Protein AF-0000000065801645 (afdb_homodimer)

pLDDT: mean 97.38, std 2.65, range [68.81, 98.94]

Organism: Cereibacter sphaeroides (strain ATCC 17029 / ATH 2.4.9) (NCBI:txid349101)

Solvent-accessible surface area (backbone atoms only — not comparable to full-atom values): 19992 Å² total; per-residue (Å²): 126,54,26,36,30,36,37,39,33,43,39,56,51,92,74,24,67,25,50,53,46,38,49,52,45,50,52,52,44,37,72,66,36,74,75,41,46,77,45,78,46,77,26,26,85,41,61,78,63,75,24,49,67,46,54,58,22,68,74,38,55,79,93,72,45,50,76,68,29,44,58,54,26,50,57,44,49,50,55,36,50,50,57,70,64,27,41,31,39,36,35,29,42,40,51,46,87,47,18,53,32,35,38,46,47,21,52,50,57,51,46,66,33,80,80,70,20,25,45,78,50,98,89,40,77,44,36,60,44,57,88,27,38,36,40,34,22,33,23,22,49,76,45,43,85,85,38,96,58,35,40,29,64,63,45,52,52,50,47,38,36,53,28,23,32,69,49,70,47,78,37,50,31,33,31,28,78,79,35,47,67,61,20,47,50,52,22,50,52,47,48,72,64,50,85,110,127,54,26,34,30,36,36,39,32,42,39,55,52,92,74,22,67,26,50,54,47,37,49,51,44,48,51,51,45,36,71,66,36,75,74,43,47,78,45,77,47,76,27,25,86,42,61,78,64,74,23,50,67,47,53,57,22,68,73,37,56,80,93,73,46,51,75,68,30,45,56,54,26,49,57,43,49,49,56,37,49,50,57,70,63,29,41,32,37,35,35,29,42,39,51,47,87,47,19,54,32,35,36,47,47,23,52,50,58,53,46,67,32,81,79,70,20,23,45,79,51,96,90,40,77,44,35,58,42,56,88,27,37,37,41,31,23,36,23,22,48,77,45,43,82,84,37,96,57,35,42,28,65,64,45,53,52,50,48,39,37,52,29,23,31,69,49,69,45,78,36,49,30,34,30,27,77,79,35,48,68,61,20,47,51,52,21,51,53,48,48,72,66,50,83,109

Secondary structure (DSSP, 8-state):
--EEEEEE--TTGGG-HHHHHHHHHHHHHHHH-TT-EEEEEE-TT--PPP-HHHHHHHTS-GGG--HHHHHHHHHHHHHHHHHHH-SEEEEEEE-BTTB--HHHHHHHHHH--BTTTEEEETTEEEES-TT-EEEEEEE-SS--TTSTT--SHHHHHHHHHHTT--EEEEEEE--GGG-HHHHHHHHHHHHHTS--/--EEEEEE--TTGGG-HHHHHHHHHHHHHHHH-TT-EEEEEE-TT--PPP-HHHHHHHTS-GGG--HHHHHHHHHHHHHHHHHHH-SEEEEEEE-BTTB--HHHHHHHHHH--BTTTEEEETTEEEES-TT-EEEEEEE-SS--TTSTT--SHHHHHHHHHHTT--EEEEEEE--GGG-HHHHHHHHHHHHHTS--

Radius of gyration: 21.22 Å; Cα contacts (8 Å, |Δi|>4): 787; chains: 2; bounding box: 52×64×50 Å

Foldseek 3Di:
DAEEEEEAAALVPPVDPLVVLLVLLVVLVCVVVVPYHYHYDYQNVADDADDDLLVVLCPDDCVRDDPVSNVSNVRLVVLQVSLLRHQEYEYEAEDDQLAGHPRVVRSLVSNPDDPRLWHADPVGIDADSANHAYEYEYEYQQDDPPDPSHPYPVVVCVSCVRNHHNHYHYQYLYNCNVPVPVSVVSSSVVSNVDDD/DAEEEEEAAALVPPPDPLVVLLVLLVVLVCVVVVPYHYHYDYQNVADDADDDLLVVLCPDDCVRDDPVSNVSNVRLVVLQVSLLRHQEYEYEAEDDQLAGHPRVVRSLVSNPDDPRLWHADPVGIDADSANHAYEYEYEYQQDDPPDPSHPYPVVVCVSCVRNHHNHYHYQYLYNCNVPVPVSVVSSSVVSNVDDD

InterPro domains:
  IPR003680 Flavodoxin-like fold [PF02525] (3-194)
  IPR023048 NADH:quinone oxidoreductase, FMN-dependent [MF_01216] (2-195)
  IPR029039 Flavoprotein-like superfamily [G3DSA:3.40.50.360] (3-196)
  IPR029039 Flavoprotein-like superfamily [SSF52218] (1-195)
  IPR050104 FMN-dependent NADH:quinone oxidoreductase, azoreductase type 1 [PTHR43741] (1-194)

Nearest PDB structures (foldseek):
  1t5b-assembly1_B  TM=9.248E-01  e=1.375E-21  Salmonella enterica subsp. enterica serovar Typhimurium
  7n2x-assembly1_A  TM=9.365E-01  e=7.596E-21  Escherichia coli O157:H7
  1tik-assembly1_A  TM=8.966E-01  e=5.333E-21  Escherichia coli
  7n2w-assembly1_B  TM=9.195E-01  e=4.416E-18  Klebsiella pneumoniae subsp. pneumoniae MGH 78578
  8h4j-assembly4_F  TM=9.198E-01  e=1.435E-17  Klebsiella pneumoniae 30684/NJST258_2

Structure (mmCIF, N/CA/C/O backbone):
data_AF-0000000065801645-model_v1
#
loop_
_entity.id
_entity.type
_entity.pdbx_description
1 polymer 'FMN-dependent NADH:quinone oxidoreductase'
#
loop_
_atom_site.group_PDB
_atom_site.id
_atom_site.type_symbol
_atom_site.label_atom_id
_atom_site.label_alt_id
_atom_site.label_comp_id
_atom_site.label_asym_id
_atom_site.label_entity_id
_atom_site.label_seq_id
_atom_site.pdbx_PDB_ins_code
_atom_site.Cartn_x
_atom_site.Cartn_y
_atom_site.Cartn_z
_atom_site.occupancy
_atom_site.B_iso_or_equiv
_atom_site.auth_seq_id
_atom_site.auth_comp_id
_atom_site.auth_asym_id
_atom_site.auth_atom_id
_atom_site.pdbx_PDB_model_num
ATOM 1 N N . MET A 1 1 ? 1.188 29.719 15.773 1 91.31 1 MET A N 1
ATOM 2 C CA . MET A 1 1 ? 2.451 29.078 15.422 1 91.31 1 MET A CA 1
ATOM 3 C C . MET A 1 1 ? 2.221 27.906 14.477 1 91.31 1 MET A C 1
ATOM 5 O O . MET A 1 1 ? 1.291 27.125 14.672 1 91.31 1 MET A O 1
ATOM 9 N N . THR A 1 2 ? 2.975 27.828 13.383 1 96.88 2 THR A N 1
ATOM 10 C CA . THR A 1 2 ? 2.809 26.812 12.352 1 96.88 2 THR A CA 1
ATOM 11 C C . THR A 1 2 ? 3.338 25.469 12.836 1 96.88 2 THR A C 1
ATOM 13 O O . THR A 1 2 ? 4.406 25.391 13.445 1 96.88 2 THR A O 1
ATOM 16 N N . THR A 1 3 ? 2.547 24.391 12.688 1 98.81 3 THR A N 1
ATOM 17 C CA . THR A 1 3 ? 2.984 23.031 12.984 1 98.81 3 THR A CA 1
ATOM 18 C C . THR A 1 3 ? 3.24 22.25 11.703 1 98.81 3 THR A C 1
ATOM 20 O O . THR A 1 3 ? 2.375 22.188 10.82 1 98.81 3 THR A O 1
ATOM 23 N N . ILE A 1 4 ? 4.438 21.688 11.578 1 98.81 4 ILE A N 1
ATOM 24 C CA . ILE A 1 4 ? 4.836 20.891 10.422 1 98.81 4 ILE A CA 1
ATOM 25 C C . ILE A 1 4 ? 4.996 19.422 10.828 1 98.81 4 ILE A C 1
ATOM 27 O O . ILE A 1 4 ? 5.695 19.125 11.797 1 98.81 4 ILE A O 1
ATOM 31 N N . LEU A 1 5 ? 4.277 18.562 10.188 1 98.94 5 LEU A N 1
ATOM 32 C CA . LEU A 1 5 ? 4.422 17.125 10.367 1 98.94 5 LEU A CA 1
ATOM 33 C C . LEU A 1 5 ? 5.25 16.516 9.242 1 98.94 5 LEU A C 1
ATOM 35 O O . LEU A 1 5 ? 4.867 16.594 8.07 1 98.94 5 LEU A O 1
ATOM 39 N N . ARG A 1 6 ? 6.398 16.016 9.586 1 98.88 6 ARG A N 1
ATOM 40 C CA . ARG A 1 6 ? 7.258 15.312 8.641 1 98.88 6 ARG A CA 1
ATOM 41 C C . ARG A 1 6 ? 7.059 13.805 8.727 1 98.88 6 ARG A C 1
ATOM 43 O O . ARG A 1 6 ? 7.121 13.227 9.812 1 98.88 6 ARG A O 1
ATOM 50 N N . ILE A 1 7 ? 6.75 13.156 7.605 1 98.88 7 ILE A N 1
ATOM 51 C CA . ILE A 1 7 ? 6.555 11.719 7.523 1 98.88 7 ILE A CA 1
ATOM 52 C C . ILE A 1 7 ? 7.594 11.102 6.586 1 98.88 7 ILE A C 1
ATOM 54 O O . ILE A 1 7 ? 7.602 11.391 5.387 1 98.88 7 ILE A O 1
ATOM 58 N N . ASP A 1 8 ? 8.445 10.273 7.09 1 98.69 8 ASP A N 1
ATOM 59 C CA . ASP A 1 8 ? 9.398 9.516 6.285 1 98.69 8 ASP A CA 1
ATOM 60 C C . ASP A 1 8 ? 8.992 8.047 6.188 1 98.69 8 ASP A C 1
ATOM 62 O O . ASP A 1 8 ? 8.539 7.457 7.172 1 98.69 8 ASP A O 1
ATOM 66 N N . SER A 1 9 ? 9.133 7.477 4.965 1 98.31 9 SER A N 1
ATOM 67 C CA . SER A 1 9 ? 8.562 6.145 4.793 1 98.31 9 SER A CA 1
ATOM 68 C C . SER A 1 9 ? 9.531 5.219 4.066 1 98.31 9 SER A C 1
ATOM 70 O O . SER A 1 9 ? 9.188 4.086 3.73 1 98.31 9 SER A O 1
ATOM 72 N N . SER A 1 10 ? 10.766 5.645 3.822 1 98.12 10 SER A N 1
ATOM 73 C CA . SER A 1 10 ? 11.734 4.793 3.137 1 98.12 10 SER A CA 1
ATOM 74 C C . SER A 1 10 ? 12.297 3.73 4.074 1 98.12 10 SER A C 1
ATOM 76 O O . SER A 1 10 ? 12.633 4.023 5.227 1 98.12 10 SER A O 1
ATOM 78 N N . ILE A 1 11 ? 12.5 2.562 3.543 1 97 11 ILE A N 1
ATOM 79 C CA . ILE A 1 11 ? 13.047 1.463 4.328 1 97 11 ILE A CA 1
ATOM 80 C C . ILE A 1 11 ? 14.562 1.625 4.445 1 97 11 ILE A C 1
ATOM 82 O O . ILE A 1 11 ? 15.211 0.91 5.211 1 97 11 ILE A O 1
ATOM 86 N N . LYS A 1 12 ? 15.133 2.611 3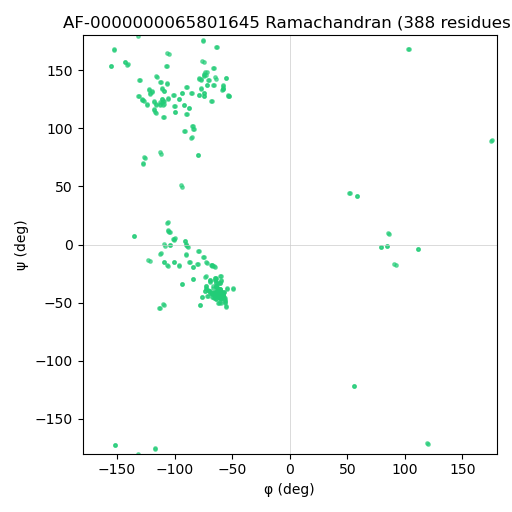.762 1 95.31 12 LYS A N 1
ATOM 87 C CA . LYS A 1 12 ? 16.578 2.799 3.732 1 95.31 12 LYS A CA 1
ATOM 88 C C . LYS A 1 12 ? 17.047 3.707 4.867 1 95.31 12 LYS A C 1
ATOM 90 O O . LYS A 1 12 ? 18.234 4.012 4.984 1 95.31 12 LYS A O 1
ATOM 95 N N . GLY A 1 13 ? 16.172 4.18 5.668 1 92.56 13 GLY A N 1
ATOM 96 C CA . GLY A 1 13 ? 16.531 5.02 6.801 1 92.56 13 GLY A CA 1
ATOM 97 C C . GLY A 1 13 ? 17.328 6.254 6.406 1 92.56 13 GLY A C 1
ATOM 98 O O . GLY A 1 13 ? 16.906 7.008 5.523 1 92.56 13 GLY A O 1
ATOM 99 N N . GLU A 1 14 ? 18.469 6.371 6.945 1 91.88 14 GLU A N 1
ATOM 100 C CA . GLU A 1 14 ? 19.297 7.57 6.773 1 91.88 14 GLU A CA 1
ATOM 101 C C . GLU A 1 14 ? 19.875 7.648 5.363 1 91.88 14 GLU A C 1
ATOM 103 O O . GLU A 1 14 ? 20.281 8.719 4.914 1 91.88 14 GLU A O 1
ATOM 108 N N . ALA A 1 15 ? 19.844 6.559 4.664 1 93.06 15 ALA A N 1
ATOM 109 C CA . ALA A 1 15 ? 20.406 6.523 3.32 1 93.06 15 ALA A CA 1
ATOM 110 C C . ALA A 1 15 ? 19.375 6.926 2.275 1 93.06 15 ALA A C 1
ATOM 112 O O . ALA A 1 15 ? 19.688 7.062 1.092 1 93.06 15 ALA A O 1
ATOM 113 N N . ALA A 1 16 ? 18.156 7.191 2.727 1 96.06 16 ALA A N 1
ATOM 114 C CA . ALA A 1 16 ? 17.062 7.43 1.798 1 96.06 16 ALA A CA 1
ATOM 115 C C . ALA A 1 16 ? 17.172 8.805 1.145 1 96.06 16 ALA A C 1
ATOM 117 O O . ALA A 1 16 ? 17.266 9.82 1.837 1 96.06 16 ALA A O 1
ATOM 118 N N . VAL A 1 17 ? 17.109 8.828 -0.201 1 97 17 VAL A N 1
ATOM 119 C CA . VAL A 1 17 ? 17.078 10.078 -0.959 1 97 17 VAL A CA 1
ATOM 120 C C . VAL A 1 17 ? 15.844 10.883 -0.581 1 97 17 VAL A C 1
ATOM 122 O O . VAL A 1 17 ? 15.906 12.102 -0.443 1 97 17 VAL A O 1
ATOM 125 N N . SER A 1 18 ? 14.727 10.18 -0.37 1 98.06 18 SER A N 1
ATOM 126 C CA . SER A 1 18 ? 13.477 10.852 -0.024 1 98.06 18 SER A CA 1
ATOM 127 C C . SER A 1 18 ? 13.586 11.555 1.325 1 98.06 18 SER A C 1
ATOM 129 O O . SER A 1 18 ? 13.016 12.633 1.518 1 98.06 18 SER A O 1
ATOM 131 N N . ARG A 1 19 ? 14.305 10.984 2.246 1 97.5 19 ARG A N 1
ATOM 132 C CA . ARG A 1 19 ? 14.523 11.602 3.551 1 97.5 19 ARG A CA 1
ATOM 133 C C . ARG A 1 19 ? 15.352 12.875 3.422 1 97.5 19 ARG A C 1
ATOM 135 O O . ARG A 1 19 ? 15.086 13.867 4.102 1 97.5 19 ARG A O 1
ATOM 142 N N . ARG A 1 20 ? 16.359 12.828 2.592 1 96.75 20 ARG A N 1
ATOM 143 C CA . ARG A 1 20 ? 17.141 14.031 2.326 1 96.75 20 ARG A CA 1
ATOM 144 C C . ARG A 1 20 ? 16.281 15.141 1.74 1 96.75 20 ARG A C 1
ATOM 146 O O . ARG A 1 20 ? 16.406 16.297 2.129 1 96.75 20 ARG A O 1
ATOM 153 N N . LEU A 1 21 ? 15.461 14.734 0.865 1 98.12 21 LEU A N 1
ATOM 154 C CA . LEU A 1 21 ? 14.609 15.711 0.197 1 98.12 21 LEU A CA 1
ATOM 155 C C . LEU A 1 21 ? 13.594 16.312 1.17 1 98.12 21 LEU A C 1
ATOM 157 O O . LEU A 1 21 ? 13.336 17.516 1.143 1 98.12 21 LEU A O 1
ATOM 161 N N . THR A 1 22 ? 12.953 15.492 2.064 1 98.5 22 THR A N 1
ATOM 162 C CA . THR A 1 22 ? 12.023 16.031 3.051 1 98.5 22 THR A CA 1
ATOM 163 C C . THR A 1 22 ? 12.75 16.984 4.008 1 98.5 22 THR A C 1
ATOM 165 O O . THR A 1 22 ? 12.172 17.984 4.453 1 98.5 22 THR A O 1
ATOM 168 N N . GLN A 1 23 ? 14.031 16.688 4.285 1 98.25 23 GLN A N 1
ATOM 169 C CA . GLN A 1 23 ? 14.812 17.594 5.121 1 98.25 23 GLN A CA 1
ATOM 170 C C . GLN A 1 23 ? 15.008 18.938 4.43 1 98.25 23 GLN A C 1
ATOM 172 O O . GLN A 1 23 ? 14.898 20 5.062 1 98.25 23 GLN A O 1
ATOM 177 N N . ARG A 1 24 ? 15.281 18.938 3.182 1 97.81 24 ARG A N 1
ATOM 178 C CA . ARG A 1 24 ? 15.461 20.172 2.436 1 97.81 24 ARG A CA 1
ATOM 179 C C . ARG A 1 24 ? 14.172 21 2.42 1 97.81 24 ARG A C 1
ATOM 181 O O . ARG A 1 24 ? 14.203 22.219 2.557 1 97.81 24 ARG A O 1
ATOM 188 N N . ILE A 1 25 ? 13.047 20.312 2.188 1 98.62 25 ILE A N 1
ATOM 189 C CA . ILE A 1 25 ? 11.742 20.969 2.207 1 98.62 25 ILE A CA 1
ATOM 190 C C . ILE A 1 25 ? 11.5 21.594 3.58 1 98.62 25 ILE A C 1
ATOM 192 O O . ILE A 1 25 ? 11.078 22.75 3.68 1 98.62 25 ILE A O 1
ATOM 196 N N . LEU A 1 26 ? 11.781 20.797 4.625 1 98.38 26 LEU A N 1
ATOM 197 C CA . LEU A 1 26 ? 11.602 21.266 5.992 1 98.38 26 LEU A CA 1
ATOM 198 C C . LEU A 1 26 ? 12.453 22.5 6.254 1 98.38 26 LEU A C 1
ATOM 200 O O . LEU A 1 26 ? 11.977 23.484 6.824 1 98.38 26 LEU A O 1
ATOM 204 N N . ASP A 1 27 ? 13.711 22.469 5.809 1 97.75 27 ASP A N 1
ATOM 205 C CA . ASP A 1 27 ? 14.609 23.594 5.992 1 97.75 27 ASP A CA 1
ATOM 206 C C . ASP A 1 27 ? 14.047 24.859 5.32 1 97.75 27 ASP A C 1
ATOM 208 O O . ASP A 1 27 ? 14.07 25.938 5.906 1 97.75 27 ASP A O 1
ATOM 212 N N . ARG A 1 28 ? 13.578 24.688 4.141 1 97.38 28 ARG A N 1
ATOM 213 C CA . ARG A 1 28 ? 12.977 25.797 3.41 1 97.38 28 ARG A CA 1
ATOM 214 C C . ARG A 1 28 ? 11.781 26.375 4.16 1 97.38 28 ARG A C 1
ATOM 216 O O . ARG A 1 28 ? 11.633 27.594 4.277 1 97.38 28 ARG A O 1
ATOM 223 N N . LEU A 1 29 ? 10.906 25.484 4.66 1 97.81 29 LEU A N 1
ATOM 224 C CA . LEU A 1 29 ? 9.719 25.906 5.395 1 97.81 29 LEU A CA 1
ATOM 225 C C . LEU A 1 29 ? 10.102 26.625 6.684 1 97.81 29 LEU A C 1
ATOM 227 O O . LEU A 1 29 ? 9.453 27.594 7.074 1 97.81 29 LEU A O 1
ATOM 231 N N . LEU A 1 30 ? 11.164 26.156 7.293 1 97.31 30 LEU A N 1
ATOM 232 C CA . LEU A 1 30 ? 11.586 26.719 8.57 1 97.31 30 LEU A CA 1
ATOM 233 C C . LEU A 1 30 ? 12.211 28.109 8.359 1 97.31 30 LEU A C 1
ATOM 235 O O . LEU A 1 30 ? 12.219 28.922 9.281 1 97.31 30 LEU A O 1
ATOM 239 N N . GLU A 1 31 ? 12.773 28.328 7.203 1 96.12 31 GLU A N 1
ATOM 240 C CA . GLU A 1 31 ? 13.203 29.672 6.867 1 96.12 31 GLU A CA 1
ATOM 241 C C . GLU A 1 31 ? 12.031 30.656 6.867 1 96.12 31 GLU A C 1
ATOM 243 O O . GLU A 1 31 ? 12.172 31.797 7.316 1 96.12 31 GLU A O 1
ATOM 248 N N . ALA A 1 32 ? 10.945 30.203 6.406 1 94.56 32 ALA A N 1
ATOM 249 C CA . ALA A 1 32 ? 9.75 31.031 6.301 1 94.56 32 ALA A CA 1
ATOM 250 C C . ALA A 1 32 ? 8.977 31.062 7.617 1 94.56 32 ALA A C 1
ATOM 252 O O . ALA A 1 32 ? 8.281 32.031 7.922 1 94.56 32 ALA A O 1
ATOM 253 N N . HIS A 1 33 ? 9.07 30 8.359 1 96.19 33 HIS A N 1
ATOM 254 C CA . HIS A 1 33 ? 8.398 29.844 9.641 1 96.19 33 HIS A CA 1
ATOM 255 C C . HIS A 1 33 ? 9.391 29.484 10.742 1 96.19 33 HIS A C 1
ATOM 257 O O . HIS A 1 33 ? 9.336 28.375 11.289 1 96.19 33 HIS A O 1
ATOM 263 N N . PRO A 1 34 ? 10.141 30.422 11.148 1 96 34 PRO A N 1
ATOM 264 C CA . PRO A 1 34 ? 11.242 30.109 12.07 1 96 34 PRO A CA 1
ATOM 265 C C . PRO A 1 34 ? 10.75 29.609 13.422 1 96 34 PRO A C 1
ATOM 267 O O . PRO A 1 34 ? 11.477 28.906 14.125 1 96 34 PRO A O 1
ATOM 270 N N . ASP A 1 35 ? 9.555 29.844 13.781 1 97.12 35 ASP A N 1
ATOM 271 C CA . ASP A 1 35 ? 9.031 29.453 15.086 1 97.12 35 ASP A CA 1
ATOM 272 C C . ASP A 1 35 ? 8.133 28.219 14.961 1 97.12 35 ASP A C 1
ATOM 274 O O . ASP A 1 35 ? 7.422 27.875 15.906 1 97.12 35 ASP A O 1
ATOM 278 N N . ALA A 1 36 ? 8.125 27.562 13.812 1 98.19 36 ALA A N 1
ATOM 279 C CA . ALA A 1 36 ? 7.258 26.422 13.594 1 98.19 36 ALA A CA 1
ATOM 280 C C . ALA A 1 36 ? 7.637 25.266 14.523 1 98.19 36 ALA A C 1
ATOM 282 O O . ALA A 1 36 ? 8.812 25.062 14.828 1 98.19 36 ALA A O 1
ATOM 283 N N . THR A 1 37 ? 6.656 24.547 14.984 1 98.5 37 THR A N 1
ATOM 284 C CA . THR A 1 37 ? 6.855 23.266 15.656 1 98.5 37 THR A CA 1
ATOM 285 C C . THR A 1 37 ? 6.941 22.141 14.641 1 98.5 37 THR A C 1
ATOM 287 O O . THR A 1 37 ? 6.113 22.047 13.727 1 98.5 37 THR A O 1
ATOM 290 N N . VAL A 1 38 ? 7.98 21.312 14.797 1 98.69 38 VAL A N 1
ATOM 291 C CA . VAL A 1 38 ? 8.148 20.188 13.883 1 98.69 38 VAL A CA 1
ATOM 292 C C . VAL A 1 38 ? 7.867 18.891 14.625 1 98.69 38 VAL A C 1
ATOM 294 O O . VAL A 1 38 ? 8.438 18.625 15.688 1 98.69 38 VAL A O 1
ATOM 297 N N . VAL A 1 39 ? 6.969 18.109 14.156 1 98.69 39 VAL A N 1
ATOM 298 C CA . VAL A 1 39 ? 6.691 16.734 14.586 1 98.69 39 VAL A CA 1
ATOM 299 C C . VAL A 1 39 ? 7.129 15.75 13.508 1 98.69 39 VAL A C 1
ATOM 301 O O . VAL A 1 39 ? 6.871 15.969 12.32 1 98.69 39 VAL A O 1
ATOM 304 N N . SER A 1 40 ? 7.84 14.727 13.906 1 98.5 40 SER A N 1
ATOM 305 C CA . SER A 1 40 ? 8.336 13.773 12.93 1 98.5 40 SER A CA 1
ATOM 306 C C . SER A 1 40 ? 7.793 12.375 13.203 1 98.5 40 SER A C 1
ATOM 308 O O . SER A 1 40 ? 7.719 11.938 14.352 1 98.5 40 SER A O 1
ATOM 310 N N . ARG A 1 41 ? 7.316 11.781 12.203 1 98.12 41 ARG A N 1
ATOM 311 C CA . ARG A 1 41 ? 6.922 10.375 12.203 1 98.12 41 ARG A CA 1
ATOM 312 C C . ARG A 1 41 ? 7.773 9.57 11.227 1 98.12 41 ARG A C 1
ATOM 314 O O . ARG A 1 41 ? 7.73 9.805 10.016 1 98.12 41 ARG A O 1
ATOM 321 N N . ASP A 1 42 ? 8.57 8.672 11.75 1 98.25 42 ASP A N 1
ATOM 322 C CA . ASP A 1 42 ? 9.43 7.809 10.945 1 98.25 42 ASP A CA 1
ATOM 323 C C . ASP A 1 42 ? 8.812 6.418 10.789 1 98.25 42 ASP A C 1
ATOM 325 O O . ASP A 1 42 ? 8.648 5.691 11.773 1 98.25 42 ASP A O 1
ATOM 329 N N . LEU A 1 43 ? 8.531 6 9.508 1 98.12 43 LEU A N 1
ATOM 330 C CA . LEU A 1 43 ? 7.832 4.746 9.234 1 98.12 43 LEU A CA 1
ATOM 331 C C . LEU A 1 43 ? 8.797 3.689 8.711 1 98.12 43 LEU A C 1
ATOM 333 O O . LEU A 1 43 ? 8.375 2.648 8.211 1 98.12 43 LEU A O 1
ATOM 337 N N . ALA A 1 44 ? 10.094 3.912 8.789 1 96.88 44 ALA A N 1
ATOM 338 C CA . ALA A 1 44 ? 11.109 3.064 8.164 1 96.88 44 ALA A CA 1
ATOM 339 C C . ALA A 1 44 ? 11.031 1.636 8.695 1 96.88 44 ALA A C 1
ATOM 341 O O . ALA A 1 44 ? 11.32 0.681 7.973 1 96.88 44 ALA A O 1
ATOM 342 N N . GLN A 1 45 ? 10.602 1.526 9.961 1 94.5 45 GLN A N 1
ATOM 343 C CA . GLN A 1 45 ? 10.555 0.199 10.562 1 94.5 45 GLN A CA 1
ATOM 344 C C . GLN A 1 45 ? 9.133 -0.348 10.578 1 94.5 45 GLN A C 1
ATOM 346 O O . GLN A 1 45 ? 8.859 -1.374 11.203 1 94.5 45 GLN A O 1
ATOM 351 N N . GLY A 1 46 ? 8.258 0.419 9.961 1 95.5 46 GLY A N 1
ATOM 352 C CA . GLY A 1 46 ? 6.879 -0.038 9.836 1 95.5 46 GLY A CA 1
ATOM 353 C C . GLY A 1 46 ? 5.938 0.636 10.82 1 95.5 46 GLY A C 1
ATOM 354 O O . GLY A 1 46 ? 6.375 1.41 11.672 1 95.5 46 GLY A O 1
ATOM 355 N N . ILE A 1 47 ? 4.691 0.456 10.602 1 97.12 47 ILE A N 1
ATOM 356 C CA . ILE A 1 47 ? 3.582 0.836 11.477 1 97.12 47 ILE A CA 1
ATOM 357 C C . ILE A 1 47 ? 2.516 -0.256 11.461 1 97.12 47 ILE A C 1
ATOM 359 O O . ILE A 1 47 ? 2.457 -1.062 10.523 1 97.12 47 ILE A O 1
ATOM 363 N N . ARG A 1 48 ? 1.774 -0.312 12.492 1 96.62 48 ARG A N 1
ATOM 364 C CA . ARG A 1 48 ? 0.723 -1.322 12.547 1 96.62 48 ARG A CA 1
ATOM 365 C C . ARG A 1 48 ? -0.169 -1.25 11.312 1 96.62 48 ARG A C 1
ATOM 367 O O . ARG A 1 48 ? -0.617 -0.168 10.922 1 96.62 48 ARG A O 1
ATOM 374 N N . GLN A 1 49 ? -0.387 -2.379 10.617 1 97.69 49 GLN A N 1
ATOM 375 C CA . GLN A 1 49 ? -1.407 -2.492 9.586 1 97.69 49 GLN A CA 1
ATOM 376 C C . GLN A 1 49 ? -2.803 -2.584 10.195 1 97.69 49 GLN A C 1
ATOM 378 O O . GLN A 1 49 ? -2.98 -3.164 11.266 1 97.69 49 GLN A O 1
ATOM 383 N N . ILE A 1 50 ? -3.773 -2.012 9.539 1 97.56 50 ILE A N 1
ATOM 384 C CA . ILE A 1 50 ? -5.125 -2.098 10.078 1 97.56 50 ILE A CA 1
ATOM 385 C C . ILE A 1 50 ? -5.668 -3.514 9.891 1 97.56 50 ILE A C 1
ATOM 387 O O . ILE A 1 50 ? -5.305 -4.203 8.938 1 97.56 50 ILE A O 1
ATOM 391 N N . ASP A 1 51 ? -6.457 -3.959 10.812 1 97.56 51 ASP A N 1
ATOM 392 C CA . ASP A 1 51 ? -7.117 -5.262 10.805 1 97.56 51 ASP A CA 1
ATOM 393 C C . ASP A 1 51 ? -8.43 -5.223 11.586 1 97.56 51 ASP A C 1
ATOM 395 O O . ASP A 1 51 ? -8.914 -4.148 11.938 1 97.56 51 ASP A O 1
ATOM 399 N N . GLY A 1 52 ? -9.031 -6.383 11.773 1 96.31 52 GLY A N 1
ATOM 400 C CA . GLY A 1 52 ? -10.281 -6.449 12.508 1 96.31 52 GLY A CA 1
ATOM 401 C C . GLY A 1 52 ? -10.188 -5.832 13.891 1 96.31 52 GLY A C 1
ATOM 402 O O . GLY A 1 52 ? -10.984 -4.953 14.242 1 96.31 52 GLY A O 1
ATOM 403 N N . PRO A 1 53 ? -9.25 -6.223 14.688 1 96.38 53 PRO A N 1
ATOM 404 C CA . PRO A 1 53 ? -9.07 -5.641 16.016 1 96.38 53 PRO A CA 1
ATOM 405 C C . PRO A 1 53 ? -8.859 -4.129 15.977 1 96.38 53 PRO A C 1
ATOM 407 O O . PRO A 1 53 ? -9.352 -3.406 16.859 1 96.38 53 PRO A O 1
ATOM 410 N N . TRP A 1 54 ? -8.086 -3.682 15.023 1 97.56 54 TRP A N 1
ATOM 411 C CA . TRP A 1 54 ? -7.918 -2.244 14.852 1 97.56 54 TRP A CA 1
ATOM 412 C C . TRP A 1 54 ? -9.266 -1.555 14.648 1 97.56 54 TRP A C 1
ATOM 414 O O . TRP A 1 54 ? -9.57 -0.567 15.32 1 97.56 54 TRP A O 1
ATOM 424 N N . LEU A 1 55 ? -10.062 -2.074 13.742 1 96.06 55 LEU A N 1
ATOM 425 C CA . LEU A 1 55 ? -11.383 -1.518 13.469 1 96.06 55 LEU A CA 1
ATOM 426 C C . LEU A 1 55 ? -12.227 -1.461 14.734 1 96.06 55 LEU A C 1
ATOM 428 O O . LEU A 1 55 ? -12.812 -0.422 15.055 1 96.06 55 LEU A O 1
ATOM 432 N N . GLY A 1 56 ? -12.227 -2.574 15.414 1 95.69 56 GLY A N 1
ATOM 433 C CA . GLY A 1 56 ? -12.984 -2.621 16.656 1 95.69 56 GLY A CA 1
ATOM 434 C C . GLY A 1 56 ? -12.508 -1.62 17.688 1 95.69 56 GLY A C 1
ATOM 435 O O . GLY A 1 56 ? -13.312 -1.087 18.453 1 95.69 56 GLY A O 1
ATOM 436 N N . SER A 1 57 ? -11.234 -1.353 17.688 1 97.25 57 SER A N 1
ATOM 437 C CA . SER A 1 57 ? -10.641 -0.47 18.688 1 97.25 57 SER A CA 1
ATOM 438 C C . SER A 1 57 ? -10.953 0.993 18.391 1 97.25 57 SER A C 1
ATOM 440 O O . SER A 1 57 ? -11.367 1.743 19.281 1 97.25 57 SER A O 1
ATOM 442 N N . VAL A 1 58 ? -10.812 1.396 17.125 1 96.19 58 VAL A N 1
ATOM 443 C CA . VAL A 1 58 ? -10.867 2.818 16.797 1 96.19 58 VAL A CA 1
ATOM 444 C C . VAL A 1 58 ? -12.32 3.275 16.734 1 96.19 58 VAL A C 1
ATOM 446 O O . VAL A 1 58 ? -12.609 4.473 16.828 1 96.19 58 VAL A O 1
ATOM 449 N N . PHE A 1 59 ? -13.273 2.332 16.625 1 94.38 59 PHE A N 1
ATOM 450 C CA . PHE A 1 59 ? -14.68 2.717 16.531 1 94.38 59 PHE A CA 1
ATOM 451 C C . PHE A 1 59 ? -15.398 2.469 17.859 1 94.38 59 PHE A C 1
ATOM 453 O O . PHE A 1 59 ? -16.594 2.754 17.984 1 94.38 59 PHE A O 1
ATOM 460 N N . THR A 1 60 ? -14.648 1.965 18.828 1 96.31 60 THR A N 1
ATOM 461 C CA . THR A 1 60 ? -15.188 1.842 20.188 1 96.31 60 THR A CA 1
ATOM 462 C C . THR A 1 60 ? -14.906 3.105 21 1 96.31 60 THR A C 1
ATOM 464 O O . THR A 1 60 ? -13.789 3.635 20.969 1 96.31 60 THR A O 1
ATOM 467 N N . ALA A 1 61 ? -15.922 3.547 21.719 1 95.56 61 ALA A N 1
ATOM 468 C CA . ALA A 1 61 ? -15.727 4.715 22.578 1 95.56 61 ALA A CA 1
ATOM 469 C C . ALA A 1 61 ? -14.602 4.477 23.578 1 95.56 61 ALA A C 1
ATOM 471 O O . ALA A 1 61 ? -14.484 3.387 24.141 1 95.56 61 ALA A O 1
ATOM 472 N N . PRO A 1 62 ? -13.773 5.492 23.75 1 94.38 62 PRO A N 1
ATOM 473 C CA . PRO A 1 62 ? -12.602 5.32 24.609 1 94.38 62 PRO A CA 1
ATOM 474 C C . PRO A 1 62 ? -12.945 4.715 25.969 1 94.38 62 PRO A C 1
ATOM 476 O O . PRO A 1 62 ? -12.227 3.848 26.469 1 94.38 62 PRO A O 1
ATOM 479 N N . GLU A 1 63 ? -14.078 5.09 26.562 1 96.44 63 GLU A N 1
ATOM 480 C CA . GLU A 1 63 ? -14.461 4.641 27.891 1 96.44 63 GLU A CA 1
ATOM 481 C C . GLU A 1 63 ? -14.93 3.188 27.875 1 96.44 63 GLU A C 1
ATOM 483 O O . GLU A 1 63 ? -15.07 2.564 28.938 1 96.44 63 GLU A O 1
ATOM 488 N N . GLN A 1 64 ? -15.141 2.607 26.719 1 97.88 64 GLN A N 1
ATOM 489 C CA . GLN A 1 64 ? -15.672 1.256 26.578 1 97.88 64 GLN A CA 1
ATOM 490 C C . GLN A 1 64 ? -14.602 0.288 26.094 1 97.88 64 GLN A C 1
ATOM 492 O O . GLN A 1 64 ? -14.859 -0.908 25.938 1 97.88 64 GLN A O 1
ATOM 497 N N . ARG A 1 65 ? -13.375 0.73 25.844 1 97.69 65 ARG A N 1
ATOM 498 C CA . ARG A 1 65 ? -12.312 -0.085 25.266 1 97.69 65 ARG A CA 1
ATOM 499 C C . ARG A 1 65 ? -11.719 -1.024 26.312 1 97.69 65 ARG A C 1
ATOM 501 O O . ARG A 1 65 ? -11.523 -0.636 27.453 1 97.69 65 ARG A O 1
ATOM 508 N N . THR A 1 66 ? -11.531 -2.254 25.922 1 98.06 66 THR A N 1
ATOM 509 C CA . THR A 1 66 ? -10.703 -3.158 26.703 1 98.06 66 THR A CA 1
ATOM 510 C C . THR A 1 66 ? -9.258 -2.67 26.75 1 98.06 66 THR A C 1
ATOM 512 O O . THR A 1 66 ? -8.891 -1.734 26.031 1 98.06 66 THR A O 1
ATOM 515 N N . ALA A 1 67 ? -8.453 -3.297 27.594 1 97.44 67 ALA A N 1
ATOM 516 C CA . ALA A 1 67 ? -7.043 -2.928 27.688 1 97.44 67 ALA A CA 1
ATOM 517 C C . ALA A 1 67 ? -6.34 -3.104 26.359 1 97.44 67 ALA A C 1
ATOM 519 O O . ALA A 1 67 ? -5.562 -2.242 25.938 1 97.44 67 ALA A O 1
ATOM 520 N N . ASP A 1 68 ? -6.652 -4.168 25.703 1 97.06 68 ASP A N 1
ATOM 521 C CA . ASP A 1 68 ? -6.055 -4.434 24.391 1 97.06 68 ASP A CA 1
ATOM 522 C C . ASP A 1 68 ? -6.492 -3.393 23.359 1 97.06 68 ASP A C 1
ATOM 524 O O . ASP A 1 68 ? -5.676 -2.902 22.578 1 97.06 68 ASP A O 1
ATOM 528 N N . GLN A 1 69 ? -7.742 -3.072 23.359 1 97.31 69 GLN A N 1
ATOM 529 C CA . GLN A 1 69 ? -8.273 -2.07 22.438 1 97.31 69 GLN A CA 1
ATOM 530 C C . GLN A 1 69 ? -7.652 -0.701 22.703 1 97.31 69 GLN A C 1
ATOM 532 O O . GLN A 1 69 ? -7.391 0.056 21.766 1 97.31 69 GLN A O 1
ATOM 537 N N . GLN A 1 70 ? -7.414 -0.357 23.938 1 97.62 70 GLN A N 1
ATOM 538 C CA . GLN A 1 70 ? -6.797 0.916 24.281 1 97.62 70 GLN A CA 1
ATOM 539 C C . GLN A 1 70 ? -5.391 1.025 23.703 1 97.62 70 GLN A C 1
ATOM 541 O O . GLN A 1 70 ? -5.004 2.082 23.203 1 97.62 70 GLN A O 1
ATOM 546 N N . GLU A 1 71 ? -4.723 -0.044 23.812 1 97 71 GLU A N 1
ATOM 547 C CA . GLU A 1 71 ? -3.359 -0.04 23.281 1 97 71 GLU A CA 1
ATOM 548 C C . GLU A 1 71 ? -3.352 0.171 21.781 1 97 71 GLU A C 1
ATOM 550 O O . GLU A 1 71 ? -2.58 0.984 21.266 1 97 71 GLU A O 1
ATOM 555 N N . ILE A 1 72 ? -4.184 -0.541 21.062 1 96.88 72 ILE A N 1
ATOM 556 C CA . ILE A 1 72 ? -4.289 -0.42 19.609 1 96.88 72 ILE A CA 1
ATOM 557 C C . ILE A 1 72 ? -4.734 0.992 19.25 1 96.88 72 ILE A C 1
ATOM 559 O O . ILE A 1 72 ? -4.137 1.633 18.375 1 96.88 72 ILE A O 1
ATOM 563 N N . ALA A 1 73 ? -5.695 1.455 19.969 1 97.12 73 ALA A N 1
ATOM 564 C CA . ALA A 1 73 ? -6.27 2.764 19.672 1 97.12 73 ALA A CA 1
ATOM 565 C C . ALA A 1 73 ? -5.277 3.881 19.984 1 97.12 73 ALA A C 1
ATOM 567 O O . ALA A 1 73 ? -5.305 4.938 19.344 1 97.12 73 ALA A O 1
ATOM 568 N N . ARG A 1 74 ? -4.441 3.676 20.984 1 96.25 74 ARG A N 1
ATOM 569 C CA . ARG A 1 74 ? -3.477 4.699 21.375 1 96.25 74 ARG A CA 1
ATOM 570 C C . ARG A 1 74 ? -2.594 5.102 20.203 1 96.25 74 ARG A C 1
ATOM 572 O O . ARG A 1 74 ? -2.428 6.293 19.922 1 96.25 74 ARG A O 1
ATOM 579 N N . THR A 1 75 ? -2.082 4.137 19.469 1 94 75 THR A N 1
ATOM 580 C CA . THR A 1 75 ? -1.235 4.398 18.312 1 94 75 THR A CA 1
ATOM 581 C C . THR A 1 75 ? -2.041 5.051 17.203 1 94 75 THR A C 1
ATOM 583 O O . THR A 1 75 ? -1.597 6.027 16.594 1 94 75 THR A O 1
ATOM 586 N N . ALA A 1 76 ? -3.188 4.496 16.984 1 97 76 ALA A N 1
ATOM 587 C CA . ALA A 1 76 ? -4.059 5.02 15.93 1 97 76 ALA A CA 1
ATOM 588 C C . ALA A 1 76 ? -4.449 6.469 16.219 1 97 76 ALA A C 1
ATOM 590 O O . ALA A 1 76 ? -4.391 7.316 15.32 1 97 76 ALA A O 1
ATOM 591 N N . ASP A 1 77 ? -4.73 6.758 17.469 1 97.5 77 ASP A N 1
ATOM 592 C CA . ASP A 1 77 ? -5.152 8.094 17.859 1 97.5 77 ASP A CA 1
ATOM 593 C C . ASP A 1 77 ? -3.98 9.078 17.812 1 97.5 77 ASP A C 1
ATOM 595 O O . ASP A 1 77 ? -4.16 10.25 17.484 1 97.5 77 ASP A O 1
ATOM 599 N N . ALA A 1 78 ? -2.822 8.578 18.172 1 97.69 78 ALA A N 1
ATOM 600 C CA . ALA A 1 78 ? -1.64 9.43 18.094 1 97.69 78 ALA A CA 1
ATOM 601 C C . ALA A 1 78 ? -1.362 9.867 16.672 1 97.69 78 ALA A C 1
ATOM 603 O O . ALA A 1 78 ? -1.063 11.031 16.406 1 97.69 78 ALA A O 1
ATOM 604 N N . VAL A 1 79 ? -1.47 8.961 15.734 1 98.38 79 VAL A N 1
ATOM 605 C CA . VAL A 1 79 ? -1.269 9.25 14.32 1 98.38 79 VAL A CA 1
ATOM 606 C C . VAL A 1 79 ? -2.287 10.289 13.859 1 98.38 79 VAL A C 1
ATOM 608 O O . VAL A 1 79 ? -1.927 11.273 13.203 1 98.38 79 VAL A O 1
ATOM 611 N N . MET A 1 80 ? -3.525 10.117 14.219 1 98.44 80 MET A N 1
ATOM 612 C CA . MET A 1 80 ? -4.594 11.039 13.844 1 98.44 80 MET A CA 1
ATOM 613 C C . MET A 1 80 ? -4.352 12.422 14.445 1 98.44 80 MET A C 1
ATOM 615 O O . MET A 1 80 ? -4.516 13.438 13.766 1 98.44 80 MET A O 1
ATOM 619 N N . ALA A 1 81 ? -3.914 12.477 15.711 1 98.62 81 ALA A N 1
ATOM 620 C CA . ALA A 1 81 ? -3.666 13.742 16.391 1 98.62 81 ALA A CA 1
ATOM 621 C C . ALA A 1 81 ? -2.551 14.531 15.711 1 98.62 81 ALA A C 1
ATOM 623 O O . ALA A 1 81 ? -2.641 15.75 15.57 1 98.62 81 ALA A O 1
ATOM 624 N N . GLU A 1 82 ? -1.507 13.82 15.297 1 98.81 82 GLU A N 1
ATOM 625 C CA . GLU A 1 82 ? -0.401 14.461 14.602 1 98.81 82 GLU A CA 1
ATOM 626 C C . GLU A 1 82 ? -0.886 15.18 13.344 1 98.81 82 GLU A C 1
ATOM 628 O O . GLU A 1 82 ? -0.518 16.328 13.094 1 98.81 82 GLU A O 1
ATOM 633 N N . VAL A 1 83 ? -1.756 14.539 12.602 1 98.88 83 VAL A N 1
ATOM 634 C CA . VAL A 1 83 ? -2.227 15.102 11.336 1 98.88 83 VAL A CA 1
ATOM 635 C C . VAL A 1 83 ? -3.191 16.25 11.609 1 98.88 83 VAL A C 1
ATOM 637 O O . VAL A 1 83 ? -3.129 17.281 10.945 1 98.88 83 VAL A O 1
ATOM 640 N N . LYS A 1 84 ? -4.039 16.078 12.609 1 98.81 84 LYS A N 1
ATOM 641 C CA . LYS A 1 84 ? -5.008 17.109 12.938 1 98.81 84 LYS A CA 1
ATOM 642 C C . LYS A 1 84 ? -4.309 18.391 13.414 1 98.81 84 LYS A C 1
ATOM 644 O O . LYS A 1 84 ? -4.75 19.5 13.102 1 98.81 84 LYS A O 1
ATOM 649 N N . GLU A 1 85 ? -3.201 18.234 14.062 1 98.62 85 GLU A N 1
ATOM 650 C CA . GLU A 1 85 ? -2.496 19.359 14.648 1 98.62 85 GLU A CA 1
ATOM 651 C C . GLU A 1 85 ? -1.606 20.062 13.617 1 98.62 85 GLU A C 1
ATOM 653 O O . GLU A 1 85 ? -1.211 21.203 13.805 1 98.62 85 GLU A O 1
ATOM 658 N N . ALA A 1 86 ? -1.303 19.391 12.562 1 98.88 86 ALA A N 1
ATOM 659 C CA . ALA A 1 86 ? -0.36 19.906 11.578 1 98.88 86 ALA A CA 1
ATOM 660 C C . ALA A 1 86 ? -1.03 20.938 10.672 1 98.88 86 ALA A C 1
ATOM 662 O O . ALA A 1 86 ? -2.193 20.781 10.297 1 98.88 86 ALA A O 1
ATOM 663 N N . ASP A 1 87 ? -0.303 21.984 10.297 1 98.81 87 ASP A N 1
ATOM 664 C CA . ASP A 1 87 ? -0.694 22.922 9.266 1 98.81 87 ASP A CA 1
ATOM 665 C C . ASP A 1 87 ? -0.113 22.531 7.906 1 98.81 87 ASP A C 1
ATOM 667 O O . ASP A 1 87 ? -0.733 22.766 6.867 1 98.81 87 ASP A O 1
ATOM 671 N N . ILE A 1 88 ? 1.088 21.953 7.934 1 98.81 88 ILE A N 1
ATOM 672 C CA . ILE A 1 88 ? 1.806 21.516 6.742 1 98.81 88 ILE A CA 1
ATOM 673 C C . ILE A 1 88 ? 2.309 20.078 6.945 1 98.81 88 ILE A C 1
ATOM 675 O O . ILE A 1 88 ? 2.889 19.766 7.984 1 98.81 88 ILE A O 1
ATOM 679 N N . LEU A 1 89 ? 1.996 19.266 6.031 1 98.94 89 LEU A N 1
ATOM 680 C CA . LEU A 1 89 ? 2.568 17.922 5.988 1 98.94 89 LEU A CA 1
ATOM 681 C C . LEU A 1 89 ? 3.701 17.844 4.969 1 98.94 89 LEU A C 1
ATOM 683 O O . LEU A 1 89 ? 3.557 18.312 3.84 1 98.94 89 LEU A O 1
ATOM 687 N N . VAL A 1 90 ? 4.848 17.344 5.344 1 98.94 90 VAL A N 1
ATOM 688 C CA . VAL A 1 90 ? 5.969 17 4.473 1 98.94 90 VAL A CA 1
ATOM 689 C C . VAL A 1 90 ? 6.121 15.484 4.41 1 98.94 90 VAL A C 1
ATOM 691 O O . VAL A 1 90 ? 6.527 14.852 5.387 1 98.94 90 VAL A O 1
ATOM 694 N N . ILE A 1 91 ? 5.812 14.898 3.271 1 98.94 91 ILE A N 1
ATOM 695 C CA . ILE A 1 91 ? 5.668 13.445 3.174 1 98.94 91 ILE A CA 1
ATOM 696 C C . ILE A 1 91 ? 6.703 12.891 2.199 1 98.94 91 ILE A C 1
ATOM 698 O O . ILE A 1 91 ? 6.777 13.328 1.047 1 98.94 91 ILE A O 1
ATOM 702 N N . ALA A 1 92 ? 7.516 11.977 2.658 1 98.88 92 ALA A N 1
ATOM 703 C CA . ALA A 1 92 ? 8.375 11.219 1.752 1 98.88 92 ALA A CA 1
ATOM 704 C C . ALA A 1 92 ? 7.586 10.117 1.049 1 98.88 92 ALA A C 1
ATOM 706 O O . ALA A 1 92 ? 6.914 9.312 1.7 1 98.88 92 ALA A O 1
ATOM 707 N N . LEU A 1 93 ? 7.664 10.047 -0.259 1 98.88 93 LEU A N 1
ATOM 708 C CA . LEU A 1 93 ? 7.008 9.031 -1.076 1 98.88 93 LEU A CA 1
ATOM 709 C C . LEU A 1 93 ? 8.008 8.352 -2.01 1 98.88 93 LEU A C 1
ATOM 711 O O . LEU A 1 93 ? 7.984 8.586 -3.221 1 98.88 93 LEU A O 1
ATOM 715 N N . PRO A 1 94 ? 8.93 7.555 -1.444 1 98.81 94 PRO A N 1
ATOM 716 C CA . PRO A 1 94 ? 9.711 6.711 -2.35 1 98.81 94 PRO A CA 1
ATOM 717 C C . PRO A 1 94 ? 8.867 5.648 -3.047 1 98.81 94 PRO A C 1
ATOM 719 O O . PRO A 1 94 ? 8 5.035 -2.418 1 98.81 94 PRO A O 1
ATOM 722 N N . VAL A 1 95 ? 9.078 5.438 -4.309 1 98.75 95 VAL A N 1
ATOM 723 C CA . VAL A 1 95 ? 8.289 4.465 -5.055 1 98.75 95 VAL A CA 1
ATOM 724 C C . VAL A 1 95 ? 8.93 3.084 -4.941 1 98.75 95 VAL A C 1
ATOM 726 O O . VAL A 1 95 ? 10.086 2.896 -5.324 1 98.75 95 VAL A O 1
ATOM 729 N N . TYR A 1 96 ? 8.227 2.158 -4.352 1 98.56 96 TYR A N 1
ATOM 730 C CA . TYR A 1 96 ? 8.609 0.75 -4.289 1 98.56 96 TYR A CA 1
ATOM 731 C C . TYR A 1 96 ? 7.645 -0.108 -5.102 1 98.56 96 TYR A C 1
ATOM 733 O O . TYR A 1 96 ? 6.438 -0.105 -4.852 1 98.56 96 TYR A O 1
ATOM 741 N N . ASN A 1 97 ? 8.258 -0.78 -6.086 1 98.56 97 ASN A N 1
ATOM 742 C CA . ASN A 1 97 ? 7.441 -1.665 -6.914 1 98.56 97 ASN A CA 1
ATOM 743 C C . ASN A 1 97 ? 6.219 -0.944 -7.473 1 98.56 97 ASN A C 1
ATOM 745 O O . ASN A 1 97 ? 5.094 -1.428 -7.336 1 98.56 97 ASN A O 1
ATOM 749 N N . PHE A 1 98 ? 6.426 0.295 -7.973 1 98.81 98 PHE A N 1
ATOM 750 C CA . PHE A 1 98 ? 5.523 1.125 -8.766 1 98.81 98 PHE A CA 1
ATOM 751 C C . PHE A 1 98 ? 4.488 1.804 -7.8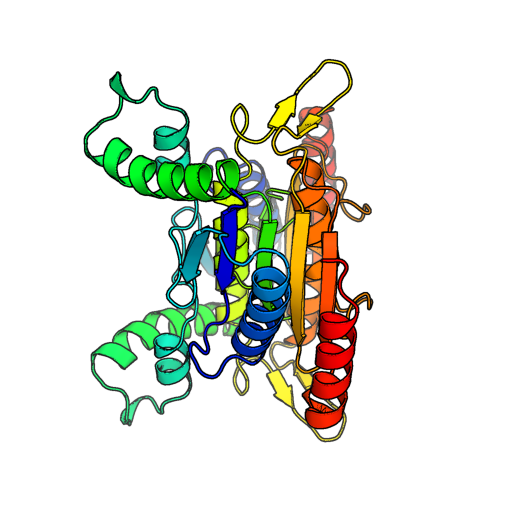75 1 98.81 98 PHE A C 1
ATOM 753 O O . PHE A 1 98 ? 3.67 2.59 -8.352 1 98.81 98 PHE A O 1
ATOM 760 N N . GLY A 1 99 ? 4.473 1.562 -6.559 1 98.81 99 GLY A N 1
ATOM 761 C CA . GLY A 1 99 ? 3.502 2.133 -5.637 1 98.81 99 GLY A CA 1
ATOM 762 C C . GLY A 1 99 ? 4.141 2.721 -4.395 1 98.81 99 GLY A C 1
ATOM 763 O O . GLY A 1 99 ? 5.363 2.727 -4.258 1 98.81 99 GLY A O 1
ATOM 764 N N . ALA A 1 100 ? 3.32 3.248 -3.529 1 98.81 100 ALA A N 1
ATOM 765 C CA . ALA A 1 100 ? 3.781 3.758 -2.24 1 98.81 100 ALA A CA 1
ATOM 766 C C . ALA A 1 100 ? 4.297 2.625 -1.356 1 98.81 100 ALA A C 1
ATOM 768 O O . ALA A 1 100 ? 3.875 1.475 -1.502 1 98.81 100 ALA A O 1
ATOM 769 N N . PRO A 1 101 ? 5.238 2.971 -0.466 1 98.69 101 PRO A N 1
ATOM 770 C CA . PRO A 1 101 ? 5.609 1.966 0.534 1 98.69 101 PRO A CA 1
ATOM 771 C C . PRO A 1 101 ? 4.41 1.453 1.329 1 98.69 101 PRO A C 1
ATOM 773 O O . PRO A 1 101 ? 3.494 2.221 1.637 1 98.69 101 PRO A O 1
ATOM 776 N N . ALA A 1 102 ? 4.406 0.165 1.672 1 98.62 102 ALA A N 1
ATOM 777 C CA . ALA A 1 102 ? 3.334 -0.414 2.477 1 98.62 102 ALA A CA 1
ATOM 778 C C . ALA A 1 102 ? 3.15 0.357 3.779 1 98.62 102 ALA A C 1
ATOM 780 O O . ALA A 1 102 ? 2.027 0.503 4.27 1 98.62 102 ALA A O 1
ATOM 781 N N . GLN A 1 103 ? 4.27 0.798 4.363 1 97.88 103 GLN A N 1
ATOM 782 C CA . GLN A 1 103 ? 4.195 1.51 5.633 1 97.88 103 GLN A CA 1
ATOM 783 C C . GLN A 1 103 ? 3.5 2.859 5.469 1 97.88 103 GLN A C 1
ATOM 785 O O . GLN A 1 103 ? 2.76 3.295 6.352 1 97.88 103 GLN A O 1
ATOM 790 N N . LEU A 1 104 ? 3.699 3.562 4.332 1 98.81 104 LEU A N 1
ATOM 791 C CA . LEU A 1 104 ? 2.971 4.801 4.086 1 98.81 104 LEU A CA 1
ATOM 792 C C . LEU A 1 104 ? 1.495 4.52 3.822 1 98.81 104 LEU A C 1
ATOM 794 O O . LEU A 1 104 ? 0.626 5.273 4.27 1 98.81 104 LEU A O 1
ATOM 798 N N . LYS A 1 105 ? 1.184 3.453 3.074 1 98.88 105 LYS A N 1
ATOM 799 C CA . LYS A 1 105 ? -0.206 3.051 2.871 1 98.88 105 LYS A CA 1
ATOM 800 C C . LYS A 1 105 ? -0.901 2.781 4.203 1 98.88 105 LYS A C 1
ATOM 802 O O . LYS A 1 105 ? -2.061 3.152 4.391 1 98.88 105 LYS A O 1
ATOM 807 N N . SER A 1 106 ? -0.211 2.078 5.09 1 98.69 106 SER A N 1
ATOM 808 C CA . SER A 1 106 ? -0.775 1.818 6.41 1 98.69 106 SER A CA 1
ATOM 809 C C . SER A 1 106 ? -1.045 3.119 7.164 1 98.69 106 SER A C 1
ATOM 811 O O . SER A 1 106 ? -2.078 3.258 7.82 1 98.69 106 SER A O 1
ATOM 813 N N . TRP A 1 107 ? -0.123 4.074 7.109 1 98.88 107 TRP A N 1
ATOM 814 C CA . TRP A 1 107 ? -0.298 5.379 7.734 1 98.88 107 TRP A CA 1
ATOM 815 C C . TRP A 1 107 ? -1.549 6.074 7.207 1 98.88 107 TRP A C 1
ATOM 817 O O . TRP A 1 107 ? -2.352 6.598 7.984 1 98.88 107 TRP A O 1
ATOM 827 N N . VAL A 1 108 ? -1.755 6.043 5.879 1 98.88 108 VAL A N 1
ATOM 828 C CA . VAL A 1 108 ? -2.924 6.648 5.25 1 98.88 108 VAL A CA 1
ATOM 829 C C . VAL A 1 108 ? -4.195 5.969 5.758 1 98.88 108 VAL A C 1
ATOM 831 O O . VAL A 1 108 ? -5.195 6.633 6.027 1 98.88 108 VAL A O 1
ATOM 834 N N . ASP A 1 109 ? -4.129 4.664 5.902 1 98.5 109 ASP A N 1
ATOM 835 C CA . ASP A 1 109 ? -5.297 3.934 6.387 1 98.5 109 ASP A CA 1
ATOM 836 C C . ASP A 1 109 ? -5.641 4.336 7.816 1 98.5 109 ASP A C 1
ATOM 838 O O . ASP A 1 109 ? -6.805 4.289 8.219 1 98.5 109 ASP A O 1
ATOM 842 N N . HIS A 1 110 ? -4.621 4.719 8.602 1 98.56 110 HIS A N 1
ATOM 843 C CA . HIS A 1 110 ? -4.859 5.18 9.969 1 98.56 110 HIS A CA 1
ATOM 844 C C . HIS A 1 110 ? -5.562 6.531 9.977 1 98.56 110 HIS A C 1
ATOM 846 O O . HIS A 1 110 ? -6.348 6.82 10.883 1 98.56 110 HIS A O 1
ATOM 852 N N . ILE A 1 111 ? -5.352 7.414 8.961 1 98.56 111 ILE A N 1
ATOM 853 C CA . ILE A 1 111 ? -5.891 8.766 9.062 1 98.56 111 ILE A CA 1
ATOM 854 C C . ILE A 1 111 ? -7.176 8.875 8.25 1 98.56 111 ILE A C 1
ATOM 856 O O . ILE A 1 111 ? -7.914 9.852 8.367 1 98.56 111 ILE A O 1
ATOM 860 N N . ALA A 1 112 ? -7.457 7.871 7.328 1 98.31 112 ALA A N 1
ATOM 861 C CA . ALA A 1 112 ? -8.742 7.805 6.633 1 98.31 112 ALA A CA 1
ATOM 862 C C . ALA A 1 112 ? -9.812 7.184 7.52 1 98.31 112 ALA A C 1
ATOM 864 O O . ALA A 1 112 ? -10.188 6.023 7.332 1 98.31 112 ALA A O 1
ATOM 865 N N . ARG A 1 113 ? -10.328 7.895 8.438 1 97.69 113 ARG A N 1
ATOM 866 C CA . ARG A 1 113 ? -11.266 7.43 9.453 1 97.69 113 ARG A CA 1
ATOM 867 C C . ARG A 1 113 ? -12.555 8.25 9.43 1 97.69 113 ARG A C 1
ATOM 869 O O . ARG A 1 113 ? -12.523 9.469 9.633 1 97.69 113 ARG A O 1
ATOM 876 N N . ARG A 1 114 ? -13.609 7.555 9.195 1 96.88 114 ARG A N 1
ATOM 877 C CA . ARG A 1 114 ? -14.914 8.211 9.195 1 96.88 114 ARG A CA 1
ATOM 878 C C . ARG A 1 114 ? -15.188 8.883 10.531 1 96.88 114 ARG A C 1
ATOM 880 O O . ARG A 1 114 ? -14.961 8.289 11.594 1 96.88 114 ARG A O 1
ATOM 887 N N . GLY A 1 115 ? -15.648 10.062 10.5 1 96.81 115 GLY A N 1
ATOM 888 C CA . GLY A 1 115 ? -15.953 10.812 11.703 1 96.81 115 GLY A CA 1
ATOM 889 C C . GLY A 1 115 ? -14.789 11.648 12.203 1 96.81 115 GLY A C 1
ATOM 890 O O . GLY A 1 115 ? -14.969 12.562 13.008 1 96.81 115 GLY A O 1
ATOM 891 N N . GLU A 1 116 ? -13.633 11.328 11.719 1 97.56 116 GLU A N 1
ATOM 892 C CA . GLU A 1 116 ? -12.43 12.039 12.156 1 97.56 116 GLU A CA 1
ATOM 893 C C . GLU A 1 116 ? -11.828 12.852 11.016 1 97.56 116 GLU A C 1
ATOM 895 O O . GLU A 1 116 ? -11.625 14.062 11.156 1 97.56 116 GLU A O 1
ATOM 900 N N . SER A 1 117 ? -11.547 12.203 9.898 1 98.75 117 SER A N 1
ATOM 901 C CA . SER A 1 117 ? -10.906 12.914 8.797 1 98.75 117 SER A CA 1
ATOM 902 C C . SER A 1 117 ? -11.867 13.117 7.633 1 98.75 117 SER A C 1
ATOM 904 O O . SER A 1 117 ? -11.586 13.898 6.719 1 98.75 117 SER A O 1
ATOM 906 N N . PHE A 1 118 ? -12.977 12.422 7.602 1 98.69 118 PHE A N 1
ATOM 907 C CA . PHE A 1 118 ? -14.039 12.648 6.625 1 98.69 118 PHE A CA 1
ATOM 908 C C . PHE A 1 118 ? -15.391 12.227 7.184 1 98.69 118 PHE A C 1
ATOM 910 O O . PHE A 1 118 ? -15.461 11.516 8.188 1 98.69 118 PHE A O 1
ATOM 917 N N . VAL A 1 119 ? -16.516 12.602 6.512 1 98.38 119 VAL A N 1
ATOM 918 C CA . VAL A 1 119 ? -17.891 12.18 6.793 1 98.38 119 VAL A CA 1
ATOM 919 C C . VAL A 1 119 ? -18.656 12.008 5.488 1 98.38 119 VAL A C 1
ATOM 921 O O . VAL A 1 119 ? -18.266 12.539 4.449 1 98.38 119 VAL A O 1
ATOM 924 N N . TYR A 1 120 ? -19.688 11.219 5.527 1 96.5 120 TYR A N 1
ATOM 925 C CA . TYR A 1 120 ? -20.625 11.148 4.418 1 96.5 120 TYR A CA 1
ATOM 926 C C . TYR A 1 120 ? -21.797 12.109 4.637 1 96.5 120 TYR A C 1
ATOM 928 O O . TYR A 1 120 ? -22.359 12.164 5.727 1 96.5 120 TYR A O 1
ATOM 936 N N . THR A 1 121 ? -22.031 12.844 3.633 1 97.12 121 THR A N 1
ATOM 937 C CA . THR A 1 121 ? -23.172 13.742 3.648 1 97.12 121 THR A CA 1
ATOM 938 C C . THR A 1 121 ? -24.172 13.367 2.557 1 97.12 121 THR A C 1
ATOM 940 O O . THR A 1 121 ? -23.953 12.414 1.805 1 97.12 121 THR A O 1
ATOM 943 N N . GLU A 1 122 ? -25.234 14.148 2.387 1 94.94 122 GLU A N 1
ATOM 944 C CA . GLU A 1 122 ? -26.25 13.914 1.36 1 94.94 122 GLU A CA 1
ATOM 945 C C . GLU A 1 122 ? -25.656 14.062 -0.04 1 94.94 122 GLU A C 1
ATOM 947 O O . GLU A 1 122 ? -26.109 13.414 -0.984 1 94.94 122 GLU A O 1
ATOM 952 N N . THR A 1 123 ? -24.688 14.859 -0.108 1 93.94 123 THR A N 1
ATOM 953 C CA . THR A 1 123 ? -24.125 15.148 -1.421 1 93.94 123 THR A CA 1
ATOM 954 C C . THR A 1 123 ? -22.844 14.344 -1.645 1 93.94 123 THR A C 1
ATOM 956 O O . THR A 1 123 ? -22.141 14.539 -2.641 1 93.94 123 THR A O 1
ATOM 959 N N . GLY A 1 124 ? -22.5 13.453 -0.689 1 94.5 124 GLY A N 1
ATOM 960 C CA . GLY A 1 124 ? -21.312 12.625 -0.845 1 94.5 124 GLY A CA 1
ATOM 961 C C . GLY A 1 124 ? -20.297 12.836 0.262 1 94.5 124 GLY A C 1
ATOM 962 O O . GLY A 1 124 ? -20.578 13.516 1.25 1 94.5 124 GLY A O 1
ATOM 963 N N . PRO A 1 125 ? -19.156 12.25 0.085 1 96.81 125 PRO A N 1
ATOM 964 C CA . PRO A 1 125 ? -18.109 12.367 1.113 1 96.81 125 PRO A CA 1
ATOM 965 C C . PRO A 1 125 ? -17.516 13.766 1.191 1 96.81 125 PRO A C 1
ATOM 967 O O . PRO A 1 125 ? -17.344 14.43 0.163 1 96.81 125 PRO A O 1
ATOM 970 N N . VAL A 1 126 ? -17.234 14.227 2.375 1 98.5 126 VAL A N 1
ATOM 971 C CA . VAL A 1 126 ? -16.578 15.516 2.629 1 98.5 126 VAL A CA 1
ATOM 972 C C . VAL A 1 126 ? -15.383 15.312 3.553 1 98.5 126 VAL A C 1
ATOM 974 O O . VAL A 1 126 ? -15.508 14.711 4.621 1 98.5 126 VAL A O 1
ATOM 977 N N . GLY A 1 127 ? -14.219 15.75 3.092 1 98.81 127 GLY A N 1
ATOM 978 C CA . GLY A 1 127 ? -13.031 15.719 3.928 1 98.81 127 GLY A CA 1
ATOM 979 C C . GLY A 1 127 ? -13.047 16.75 5.031 1 98.81 127 GLY A C 1
ATOM 980 O O . GLY A 1 127 ? -13.562 17.859 4.844 1 98.81 127 GLY A O 1
ATOM 981 N N . LEU A 1 128 ? -12.422 16.422 6.145 1 98.81 128 LEU A N 1
ATOM 982 C CA . LEU A 1 128 ? -12.531 17.297 7.312 1 98.81 128 LEU A CA 1
ATOM 983 C C . LEU A 1 128 ? -11.188 17.938 7.629 1 98.81 128 LEU A C 1
ATOM 985 O O . LEU A 1 128 ? -11.102 18.812 8.5 1 98.81 128 LEU A O 1
ATOM 989 N N . LEU A 1 129 ? -10.102 17.531 6.961 1 98.88 129 LEU A N 1
ATOM 990 C CA . LEU A 1 129 ? -8.766 18.062 7.238 1 98.88 129 LEU A CA 1
ATOM 991 C C . LEU A 1 129 ? -8.438 19.234 6.312 1 98.88 129 LEU A C 1
ATOM 993 O O . LEU A 1 129 ? -7.371 19.25 5.695 1 98.88 129 LEU A O 1
ATOM 997 N N . THR A 1 130 ? -9.391 20.172 6.254 1 98.56 130 THR A N 1
ATOM 998 C CA . THR A 1 130 ? -9.273 21.312 5.359 1 98.56 130 THR A CA 1
ATOM 999 C C . THR A 1 130 ? -8.258 22.312 5.902 1 98.56 130 THR A C 1
ATOM 1001 O O . THR A 1 130 ? -7.902 22.281 7.082 1 98.56 130 THR A O 1
ATOM 1004 N N . GLY A 1 131 ? -7.738 23.094 5.055 1 98.31 131 GLY A N 1
ATOM 1005 C CA . GLY A 1 131 ? -6.875 24.188 5.469 1 98.31 131 GLY A CA 1
ATOM 1006 C C . GLY A 1 131 ? -5.43 23.781 5.641 1 98.31 131 GLY A C 1
ATOM 1007 O O . GLY A 1 131 ? -4.625 24.531 6.203 1 98.31 131 GLY A O 1
ATOM 1008 N N . LYS A 1 132 ? -5.129 22.625 5.242 1 98.75 132 LYS A N 1
ATOM 1009 C CA . LYS A 1 132 ? -3.764 22.109 5.367 1 98.75 132 LYS A CA 1
ATOM 1010 C C . LYS A 1 132 ? -3.068 22.078 4.008 1 98.75 132 LYS A C 1
ATOM 1012 O O . LYS A 1 132 ? -3.729 21.969 2.971 1 98.75 132 LYS A O 1
ATOM 1017 N N . ARG A 1 133 ? -1.753 22.172 4.09 1 98.62 133 ARG A N 1
ATOM 1018 C CA . ARG A 1 133 ? -0.883 22.016 2.928 1 98.62 133 ARG A CA 1
ATOM 1019 C C . ARG A 1 133 ? -0.047 20.75 3.029 1 98.62 133 ARG A C 1
ATOM 1021 O O . ARG A 1 133 ? 0.401 20.375 4.117 1 98.62 133 ARG A O 1
ATOM 1028 N N . ALA A 1 134 ? 0.116 20.047 1.904 1 98.94 134 ALA A N 1
ATOM 1029 C CA . ALA A 1 134 ? 1.037 18.922 1.854 1 98.94 134 ALA A CA 1
ATOM 1030 C C . ALA A 1 134 ? 2.1 19.125 0.778 1 98.94 134 ALA A C 1
ATOM 1032 O O . ALA A 1 134 ? 1.792 19.562 -0.334 1 98.94 134 ALA A O 1
ATOM 1033 N N . ILE A 1 135 ? 3.314 18.891 1.089 1 98.94 135 ILE A N 1
ATOM 1034 C CA . ILE A 1 135 ? 4.434 18.812 0.156 1 98.94 135 ILE A CA 1
ATOM 1035 C C . ILE A 1 135 ? 5.023 17.406 0.157 1 98.94 135 ILE A C 1
ATOM 1037 O O . ILE A 1 135 ? 5.473 16.922 1.194 1 98.94 135 ILE A O 1
ATOM 1041 N N . VAL A 1 136 ? 5 16.797 -1.004 1 98.94 136 VAL A N 1
ATOM 1042 C CA . VAL A 1 136 ? 5.367 15.391 -1.121 1 98.94 136 VAL A CA 1
ATOM 1043 C C . VAL A 1 136 ? 6.699 15.258 -1.854 1 98.94 136 VAL A C 1
ATOM 1045 O O . VAL A 1 136 ? 6.844 15.742 -2.982 1 98.94 136 VAL A O 1
ATOM 1048 N N . ALA A 1 137 ? 7.656 14.68 -1.194 1 98.88 137 ALA A N 1
ATOM 1049 C CA . ALA A 1 137 ? 8.93 14.328 -1.824 1 98.88 137 ALA A CA 1
ATOM 1050 C C . ALA A 1 137 ? 8.836 12.984 -2.531 1 98.88 137 ALA A C 1
ATOM 1052 O O . ALA A 1 137 ? 8.906 11.93 -1.892 1 98.88 137 ALA A O 1
ATOM 1053 N N . PHE A 1 138 ? 8.703 13.031 -3.82 1 98.94 138 PHE A N 1
ATOM 1054 C CA . PHE A 1 138 ? 8.57 11.852 -4.664 1 98.94 138 PHE A CA 1
ATOM 1055 C C . PHE A 1 138 ? 9.938 11.398 -5.168 1 98.94 138 PHE A C 1
ATOM 1057 O O . PHE A 1 138 ? 10.656 12.164 -5.812 1 98.94 138 PHE A O 1
ATOM 1064 N N . THR A 1 139 ? 10.336 10.156 -4.836 1 98.81 139 THR A N 1
ATOM 1065 C CA . THR A 1 139 ? 11.609 9.641 -5.328 1 98.81 139 THR A CA 1
ATOM 1066 C C . THR A 1 139 ? 11.43 8.258 -5.949 1 98.81 139 THR A C 1
ATOM 1068 O O . THR A 1 139 ? 10.633 7.453 -5.469 1 98.81 139 THR A O 1
ATOM 1071 N N . SER A 1 140 ? 12.125 8 -7.027 1 98.56 140 SER A N 1
ATOM 1072 C CA . SER A 1 140 ? 12.07 6.707 -7.699 1 98.56 140 SER A CA 1
ATOM 1073 C C . SER A 1 140 ? 13.344 6.438 -8.492 1 98.56 140 SER A C 1
ATOM 1075 O O . SER A 1 140 ? 14.031 7.375 -8.898 1 98.56 140 SER A O 1
ATOM 1077 N N . ASP A 1 141 ? 13.633 5.188 -8.664 1 95.88 141 ASP A N 1
ATOM 1078 C CA . ASP A 1 141 ? 14.766 4.816 -9.516 1 95.88 141 ASP A CA 1
ATOM 1079 C C . ASP A 1 141 ? 14.398 4.926 -10.992 1 95.88 141 ASP A C 1
ATOM 1081 O O . ASP A 1 141 ? 15.086 5.594 -11.766 1 95.88 141 ASP A O 1
ATOM 1085 N N . GLY A 1 142 ? 13.273 4.277 -11.375 1 95.69 142 GLY A N 1
ATOM 1086 C CA . GLY A 1 142 ? 12.969 4.195 -12.797 1 95.69 142 GLY A CA 1
ATOM 1087 C C . GLY A 1 142 ? 11.609 4.773 -13.148 1 95.69 142 GLY A C 1
ATOM 1088 O O . GLY A 1 142 ? 11.336 5.051 -14.32 1 95.69 142 GLY A O 1
ATOM 1089 N N . THR A 1 143 ? 10.75 5.035 -12.188 1 98.19 143 THR A N 1
ATOM 1090 C CA . THR A 1 143 ? 9.367 5.445 -12.414 1 98.19 143 THR A CA 1
ATOM 1091 C C . THR A 1 143 ? 9.266 6.965 -12.508 1 98.19 143 THR A C 1
ATOM 1093 O O . THR A 1 143 ? 9.43 7.668 -11.508 1 98.19 143 THR A O 1
ATOM 1096 N N . PRO A 1 144 ? 8.945 7.512 -13.68 1 98.31 144 PRO A N 1
ATOM 1097 C CA . PRO A 1 144 ? 8.75 8.961 -13.75 1 98.31 144 PRO A CA 1
ATOM 1098 C C . PRO A 1 144 ? 7.461 9.422 -13.07 1 98.31 144 PRO A C 1
ATOM 1100 O O . PRO A 1 144 ? 6.426 8.766 -13.195 1 98.31 144 PRO A O 1
ATOM 1103 N N . LEU A 1 145 ? 7.559 10.469 -12.359 1 98.62 145 LEU A N 1
ATOM 1104 C CA . LEU A 1 145 ? 6.363 11.039 -11.75 1 98.62 145 LEU A CA 1
ATOM 1105 C C . LEU A 1 145 ? 5.281 11.281 -12.797 1 98.62 145 LEU A C 1
ATOM 1107 O O . LEU A 1 145 ? 5.551 11.852 -13.852 1 98.62 145 LEU A O 1
ATOM 1111 N N . GLY A 1 146 ? 4.109 10.781 -12.547 1 98.12 146 GLY A N 1
ATOM 1112 C CA . GLY A 1 146 ? 2.961 11.055 -13.398 1 98.12 146 GLY A CA 1
ATOM 1113 C C . GLY A 1 146 ? 2.879 10.133 -14.602 1 98.12 146 GLY A C 1
ATOM 1114 O O . GLY A 1 146 ? 1.942 10.227 -15.398 1 98.12 146 GLY A O 1
ATOM 1115 N N . SER A 1 147 ? 3.84 9.242 -14.75 1 98.31 147 SER A N 1
ATOM 1116 C CA . SER A 1 147 ? 3.816 8.297 -15.867 1 98.31 147 SER A CA 1
ATOM 1117 C C . SER A 1 147 ? 2.789 7.195 -15.633 1 98.31 147 SER A C 1
ATOM 1119 O O . SER A 1 147 ? 2.184 7.121 -14.562 1 98.31 147 SER A O 1
ATOM 1121 N N . GLU A 1 148 ? 2.621 6.328 -16.625 1 97.19 148 GLU A N 1
ATOM 1122 C CA . GLU A 1 148 ? 1.721 5.184 -16.516 1 97.19 148 GLU A CA 1
ATOM 1123 C C . GLU A 1 148 ? 2.238 4.172 -15.5 1 97.19 148 GLU A C 1
ATOM 1125 O O . GLU A 1 148 ? 1.475 3.344 -15 1 97.19 148 GLU A O 1
ATOM 1130 N N . LEU A 1 149 ? 3.514 4.246 -15.156 1 98.06 149 LEU A N 1
ATOM 1131 C CA . LEU A 1 149 ? 4.125 3.328 -14.195 1 98.06 149 LEU A CA 1
ATOM 1132 C C . LEU A 1 149 ? 3.953 3.838 -12.766 1 98.06 149 LEU A C 1
ATOM 1134 O O . LEU A 1 149 ? 4.195 3.102 -11.812 1 98.06 149 LEU A O 1
ATOM 1138 N N . ASP A 1 150 ? 3.574 5.141 -12.695 1 98.75 150 ASP A N 1
ATOM 1139 C CA . ASP A 1 150 ? 3.459 5.793 -11.398 1 98.75 150 ASP A CA 1
ATOM 1140 C C . ASP A 1 150 ? 2.104 5.508 -10.758 1 98.75 150 ASP A C 1
ATOM 1142 O O . ASP A 1 150 ? 1.125 6.211 -11.023 1 98.75 150 ASP A O 1
ATOM 1146 N N . HIS A 1 151 ? 2.078 4.57 -9.844 1 98.81 151 HIS A N 1
ATOM 1147 C CA . HIS A 1 151 ? 0.864 4.238 -9.109 1 98.81 151 HIS A CA 1
ATOM 1148 C C . HIS A 1 151 ? 0.933 4.754 -7.672 1 98.81 151 HIS A C 1
ATOM 1150 O O . HIS A 1 151 ? 0.234 4.246 -6.793 1 98.81 151 HIS A O 1
ATOM 1156 N N . ALA A 1 152 ? 1.822 5.715 -7.391 1 98.88 152 ALA A N 1
ATOM 1157 C CA . ALA A 1 152 ? 2.041 6.223 -6.039 1 98.88 152 ALA A CA 1
ATOM 1158 C C . ALA A 1 152 ? 1.506 7.645 -5.895 1 98.88 152 ALA A C 1
ATOM 1160 O O . ALA A 1 152 ? 0.664 7.914 -5.035 1 98.88 152 ALA A O 1
ATOM 1161 N N . SER A 1 153 ? 1.887 8.562 -6.789 1 98.88 153 SER A N 1
ATOM 1162 C CA . SER A 1 153 ? 1.618 9.984 -6.602 1 98.88 153 SER A CA 1
ATOM 1163 C C . SER A 1 153 ? 0.136 10.297 -6.773 1 98.88 153 SER A C 1
ATOM 1165 O O . SER A 1 153 ? -0.447 11.031 -5.977 1 98.88 153 SER A O 1
ATOM 1167 N N . GLY A 1 154 ? -0.484 9.695 -7.848 1 98.75 154 GLY A N 1
ATOM 1168 C CA . GLY A 1 154 ? -1.907 9.906 -8.055 1 98.75 154 GLY A CA 1
ATOM 1169 C C . GLY A 1 154 ? -2.764 9.383 -6.922 1 98.75 154 GLY A C 1
ATOM 1170 O O . GLY A 1 154 ? -3.742 10.016 -6.527 1 98.75 154 GLY A O 1
ATOM 1171 N N . TRP A 1 155 ? -2.369 8.227 -6.398 1 98.88 155 TRP A N 1
ATOM 1172 C CA . TRP A 1 155 ? -3.074 7.645 -5.262 1 98.88 155 TRP A CA 1
ATOM 1173 C C . TRP A 1 155 ? -3.002 8.562 -4.051 1 98.88 155 TRP A C 1
ATOM 1175 O O . TRP A 1 155 ? -4.02 8.844 -3.412 1 98.88 155 TRP A O 1
ATOM 1185 N N . LEU A 1 156 ? -1.77 9.016 -3.719 1 98.94 156 LEU A N 1
ATOM 1186 C CA . LEU A 1 156 ? -1.61 9.836 -2.523 1 98.94 156 LEU A CA 1
ATOM 1187 C C . LEU A 1 156 ? -2.369 11.148 -2.662 1 98.94 156 LEU A C 1
ATOM 1189 O O . LEU A 1 156 ? -3.027 11.594 -1.717 1 98.94 156 LEU A O 1
ATOM 1193 N N . ARG A 1 157 ? -2.336 11.805 -3.863 1 98.94 157 ARG A N 1
ATOM 1194 C CA . ARG A 1 157 ? -3.109 13.016 -4.102 1 98.94 157 ARG A CA 1
ATOM 1195 C C . ARG A 1 157 ? -4.598 12.766 -3.889 1 98.94 157 ARG A C 1
ATOM 1197 O O . ARG A 1 157 ? -5.285 13.578 -3.26 1 98.94 157 ARG A O 1
ATOM 1204 N N . GLN A 1 158 ? -5.066 11.641 -4.414 1 98.81 158 GLN A N 1
ATOM 1205 C CA . GLN A 1 158 ? -6.477 11.281 -4.312 1 98.81 158 GLN A CA 1
ATOM 1206 C C . GLN A 1 158 ? -6.906 11.156 -2.855 1 98.81 158 GLN A C 1
ATOM 1208 O O . GLN A 1 158 ? -7.918 11.727 -2.447 1 98.81 158 GLN A O 1
ATOM 1213 N N . VAL A 1 159 ? -6.148 10.398 -2.068 1 98.88 159 VAL A N 1
ATOM 1214 C CA . VAL A 1 159 ? -6.59 10.102 -0.709 1 98.88 159 VAL A CA 1
ATOM 1215 C C . VAL A 1 159 ? -6.449 11.344 0.161 1 98.88 159 VAL A C 1
ATOM 1217 O O . VAL A 1 159 ? -7.285 11.602 1.035 1 98.88 159 VAL A O 1
ATOM 1220 N N . LEU A 1 160 ? -5.344 12.164 -0.043 1 98.94 160 LEU A N 1
ATOM 1221 C CA . LEU A 1 160 ? -5.227 13.422 0.682 1 98.94 160 LEU A CA 1
ATOM 1222 C C . LEU A 1 160 ? -6.398 14.344 0.359 1 98.94 160 LEU A C 1
ATOM 1224 O O . LEU A 1 160 ? -6.988 14.945 1.261 1 98.94 160 LEU A O 1
ATOM 1228 N N . GLY A 1 161 ? -6.746 14.43 -0.916 1 98.88 161 GLY A N 1
ATOM 1229 C CA . GLY A 1 161 ? -7.906 15.211 -1.317 1 98.88 161 GLY A CA 1
ATOM 1230 C C . GLY A 1 161 ? -9.203 14.719 -0.694 1 98.88 161 GLY A C 1
ATOM 1231 O O . GLY A 1 161 ? -10.031 15.523 -0.271 1 98.88 161 GLY A O 1
ATOM 1232 N N . PHE A 1 162 ? -9.32 13.469 -0.607 1 98.81 162 PHE A N 1
ATOM 1233 C CA . PHE A 1 162 ? -10.508 12.836 -0.044 1 98.81 162 PHE A CA 1
ATOM 1234 C C . PHE A 1 162 ? -10.703 13.258 1.408 1 98.81 162 PHE A C 1
ATOM 1236 O O . PHE A 1 162 ? -11.828 13.539 1.831 1 98.81 162 PHE A O 1
ATOM 1243 N N . VAL A 1 163 ? -9.586 13.359 2.168 1 98.88 163 VAL A N 1
ATOM 1244 C CA . VAL A 1 163 ? -9.727 13.68 3.582 1 98.88 163 VAL A CA 1
ATOM 1245 C C . VAL A 1 163 ? -9.664 15.195 3.775 1 98.88 163 VAL A C 1
ATOM 1247 O O . VAL A 1 163 ? -9.672 15.688 4.906 1 98.88 163 VAL A O 1
ATOM 1250 N N . GLY A 1 164 ? -9.555 15.984 2.658 1 98.88 164 GLY A N 1
ATOM 1251 C CA . GLY A 1 164 ? -9.734 17.422 2.752 1 98.88 164 GLY A CA 1
ATOM 1252 C C . GLY A 1 164 ? -8.453 18.203 2.506 1 98.88 164 GLY A C 1
ATOM 1253 O O . GLY A 1 164 ? -8.461 19.438 2.504 1 98.88 164 GLY A O 1
ATOM 1254 N N . ILE A 1 165 ? -7.344 17.516 2.314 1 98.94 165 ILE A N 1
ATOM 1255 C CA . ILE A 1 165 ? -6.078 18.172 2.023 1 98.94 165 ILE A CA 1
ATOM 1256 C C . ILE A 1 165 ? -5.898 18.297 0.512 1 98.94 165 ILE A C 1
ATOM 1258 O O . ILE A 1 165 ? -5.445 17.359 -0.149 1 98.94 165 ILE A O 1
ATOM 1262 N N . THR A 1 166 ? -6.242 19.484 0.011 1 98.75 166 THR A N 1
ATOM 1263 C CA . THR A 1 166 ? -6.336 19.625 -1.437 1 98.75 166 THR A CA 1
ATOM 1264 C C . THR A 1 166 ? -5.152 20.422 -1.978 1 98.75 166 THR A C 1
ATOM 1266 O O . THR A 1 166 ? -4.891 20.422 -3.182 1 98.75 166 THR A O 1
ATOM 1269 N N . ASP A 1 167 ? -4.469 21.141 -1.079 1 98.69 167 ASP A N 1
ATOM 1270 C CA . ASP A 1 167 ? -3.258 21.859 -1.464 1 98.69 167 ASP A CA 1
ATOM 1271 C C . ASP A 1 167 ? -2.031 20.953 -1.382 1 98.69 167 ASP A C 1
ATOM 1273 O O . ASP A 1 167 ? -1.401 20.859 -0.328 1 98.69 167 ASP A O 1
ATOM 1277 N N . VAL A 1 168 ? -1.713 20.297 -2.525 1 98.81 168 VAL A N 1
ATOM 1278 C CA . VAL A 1 168 ? -0.665 19.297 -2.543 1 98.81 168 VAL A CA 1
ATOM 1279 C C . VAL A 1 168 ? 0.352 19.609 -3.635 1 98.81 168 VAL A C 1
ATOM 1281 O O . VAL A 1 168 ? -0.008 19.734 -4.809 1 98.81 168 VAL A O 1
ATOM 1284 N N . ASP A 1 169 ? 1.594 19.734 -3.277 1 98.25 169 ASP A N 1
ATOM 1285 C CA . ASP A 1 169 ? 2.691 19.906 -4.227 1 98.25 169 ASP A CA 1
ATOM 1286 C C . ASP A 1 169 ? 3.637 18.703 -4.184 1 98.25 169 ASP A C 1
ATOM 1288 O O . ASP A 1 169 ? 3.914 18.156 -3.111 1 98.25 169 ASP A O 1
ATOM 1292 N N . PHE A 1 170 ? 4.141 18.375 -5.312 1 98.62 170 PHE A N 1
ATOM 1293 C CA . PHE A 1 170 ? 5.148 17.328 -5.402 1 98.62 170 PHE A CA 1
ATOM 1294 C C . PHE A 1 170 ? 6.508 17.922 -5.773 1 98.62 170 PHE A C 1
ATOM 1296 O O . PHE A 1 170 ? 6.594 18.797 -6.633 1 98.62 170 PHE A O 1
ATOM 1303 N N . VAL A 1 171 ? 7.473 17.5 -5.098 1 98.5 171 VAL A N 1
ATOM 1304 C CA . VAL A 1 171 ? 8.875 17.672 -5.445 1 98.5 171 VAL A CA 1
ATOM 1305 C C . VAL A 1 171 ? 9.484 16.328 -5.816 1 98.5 171 VAL A C 1
ATOM 1307 O O . VAL A 1 171 ? 9.508 15.398 -5 1 98.5 171 VAL A O 1
ATOM 1310 N N . ALA A 1 172 ? 10.07 16.266 -7.016 1 98.56 172 ALA A N 1
ATOM 1311 C CA . ALA A 1 172 ? 10.406 14.93 -7.504 1 98.56 172 ALA A CA 1
ATOM 1312 C C . ALA A 1 172 ? 11.898 14.805 -7.777 1 98.56 172 ALA A C 1
ATOM 1314 O O . ALA A 1 172 ? 12.5 15.695 -8.383 1 98.56 172 ALA A O 1
ATOM 1315 N N . ALA A 1 173 ? 12.492 13.797 -7.262 1 98.44 173 ALA A N 1
ATOM 1316 C CA . ALA A 1 173 ? 13.742 13.219 -7.746 1 98.44 173 ALA A CA 1
ATOM 1317 C C . ALA A 1 173 ? 13.516 11.828 -8.328 1 98.44 173 ALA A C 1
ATOM 1319 O O . ALA A 1 173 ? 13.797 10.82 -7.68 1 98.44 173 ALA A O 1
ATOM 1320 N N . ASP A 1 174 ? 13 11.719 -9.562 1 97.88 174 ASP A N 1
ATOM 1321 C CA . ASP A 1 174 ? 12.641 10.469 -10.219 1 97.88 174 ASP A CA 1
ATOM 1322 C C . ASP A 1 174 ? 13.664 10.102 -11.289 1 97.88 174 ASP A C 1
ATOM 1324 O O . ASP A 1 174 ? 14.539 10.898 -11.625 1 97.88 174 ASP A O 1
ATOM 1328 N N . ARG A 1 175 ? 13.68 8.891 -11.75 1 96 175 ARG A N 1
ATOM 1329 C CA . ARG A 1 175 ? 14.594 8.352 -12.758 1 96 175 ARG A CA 1
ATOM 1330 C C . ARG A 1 175 ? 16.047 8.492 -12.312 1 96 175 ARG A C 1
ATOM 1332 O O . ARG A 1 175 ? 16.906 8.906 -13.094 1 96 175 ARG A O 1
ATOM 1339 N N . MET A 1 176 ? 16.172 8.195 -11.039 1 95.88 176 MET A N 1
ATOM 1340 C CA . MET A 1 176 ? 17.5 8.383 -10.438 1 95.88 176 MET A CA 1
ATOM 1341 C C . MET A 1 176 ? 18.516 7.457 -11.07 1 95.88 176 MET A C 1
ATOM 1343 O O . MET A 1 176 ? 19.703 7.805 -11.172 1 95.88 176 MET A O 1
ATOM 1347 N N . VAL A 1 177 ? 18.094 6.301 -11.547 1 93.44 177 VAL A N 1
ATOM 1348 C CA . VAL A 1 177 ? 19.016 5.32 -12.109 1 93.44 177 VAL A CA 1
ATOM 1349 C C . VAL A 1 177 ? 19.594 5.852 -13.414 1 93.44 177 VAL A C 1
ATOM 1351 O O . VAL A 1 177 ? 20.656 5.387 -13.859 1 93.44 177 VAL A O 1
ATOM 1354 N N . PHE A 1 178 ? 19 6.805 -13.992 1 94 178 PHE A N 1
ATOM 1355 C CA . PHE A 1 178 ? 19.453 7.352 -15.266 1 94 178 PHE A CA 1
ATOM 1356 C C . PHE A 1 178 ? 20.312 8.586 -15.047 1 94 178 PHE A C 1
ATOM 1358 O O . PHE A 1 178 ? 21.031 9.016 -15.953 1 94 178 PHE A O 1
ATOM 1365 N N . GLY A 1 179 ? 20.234 9.188 -13.883 1 95.5 179 GLY A N 1
ATOM 1366 C CA . GLY A 1 179 ? 20.984 10.383 -13.539 1 95.5 179 GLY A CA 1
ATOM 1367 C C . GLY A 1 179 ? 20.625 10.938 -12.172 1 95.5 179 GLY A C 1
ATOM 1368 O O . GLY A 1 179 ? 19.797 11.836 -12.055 1 95.5 179 GLY A O 1
ATOM 1369 N N . ALA A 1 180 ? 21.312 10.477 -11.211 1 95.25 180 ALA A N 1
ATOM 1370 C CA . ALA A 1 180 ? 20.984 10.82 -9.82 1 95.25 180 ALA A CA 1
ATOM 1371 C C . ALA A 1 180 ? 21.281 12.289 -9.539 1 95.25 180 ALA A C 1
ATOM 1373 O O . ALA A 1 180 ? 20.469 12.977 -8.914 1 95.25 180 ALA A O 1
ATOM 1374 N N . ASP A 1 181 ? 22.375 12.781 -10.031 1 96.31 181 ASP A N 1
ATOM 1375 C CA . ASP A 1 181 ? 22.781 14.156 -9.766 1 96.31 181 ASP A CA 1
ATOM 1376 C C . ASP A 1 181 ? 21.797 15.141 -10.398 1 96.31 181 ASP A C 1
ATOM 1378 O O . ASP A 1 181 ? 21.391 16.109 -9.758 1 96.31 181 ASP A O 1
ATOM 1382 N N . GLU A 1 182 ? 21.5 14.828 -11.609 1 97.12 182 GLU A N 1
ATOM 1383 C CA . GLU A 1 182 ? 20.547 15.695 -12.305 1 97.12 182 GLU A CA 1
ATOM 1384 C C . GLU A 1 182 ? 19.188 15.672 -11.633 1 97.12 182 GLU A C 1
ATOM 1386 O O . GLU A 1 182 ? 18.531 16.703 -11.5 1 97.12 182 GLU A O 1
ATOM 1391 N N . ALA A 1 183 ? 18.703 14.484 -11.266 1 97.62 183 ALA A N 1
ATOM 1392 C CA . ALA A 1 183 ? 17.406 14.336 -10.586 1 97.62 183 ALA A CA 1
ATOM 1393 C C . ALA A 1 183 ? 17.391 15.125 -9.281 1 97.62 183 ALA A C 1
ATOM 1395 O O . ALA A 1 183 ? 16.406 15.82 -8.992 1 97.62 183 ALA A O 1
ATOM 1396 N N . MET A 1 184 ? 18.484 15.078 -8.562 1 96.88 184 MET A N 1
ATOM 1397 C CA . MET A 1 184 ? 18.562 15.781 -7.281 1 96.88 184 MET A CA 1
ATOM 1398 C C . MET A 1 184 ? 18.609 17.281 -7.488 1 96.88 184 MET A C 1
ATOM 1400 O O . MET A 1 184 ? 17.984 18.047 -6.734 1 96.88 184 MET A O 1
ATOM 1404 N N . ALA A 1 185 ? 19.312 17.703 -8.469 1 97.31 185 ALA A N 1
ATOM 1405 C CA . ALA A 1 185 ? 19.406 19.125 -8.766 1 97.31 185 ALA A CA 1
ATOM 1406 C C . ALA A 1 185 ? 18.031 19.703 -9.109 1 97.31 185 ALA A C 1
ATOM 1408 O O . ALA A 1 185 ? 17.672 20.797 -8.656 1 97.31 185 ALA A O 1
ATOM 1409 N N . ARG A 1 186 ? 17.312 18.906 -9.906 1 97.75 186 ARG A N 1
ATOM 1410 C CA . ARG A 1 186 ? 15.961 19.328 -10.258 1 97.75 186 ARG A CA 1
ATOM 1411 C C . ARG A 1 186 ? 15.078 19.422 -9.023 1 97.75 186 ARG A C 1
ATOM 1413 O O . ARG A 1 186 ? 14.32 20.391 -8.867 1 97.75 186 ARG A O 1
ATOM 1420 N N . ALA A 1 187 ? 15.172 18.484 -8.18 1 98.19 187 ALA A N 1
ATOM 1421 C CA . ALA A 1 187 ? 14.383 18.453 -6.949 1 98.19 187 ALA A CA 1
ATOM 1422 C C . ALA A 1 187 ? 14.734 19.641 -6.047 1 98.19 187 ALA A C 1
ATOM 1424 O O . ALA A 1 187 ? 13.852 20.281 -5.477 1 98.19 187 ALA A O 1
ATOM 1425 N N . GLU A 1 188 ? 15.992 19.906 -5.941 1 96.38 188 GLU A N 1
ATOM 1426 C CA . GLU A 1 188 ? 16.453 21 -5.098 1 96.38 188 GLU A CA 1
ATOM 1427 C C . GLU A 1 188 ? 15.977 22.344 -5.637 1 96.38 188 GLU A C 1
ATOM 1429 O O . GLU A 1 188 ? 15.609 23.234 -4.867 1 96.38 188 GLU A O 1
ATOM 1434 N N . ALA A 1 189 ? 16.031 22.484 -6.898 1 97.75 189 ALA A N 1
ATOM 1435 C CA . ALA A 1 189 ? 15.508 23.703 -7.512 1 97.75 189 ALA A CA 1
ATOM 1436 C C . ALA A 1 189 ? 14.016 23.875 -7.234 1 97.75 189 ALA A C 1
ATOM 1438 O O . ALA A 1 189 ? 13.539 24.969 -6.969 1 97.75 189 ALA A O 1
ATOM 1439 N N . ALA A 1 190 ? 13.312 22.766 -7.332 1 98 190 ALA A N 1
ATOM 1440 C CA . ALA A 1 190 ? 11.875 22.781 -7.047 1 98 190 ALA A CA 1
ATOM 1441 C C . ALA A 1 190 ? 11.617 23.172 -5.594 1 98 190 ALA A C 1
ATOM 1443 O O . ALA A 1 190 ? 10.664 23.891 -5.301 1 98 190 ALA A O 1
ATOM 1444 N N . VAL A 1 191 ? 12.406 22.688 -4.66 1 97.62 191 VAL A N 1
ATOM 1445 C CA . VAL A 1 191 ? 12.273 23.031 -3.25 1 97.62 191 VAL A CA 1
ATOM 1446 C C . VAL A 1 191 ? 12.477 24.531 -3.064 1 97.62 191 VAL A C 1
ATOM 1448 O O . VAL A 1 191 ? 11.711 25.188 -2.348 1 97.62 191 VAL A O 1
ATOM 1451 N N . ALA A 1 192 ? 13.5 25.047 -3.707 1 95.31 192 ALA A N 1
ATOM 1452 C CA . ALA A 1 192 ? 13.805 26.469 -3.607 1 95.31 192 ALA A CA 1
ATOM 1453 C C . ALA A 1 192 ? 12.641 27.328 -4.109 1 95.31 192 ALA A C 1
ATOM 1455 O O . ALA A 1 192 ? 12.438 28.438 -3.637 1 95.31 192 ALA A O 1
ATOM 1456 N N . ALA A 1 193 ? 11.867 26.75 -5 1 95.56 193 ALA A N 1
ATOM 1457 C CA . ALA A 1 193 ? 10.781 27.484 -5.637 1 95.56 193 ALA A CA 1
ATOM 1458 C C . ALA A 1 193 ? 9.484 27.344 -4.848 1 95.56 193 ALA A C 1
ATOM 1460 O O . ALA A 1 193 ? 8.477 27.984 -5.18 1 95.56 193 ALA A O 1
ATOM 1461 N N . LEU A 1 194 ? 9.477 26.469 -3.846 1 94.88 194 LEU A N 1
ATOM 1462 C CA . LEU A 1 194 ? 8.273 26.266 -3.051 1 94.88 194 LEU A CA 1
ATOM 1463 C C . LEU A 1 194 ? 7.816 27.562 -2.412 1 94.88 194 LEU A C 1
ATOM 1465 O O . LEU A 1 194 ? 8.641 28.359 -1.936 1 94.88 194 LEU A O 1
ATOM 1469 N N . ALA A 1 195 ? 6.543 27.828 -2.504 1 86 195 ALA A N 1
ATOM 1470 C CA . ALA A 1 195 ? 5.965 28.984 -1.82 1 86 195 ALA A CA 1
ATOM 1471 C C . ALA A 1 195 ? 6.02 28.797 -0.305 1 86 195 ALA A C 1
ATOM 1473 O O . ALA A 1 195 ? 5.75 27.719 0.21 1 86 195 ALA A O 1
ATOM 1474 N N . ALA A 1 196 ? 6.719 29.859 0.35 1 69.44 196 ALA A N 1
ATOM 1475 C CA . ALA A 1 196 ? 6.84 29.797 1.804 1 69.44 196 ALA A CA 1
ATOM 1476 C C . ALA A 1 196 ? 5.523 30.172 2.48 1 69.44 196 ALA A C 1
ATOM 1478 O O . ALA A 1 196 ? 4.719 30.906 1.912 1 69.44 196 ALA A O 1
ATOM 1479 N N . MET B 1 1 ? 0.492 -32.031 -11.586 1 91.38 1 MET B N 1
ATOM 1480 C CA . MET B 1 1 ? -0.64 -31.594 -10.766 1 91.38 1 MET B CA 1
ATOM 1481 C C . MET B 1 1 ? -0.637 -30.078 -10.586 1 91.38 1 MET B C 1
ATOM 1483 O O . MET B 1 1 ? 0.414 -29.484 -10.352 1 91.38 1 MET B O 1
ATOM 1487 N N . THR B 1 2 ? -1.773 -29.422 -10.797 1 96.88 2 THR B N 1
ATOM 1488 C CA . THR B 1 2 ? -1.9 -27.969 -10.742 1 96.88 2 THR B CA 1
ATOM 1489 C C . THR B 1 2 ? -1.866 -27.469 -9.297 1 96.88 2 THR B C 1
ATOM 1491 O O . THR B 1 2 ? -2.494 -28.078 -8.422 1 96.88 2 THR B O 1
ATOM 1494 N N . THR B 1 3 ? -1.036 -26.469 -9 1 98.81 3 THR B N 1
ATOM 1495 C CA . THR B 1 3 ? -1.002 -25.828 -7.688 1 98.81 3 THR B CA 1
ATOM 1496 C C . THR B 1 3 ? -1.65 -24.453 -7.746 1 98.81 3 THR B C 1
ATOM 1498 O O . THR B 1 3 ? -1.291 -23.625 -8.586 1 98.81 3 THR B O 1
ATOM 1501 N N . ILE B 1 4 ? -2.625 -24.219 -6.863 1 98.81 4 ILE B N 1
ATOM 1502 C CA . ILE B 1 4 ? -3.338 -22.938 -6.777 1 98.81 4 ILE B CA 1
ATOM 1503 C C . ILE B 1 4 ? -2.996 -22.25 -5.461 1 98.81 4 ILE B C 1
ATOM 1505 O O . ILE B 1 4 ? -3.1 -22.844 -4.391 1 98.81 4 ILE B O 1
ATOM 1509 N N . LEU B 1 5 ? -2.488 -21.078 -5.547 1 98.94 5 LEU B N 1
ATOM 1510 C CA . LEU B 1 5 ? -2.238 -20.234 -4.379 1 98.94 5 LEU B CA 1
ATOM 1511 C C . LEU B 1 5 ? -3.348 -19.203 -4.203 1 98.94 5 LEU B C 1
ATOM 1513 O O . LEU B 1 5 ? -3.564 -18.359 -5.082 1 98.94 5 LEU B O 1
ATOM 1517 N N . ARG B 1 6 ? -4.09 -19.328 -3.148 1 98.88 6 ARG B N 1
ATOM 1518 C CA . ARG B 1 6 ? -5.125 -18.359 -2.795 1 98.88 6 ARG B CA 1
ATOM 1519 C C . ARG B 1 6 ? -4.602 -17.344 -1.787 1 98.88 6 ARG B C 1
ATOM 1521 O O . ARG B 1 6 ? -4.039 -17.703 -0.755 1 98.88 6 ARG B O 1
ATOM 1528 N N . ILE B 1 7 ? -4.711 -16.047 -2.098 1 98.88 7 ILE B N 1
ATOM 1529 C CA . ILE B 1 7 ? -4.285 -14.961 -1.228 1 98.88 7 ILE B CA 1
ATOM 1530 C C . ILE B 1 7 ? -5.488 -14.102 -0.849 1 98.88 7 ILE B C 1
ATOM 1532 O O . ILE B 1 7 ? -6.102 -13.469 -1.711 1 98.88 7 ILE B O 1
ATOM 1536 N N . ASP B 1 8 ? -5.832 -14.047 0.395 1 98.75 8 ASP B N 1
ATOM 1537 C CA . ASP B 1 8 ? -6.867 -13.156 0.909 1 98.75 8 ASP B CA 1
ATOM 1538 C C . ASP B 1 8 ? -6.258 -12 1.691 1 98.75 8 ASP B C 1
ATOM 1540 O O . ASP B 1 8 ? -5.301 -12.188 2.447 1 98.75 8 ASP B O 1
ATOM 1544 N N . SER B 1 9 ? -6.824 -10.789 1.483 1 98.31 9 SER B N 1
ATOM 1545 C CA . SER B 1 9 ? -6.133 -9.633 2.055 1 98.31 9 SER B CA 1
ATOM 1546 C C . SER B 1 9 ? -7.113 -8.688 2.738 1 98.31 9 SER B C 1
ATOM 1548 O O . SER B 1 9 ? -6.73 -7.602 3.18 1 98.31 9 SER B O 1
ATOM 1550 N N . SER B 1 10 ? -8.383 -9.055 2.869 1 98.12 10 SER B N 1
ATOM 1551 C CA . SER B 1 10 ? -9.359 -8.188 3.521 1 98.12 10 SER B CA 1
ATOM 1552 C C . SER B 1 10 ? -9.203 -8.227 5.039 1 98.12 10 SER B C 1
ATOM 1554 O O . SER B 1 10 ? -9.023 -9.297 5.625 1 98.12 10 SER B O 1
ATOM 1556 N N . ILE B 1 11 ? -9.375 -7.094 5.645 1 97 11 ILE B N 1
ATOM 1557 C CA . ILE B 1 11 ? -9.281 -6.996 7.098 1 97 11 ILE B CA 1
ATOM 1558 C C . ILE B 1 11 ? -10.57 -7.504 7.738 1 97 11 ILE B C 1
ATOM 1560 O O . ILE B 1 11 ? -10.633 -7.684 8.953 1 97 11 ILE B O 1
ATOM 1564 N N . LYS B 1 12 ? -11.57 -7.832 6.926 1 95.31 12 LYS B N 1
ATOM 1565 C CA . LYS B 1 12 ? -12.875 -8.234 7.438 1 95.31 12 LYS B CA 1
ATOM 1566 C C . LYS B 1 12 ? -12.945 -9.742 7.641 1 95.31 12 LYS B C 1
ATOM 1568 O O . LYS B 1 12 ? -13.984 -10.281 8.031 1 95.31 12 LYS B O 1
ATOM 1573 N N . GLY B 1 13 ? -11.922 -10.453 7.367 1 92.69 13 GLY B N 1
ATOM 1574 C CA . GLY B 1 13 ? -11.891 -11.891 7.57 1 92.69 13 GLY B CA 1
ATOM 1575 C C . GLY B 1 13 ? -13.008 -12.617 6.848 1 92.69 13 GLY B C 1
ATOM 1576 O O . GLY B 1 13 ? -13.195 -12.438 5.645 1 92.69 13 GLY B O 1
ATOM 1577 N N . GLU B 1 14 ? -13.789 -13.312 7.598 1 92.06 14 GLU B N 1
ATOM 1578 C CA . GLU B 1 14 ? -14.82 -14.18 7.031 1 92.06 14 GLU B CA 1
ATOM 1579 C C . GLU B 1 14 ? -15.977 -13.359 6.461 1 92.06 14 GLU B C 1
ATOM 1581 O O . GLU B 1 14 ? -16.766 -13.867 5.656 1 92.06 14 GLU B O 1
ATOM 1586 N N . ALA B 1 15 ? -16.031 -12.117 6.816 1 93.31 15 ALA B N 1
ATOM 1587 C CA . ALA B 1 15 ? -17.125 -11.266 6.355 1 93.31 15 ALA B CA 1
ATOM 1588 C C . ALA B 1 15 ? -16.781 -10.602 5.023 1 93.31 15 ALA B C 1
ATOM 1590 O O . ALA B 1 15 ? -17.625 -9.93 4.422 1 93.31 15 ALA B O 1
ATOM 1591 N N . ALA B 1 16 ? -15.594 -10.859 4.531 1 96.12 16 ALA B N 1
ATOM 1592 C CA . ALA B 1 16 ? -15.117 -10.156 3.346 1 96.12 16 ALA B CA 1
ATOM 1593 C C . ALA B 1 16 ? -15.797 -10.672 2.084 1 96.12 16 ALA B C 1
ATOM 1595 O O . ALA B 1 16 ? -15.75 -11.875 1.798 1 96.12 16 ALA B O 1
ATOM 1596 N N . VAL B 1 17 ? -16.359 -9.742 1.293 1 97.06 17 VAL B N 1
ATOM 1597 C CA . VAL B 1 17 ? -16.938 -10.07 -0.007 1 97.06 17 VAL B CA 1
ATOM 1598 C C . VAL B 1 17 ? -15.852 -10.633 -0.923 1 97.06 17 VAL B C 1
ATOM 1600 O O . VAL B 1 17 ? -16.094 -1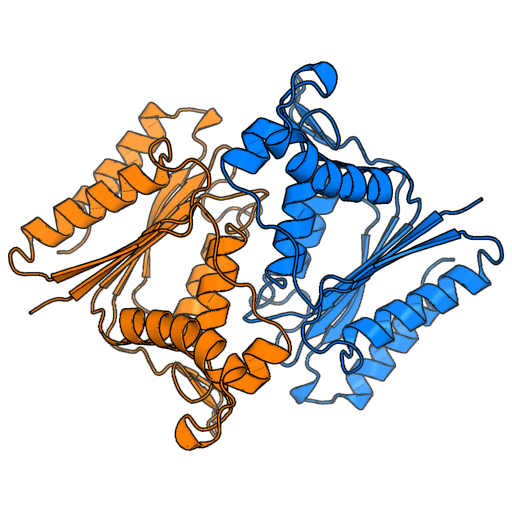1.586 -1.669 1 97.06 17 VAL B O 1
ATOM 1603 N N . SER B 1 18 ? -14.648 -10.07 -0.833 1 98.12 18 SER B N 1
ATOM 1604 C CA . SER B 1 18 ? -13.547 -10.523 -1.678 1 98.12 18 SER B CA 1
ATOM 1605 C C . SER B 1 18 ? -13.172 -11.969 -1.368 1 98.12 18 SER B C 1
ATOM 1607 O O . SER B 1 18 ? -12.812 -12.734 -2.27 1 98.12 18 SER B O 1
ATOM 1609 N N . ARG B 1 19 ? -13.25 -12.367 -0.133 1 97.5 19 ARG B N 1
ATOM 1610 C CA . ARG B 1 19 ? -12.969 -13.742 0.261 1 97.5 19 ARG B CA 1
ATOM 1611 C C . ARG B 1 19 ? -14.008 -14.695 -0.315 1 97.5 19 ARG B C 1
ATOM 1613 O O . ARG B 1 19 ? -13.672 -15.805 -0.749 1 97.5 19 ARG B O 1
ATOM 1620 N N . ARG B 1 20 ? -15.242 -14.289 -0.279 1 96.75 20 ARG B N 1
ATOM 1621 C CA . ARG B 1 20 ? -16.297 -15.094 -0.899 1 96.75 20 ARG B CA 1
ATOM 1622 C C . ARG B 1 20 ? -16.031 -15.273 -2.393 1 96.75 20 ARG B C 1
ATOM 1624 O O . ARG B 1 20 ? -16.203 -16.375 -2.928 1 96.75 20 ARG B O 1
ATOM 1631 N N . LEU B 1 21 ? -15.656 -14.219 -2.975 1 98.12 21 LEU B N 1
ATOM 1632 C CA . LEU B 1 21 ? -15.422 -14.258 -4.414 1 98.12 21 LEU B CA 1
ATOM 1633 C C . LEU B 1 21 ? -14.219 -15.133 -4.75 1 98.12 21 LEU B C 1
ATOM 1635 O O . LEU B 1 21 ? -14.25 -15.891 -5.723 1 98.12 21 LEU B O 1
ATOM 1639 N N . THR B 1 22 ? -13.086 -15.07 -3.986 1 98.5 22 THR B N 1
ATOM 1640 C CA . THR B 1 22 ? -11.945 -15.938 -4.238 1 98.5 22 THR B CA 1
ATOM 1641 C C . THR B 1 22 ? -12.328 -17.406 -4.039 1 98.5 22 THR B C 1
ATOM 1643 O O . THR B 1 22 ? -11.828 -18.281 -4.746 1 98.5 22 THR B O 1
ATOM 1646 N N . GLN B 1 23 ? -13.25 -17.656 -3.088 1 98.25 23 GLN B N 1
ATOM 1647 C CA . GLN B 1 23 ? -13.727 -19.031 -2.904 1 98.25 23 GLN B CA 1
ATOM 1648 C C . GLN B 1 23 ? -14.484 -19.516 -4.137 1 98.25 23 GLN B C 1
ATOM 1650 O O . GLN B 1 23 ? -14.312 -20.656 -4.566 1 98.25 23 GLN B O 1
ATOM 1655 N N . ARG B 1 24 ? -15.297 -18.688 -4.699 1 97.75 24 ARG B N 1
ATOM 1656 C CA . ARG B 1 24 ? -16.047 -19.062 -5.898 1 97.75 24 ARG B CA 1
ATOM 1657 C C . ARG B 1 24 ? -15.094 -19.344 -7.059 1 97.75 24 ARG B C 1
ATOM 1659 O O . ARG B 1 24 ? -15.312 -20.297 -7.82 1 97.75 24 ARG B O 1
ATOM 1666 N N . ILE B 1 25 ? -14.094 -18.5 -7.227 1 98.62 25 ILE B N 1
ATOM 1667 C CA . ILE B 1 25 ? -13.094 -18.703 -8.266 1 98.62 25 ILE B CA 1
ATOM 1668 C C . ILE B 1 25 ? -12.383 -20.031 -8.047 1 98.62 25 ILE B C 1
ATOM 1670 O O . ILE B 1 25 ? -12.203 -20.812 -8.984 1 98.62 25 ILE B O 1
ATOM 1674 N N . LEU B 1 26 ? -11.984 -20.266 -6.781 1 98.38 26 LEU B N 1
ATOM 1675 C CA . LEU B 1 26 ? -11.305 -21.516 -6.43 1 98.38 26 LEU B CA 1
ATOM 1676 C C . LEU B 1 26 ? -12.172 -22.719 -6.754 1 98.38 26 LEU B C 1
ATOM 1678 O O . LEU B 1 26 ? -11.695 -23.688 -7.336 1 98.38 26 LEU B O 1
ATOM 1682 N N . ASP B 1 27 ? -13.453 -22.625 -6.402 1 97.75 27 ASP B N 1
ATOM 1683 C CA . ASP B 1 27 ? -14.375 -23.719 -6.684 1 97.75 27 ASP B CA 1
ATOM 1684 C C . ASP B 1 27 ? -14.453 -24.016 -8.18 1 97.75 27 ASP B C 1
ATOM 1686 O O . ASP B 1 27 ? -14.422 -25.172 -8.602 1 97.75 27 ASP B O 1
ATOM 1690 N N . ARG B 1 28 ? -14.539 -22.984 -8.938 1 97.38 28 ARG B N 1
ATOM 1691 C CA . ARG B 1 28 ? -14.578 -23.125 -10.391 1 97.38 28 ARG B CA 1
ATOM 1692 C C . ARG B 1 28 ? -13.312 -23.797 -10.914 1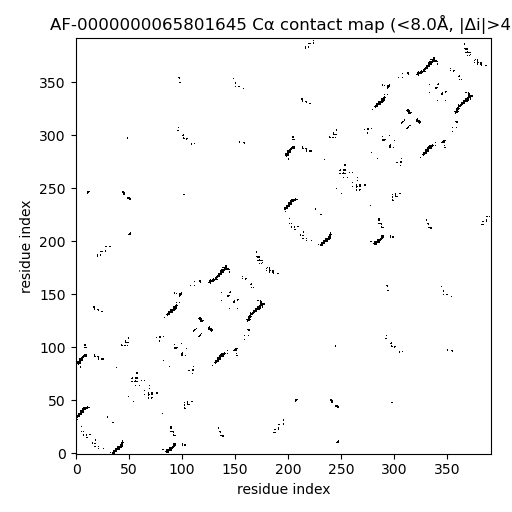 97.38 28 ARG B C 1
ATOM 1694 O O . ARG B 1 28 ? -13.383 -24.688 -11.758 1 97.38 28 ARG B O 1
ATOM 1701 N N . LEU B 1 29 ? -12.164 -23.344 -10.422 1 97.81 29 LEU B N 1
ATOM 1702 C CA . LEU B 1 29 ? -10.883 -23.906 -10.844 1 97.81 29 LEU B CA 1
ATOM 1703 C C . LEU B 1 29 ? -10.773 -25.375 -10.453 1 97.81 29 LEU B C 1
ATOM 1705 O O . LEU B 1 29 ? -10.227 -26.188 -11.211 1 97.81 29 LEU B O 1
ATOM 1709 N N . LEU B 1 30 ? -11.312 -25.703 -9.297 1 97.31 30 LEU B N 1
ATOM 1710 C CA . LEU B 1 30 ? -11.219 -27.062 -8.797 1 97.31 30 LEU B CA 1
ATOM 1711 C C . LEU B 1 30 ? -12.133 -28 -9.586 1 97.31 30 LEU B C 1
ATOM 1713 O O . LEU B 1 30 ? -11.891 -29.203 -9.648 1 97.31 30 LEU B O 1
ATOM 1717 N N . GLU B 1 31 ? -13.195 -27.453 -10.133 1 96.12 31 GLU B N 1
ATOM 1718 C CA . GLU B 1 31 ? -14 -28.234 -11.062 1 96.12 31 GLU B CA 1
ATOM 1719 C C . GLU B 1 31 ? -13.18 -28.672 -12.273 1 96.12 31 GLU B C 1
ATOM 1721 O O . GLU B 1 31 ? -13.32 -29.797 -12.758 1 96.12 31 GLU B O 1
ATOM 1726 N N . ALA B 1 32 ? -12.359 -27.812 -12.703 1 94.56 32 ALA B N 1
ATOM 1727 C CA . ALA B 1 32 ? -11.539 -28.062 -13.891 1 94.56 32 ALA B CA 1
ATOM 1728 C C . ALA B 1 32 ? -10.273 -28.844 -13.523 1 94.56 32 ALA B C 1
ATOM 1730 O O . ALA B 1 32 ? -9.734 -29.578 -14.352 1 94.56 32 ALA B O 1
ATOM 1731 N N . HIS B 1 33 ? -9.805 -28.656 -12.344 1 96.19 33 HIS B N 1
ATOM 1732 C CA . HIS B 1 33 ? -8.609 -29.312 -11.828 1 96.19 33 HIS B CA 1
ATOM 1733 C C . HIS B 1 33 ? -8.891 -30.016 -10.508 1 96.19 33 HIS B C 1
ATOM 1735 O O . HIS B 1 33 ? -8.375 -29.625 -9.461 1 96.19 33 HIS B O 1
ATOM 1741 N N . PRO B 1 34 ? -9.539 -31.094 -10.586 1 96 34 PRO B N 1
ATOM 1742 C CA . PRO B 1 34 ? -10.008 -31.75 -9.359 1 96 34 PRO B CA 1
ATOM 1743 C C . PRO B 1 34 ? -8.867 -32.25 -8.477 1 96 34 PRO B C 1
ATOM 1745 O O . PRO B 1 34 ? -9.031 -32.375 -7.266 1 96 34 PRO B O 1
ATOM 1748 N N . ASP B 1 35 ? -7.707 -32.406 -8.984 1 97.12 35 ASP B N 1
ATOM 1749 C CA . ASP B 1 35 ? -6.582 -32.938 -8.219 1 97.12 35 ASP B CA 1
ATOM 1750 C C . ASP B 1 35 ? -5.605 -31.828 -7.84 1 97.12 35 ASP B C 1
ATOM 1752 O O . ASP B 1 35 ? -4.492 -32.094 -7.395 1 97.12 35 ASP B O 1
ATOM 1756 N N . ALA B 1 36 ? -6.004 -30.578 -8.039 1 98.12 36 ALA B N 1
ATOM 1757 C CA . ALA B 1 36 ? -5.113 -29.453 -7.754 1 98.12 36 ALA B CA 1
ATOM 1758 C C . ALA B 1 36 ? -4.789 -29.375 -6.266 1 98.12 36 ALA B C 1
ATOM 1760 O O . ALA B 1 36 ? -5.633 -29.703 -5.426 1 98.12 36 ALA B O 1
ATOM 1761 N N . THR B 1 37 ? -3.578 -29.016 -5.957 1 98.5 37 THR B N 1
ATOM 1762 C CA . THR B 1 37 ? -3.188 -28.641 -4.605 1 98.5 37 THR B CA 1
ATOM 1763 C C . THR B 1 37 ? -3.494 -27.156 -4.344 1 98.5 37 THR B C 1
ATOM 1765 O O . THR B 1 37 ? -3.18 -26.297 -5.168 1 98.5 37 THR B O 1
ATOM 1768 N N . VAL B 1 38 ? -4.164 -26.922 -3.217 1 98.69 38 VAL B N 1
ATOM 1769 C CA . VAL B 1 38 ? -4.496 -25.547 -2.861 1 98.69 38 VAL B CA 1
ATOM 1770 C C . VAL B 1 38 ? -3.65 -25.109 -1.67 1 98.69 38 VAL B C 1
ATOM 1772 O O . VAL B 1 38 ? -3.607 -25.781 -0.642 1 98.69 38 VAL B O 1
ATOM 1775 N N . VAL B 1 39 ? -2.918 -24.062 -1.795 1 98.69 39 VAL B N 1
ATOM 1776 C CA . VAL B 1 39 ? -2.205 -23.359 -0.727 1 98.69 39 VAL B CA 1
ATOM 1777 C C . VAL B 1 39 ? -2.875 -22.016 -0.445 1 98.69 39 VAL B C 1
ATOM 1779 O O . VAL B 1 39 ? -3.232 -21.297 -1.373 1 98.69 39 VAL B O 1
ATOM 1782 N N . SER B 1 40 ? -3.104 -21.734 0.816 1 98.44 40 SER B N 1
ATOM 1783 C CA . SER B 1 40 ? -3.787 -20.5 1.165 1 98.44 40 SER B CA 1
ATOM 1784 C C . SER B 1 40 ? -2.908 -19.609 2.039 1 98.44 40 SER B C 1
ATOM 1786 O O . SER B 1 40 ? -2.234 -20.094 2.949 1 98.44 40 SER B O 1
ATOM 1788 N N . ARG B 1 41 ? -2.82 -18.406 1.678 1 98.12 41 ARG B N 1
ATOM 1789 C CA . ARG B 1 41 ? -2.193 -17.359 2.475 1 98.12 41 ARG B CA 1
ATOM 1790 C C . ARG B 1 41 ? -3.213 -16.297 2.883 1 98.12 41 ARG B C 1
ATOM 1792 O O . ARG B 1 41 ? -3.775 -15.609 2.027 1 98.12 41 ARG B O 1
ATOM 1799 N N . ASP B 1 42 ? -3.488 -16.219 4.148 1 98.19 42 ASP B N 1
ATOM 1800 C CA . ASP B 1 42 ? -4.422 -15.242 4.699 1 98.19 42 ASP B CA 1
ATOM 1801 C C . ASP B 1 42 ? -3.676 -14.047 5.297 1 98.19 42 ASP B C 1
ATOM 1803 O O . ASP B 1 42 ? -2.934 -14.195 6.27 1 98.19 42 ASP B O 1
ATOM 1807 N N . LEU B 1 43 ? -3.938 -12.805 4.75 1 98.12 43 LEU B N 1
ATOM 1808 C CA . LEU B 1 43 ? -3.203 -11.617 5.156 1 98.12 43 LEU B CA 1
ATOM 1809 C C . LEU B 1 43 ? -4.062 -10.719 6.043 1 98.12 43 LEU B C 1
ATOM 1811 O O . LEU B 1 43 ? -3.707 -9.57 6.301 1 98.12 43 LEU B O 1
ATOM 1815 N N . ALA B 1 44 ? -5.199 -11.195 6.527 1 96.88 44 ALA B N 1
ATOM 1816 C CA . ALA B 1 44 ? -6.184 -10.383 7.234 1 96.88 44 ALA B CA 1
ATOM 1817 C C . ALA B 1 44 ? -5.578 -9.758 8.484 1 96.88 44 ALA B C 1
ATOM 1819 O O . ALA B 1 44 ? -5.961 -8.648 8.875 1 96.88 44 ALA B O 1
ATOM 1820 N N . GLN B 1 45 ? -4.617 -10.477 9.07 1 94.38 45 GLN B N 1
ATOM 1821 C CA . GLN B 1 45 ? -4.027 -9.977 10.305 1 94.38 45 GLN B CA 1
ATOM 1822 C C . GLN B 1 45 ? -2.68 -9.305 10.047 1 94.38 45 GLN B C 1
ATOM 1824 O O . GLN B 1 45 ? -1.959 -8.969 10.984 1 94.38 45 GLN B O 1
ATOM 1829 N N . GLY B 1 46 ? -2.357 -9.234 8.766 1 95.38 46 GLY B N 1
ATOM 1830 C CA . GLY B 1 46 ? -1.129 -8.547 8.391 1 95.38 46 GLY B CA 1
ATOM 1831 C C . GLY B 1 46 ? -0.001 -9.5 8.039 1 95.38 46 GLY B C 1
ATOM 1832 O O . GLY B 1 46 ? -0.144 -10.719 8.164 1 95.38 46 GLY B O 1
ATOM 1833 N N . ILE B 1 47 ? 1.021 -8.961 7.477 1 97.06 47 ILE B N 1
ATOM 1834 C CA . ILE B 1 47 ? 2.299 -9.602 7.188 1 97.06 47 ILE B CA 1
ATOM 1835 C C . ILE B 1 47 ? 3.438 -8.617 7.453 1 97.06 47 ILE B C 1
ATOM 1837 O O . ILE B 1 47 ? 3.227 -7.402 7.473 1 97.06 47 ILE B O 1
ATOM 1841 N N . ARG B 1 48 ? 4.562 -9.141 7.73 1 96.5 48 ARG B N 1
ATOM 1842 C CA . ARG B 1 48 ? 5.703 -8.266 7.988 1 96.5 48 ARG B CA 1
ATOM 1843 C C . ARG B 1 48 ? 5.902 -7.273 6.848 1 96.5 48 ARG B C 1
ATOM 1845 O O . ARG B 1 48 ? 5.898 -7.656 5.676 1 96.5 48 ARG B O 1
ATOM 1852 N N . GLN B 1 49 ? 5.996 -5.977 7.148 1 97.62 49 GLN B N 1
ATOM 1853 C CA . GLN B 1 49 ? 6.434 -4.965 6.188 1 97.62 49 GLN B CA 1
ATOM 1854 C C . GLN B 1 49 ? 7.938 -5.043 5.953 1 97.62 49 GLN B C 1
ATOM 1856 O O . GLN B 1 49 ? 8.695 -5.379 6.867 1 97.62 49 GLN B O 1
ATOM 1861 N N . ILE B 1 50 ? 8.367 -4.762 4.758 1 97.56 50 ILE B N 1
ATOM 1862 C CA . ILE B 1 50 ? 9.805 -4.805 4.504 1 97.56 50 ILE B CA 1
ATOM 1863 C C . ILE B 1 50 ? 10.484 -3.592 5.137 1 97.56 50 ILE B C 1
ATOM 1865 O O . ILE B 1 50 ? 9.867 -2.527 5.258 1 97.56 50 ILE B O 1
ATOM 1869 N N . ASP B 1 51 ? 11.672 -3.768 5.586 1 97.56 51 ASP B N 1
ATOM 1870 C CA . ASP B 1 51 ? 12.508 -2.732 6.191 1 97.56 51 ASP B CA 1
ATOM 1871 C C . ASP B 1 51 ? 13.984 -3.035 5.988 1 97.56 51 ASP B C 1
ATOM 1873 O O . ASP B 1 51 ? 14.344 -3.924 5.215 1 97.56 51 ASP B O 1
ATOM 1877 N N . GLY B 1 52 ? 14.828 -2.242 6.625 1 96.38 52 GLY B N 1
ATOM 1878 C CA . GLY B 1 52 ? 16.266 -2.453 6.504 1 96.38 52 GLY B CA 1
ATOM 1879 C C . GLY B 1 52 ? 16.688 -3.859 6.879 1 96.38 52 GLY B C 1
ATOM 1880 O O . GLY B 1 52 ? 17.344 -4.543 6.09 1 96.38 52 GLY B O 1
ATOM 1881 N N . PRO B 1 53 ? 16.328 -4.336 8.031 1 96.44 53 PRO B N 1
ATOM 1882 C CA . PRO B 1 53 ? 16.672 -5.703 8.438 1 96.44 53 PRO B CA 1
ATOM 1883 C C . PRO B 1 53 ? 16.156 -6.754 7.457 1 96.44 53 PRO B C 1
ATOM 1885 O O . PRO B 1 53 ? 16.828 -7.758 7.211 1 96.44 53 PRO B O 1
ATOM 1888 N N . TRP B 1 54 ? 14.953 -6.562 6.98 1 97.5 54 TRP B N 1
ATOM 1889 C CA . TRP B 1 54 ? 14.43 -7.465 5.961 1 97.5 54 TRP B CA 1
ATOM 1890 C C . TRP B 1 54 ? 15.359 -7.523 4.754 1 97.5 54 TRP B C 1
ATOM 1892 O O . TRP B 1 54 ? 15.727 -8.609 4.293 1 97.5 54 TRP B O 1
ATOM 1902 N N . LEU B 1 55 ? 15.734 -6.367 4.246 1 96.06 55 LEU B N 1
ATOM 1903 C CA . LEU B 1 55 ? 16.625 -6.285 3.098 1 96.06 55 LEU B CA 1
ATOM 1904 C C . LEU B 1 55 ? 17.938 -7.031 3.367 1 96.06 55 LEU B C 1
ATOM 1906 O O . LEU B 1 55 ? 18.375 -7.844 2.549 1 96.06 55 LEU B O 1
ATOM 1910 N N . GLY B 1 56 ? 18.484 -6.738 4.516 1 95.69 56 GLY B N 1
ATOM 1911 C CA . GLY B 1 56 ? 19.719 -7.41 4.879 1 95.69 56 GLY B CA 1
ATOM 1912 C C . GLY B 1 56 ? 19.578 -8.914 4.973 1 95.69 56 GLY B C 1
ATOM 1913 O O . GLY B 1 56 ? 20.516 -9.656 4.664 1 95.69 56 GLY B O 1
ATOM 1914 N N . SER B 1 57 ? 18.422 -9.367 5.379 1 97.31 57 SER B N 1
ATOM 1915 C CA . SER B 1 57 ? 18.188 -10.789 5.598 1 97.31 57 SER B CA 1
ATOM 1916 C C . SER B 1 57 ? 18.016 -11.531 4.273 1 97.31 57 SER B C 1
ATOM 1918 O O . SER B 1 57 ? 18.625 -12.578 4.055 1 97.31 57 SER B O 1
ATOM 1920 N N . VAL B 1 58 ? 17.234 -10.961 3.361 1 96.25 58 VAL B N 1
ATOM 1921 C CA . VAL B 1 58 ? 16.844 -11.703 2.172 1 96.25 58 VAL B CA 1
ATOM 1922 C C . VAL B 1 58 ? 17.969 -11.68 1.145 1 96.25 58 VAL B C 1
ATOM 1924 O O . VAL B 1 58 ? 18.016 -12.516 0.238 1 96.25 58 VAL B O 1
ATOM 1927 N N . PHE B 1 59 ? 18.938 -10.758 1.294 1 94.38 59 PHE B N 1
ATOM 1928 C CA . PHE B 1 59 ? 20.031 -10.672 0.326 1 94.38 59 PHE B CA 1
ATOM 1929 C C . PHE B 1 59 ? 21.312 -11.266 0.896 1 94.38 59 PHE B C 1
ATOM 1931 O O . PHE B 1 59 ? 22.328 -11.32 0.212 1 94.38 59 PHE B O 1
ATOM 1938 N N . THR B 1 60 ? 21.219 -11.742 2.139 1 96.38 60 THR B N 1
ATOM 1939 C CA . THR B 1 60 ? 22.328 -12.484 2.725 1 96.38 60 THR B CA 1
ATOM 1940 C C . THR B 1 60 ? 22.203 -13.977 2.428 1 96.38 60 THR B C 1
ATOM 1942 O O . THR B 1 60 ? 21.109 -14.547 2.561 1 96.38 60 THR B O 1
ATOM 1945 N N . ALA B 1 61 ? 23.328 -14.586 2.049 1 95.56 61 ALA B N 1
ATOM 1946 C CA . ALA B 1 61 ? 23.312 -16.031 1.804 1 95.56 61 ALA B CA 1
ATOM 1947 C C . ALA B 1 61 ? 22.859 -16.797 3.041 1 95.56 61 ALA B C 1
ATOM 1949 O O . ALA B 1 61 ? 23.234 -16.453 4.164 1 95.56 61 ALA B O 1
ATOM 1950 N N . PRO B 1 62 ? 22 -17.781 2.82 1 94.38 62 PRO B N 1
ATOM 1951 C CA . PRO B 1 62 ? 21.422 -18.5 3.955 1 94.38 62 PRO B CA 1
ATOM 1952 C C . PRO B 1 62 ? 22.469 -18.953 4.965 1 94.38 62 PRO B C 1
ATOM 1954 O O . PRO B 1 62 ? 22.25 -18.844 6.176 1 94.38 62 PRO B O 1
ATOM 1957 N N . GLU B 1 63 ? 23.641 -19.375 4.5 1 96.38 63 GLU B N 1
ATOM 1958 C CA . GLU B 1 63 ? 24.672 -19.922 5.371 1 96.38 63 GLU B CA 1
ATOM 1959 C C . GLU B 1 63 ? 25.359 -18.812 6.16 1 96.38 63 GLU B C 1
ATOM 1961 O O . GLU B 1 63 ? 26.109 -19.094 7.109 1 96.38 63 GLU B O 1
ATOM 1966 N N . GLN B 1 64 ? 25.125 -17.562 5.82 1 97.88 64 GLN B N 1
ATOM 1967 C CA . GLN B 1 64 ? 25.812 -16.438 6.445 1 97.88 64 GLN B CA 1
ATOM 1968 C C . GLN B 1 64 ? 24.859 -15.641 7.332 1 97.88 64 GLN B C 1
ATOM 1970 O O . GLN B 1 64 ? 25.25 -14.656 7.961 1 97.88 64 GLN B O 1
ATOM 1975 N N . ARG B 1 65 ? 23.594 -16.016 7.453 1 97.69 65 ARG B N 1
ATOM 1976 C CA . ARG B 1 65 ? 22.562 -15.281 8.188 1 97.69 65 ARG B CA 1
ATOM 1977 C C . ARG B 1 65 ? 22.719 -15.484 9.695 1 97.69 65 ARG B C 1
ATOM 1979 O O . ARG B 1 65 ? 23 -16.594 10.148 1 97.69 65 ARG B O 1
ATOM 1986 N N . THR B 1 66 ? 22.641 -14.406 10.406 1 98.06 66 THR B N 1
ATOM 1987 C CA . THR B 1 66 ? 22.469 -14.5 11.852 1 98.06 66 THR B CA 1
ATOM 1988 C C . THR B 1 66 ? 21.141 -15.164 12.203 1 98.06 66 THR B C 1
ATOM 1990 O O . THR B 1 66 ? 20.297 -15.375 11.328 1 98.06 66 THR B O 1
ATOM 1993 N N . ALA B 1 67 ? 20.969 -15.5 13.484 1 97.44 67 ALA B N 1
ATOM 1994 C CA . ALA B 1 67 ? 19.719 -16.109 13.922 1 97.44 67 ALA B CA 1
ATOM 1995 C C . ALA B 1 67 ? 18.531 -15.203 13.633 1 97.44 67 ALA B C 1
ATOM 1997 O O . ALA B 1 67 ? 17.484 -15.664 13.164 1 97.44 67 ALA B O 1
ATOM 1998 N N . ASP B 1 68 ? 18.719 -13.953 13.867 1 97.12 68 ASP B N 1
ATOM 1999 C CA . ASP B 1 68 ? 17.656 -12.977 13.609 1 97.12 68 ASP B CA 1
ATOM 2000 C C . ASP B 1 68 ? 17.344 -12.891 12.117 1 97.12 68 ASP B C 1
ATOM 2002 O O . ASP B 1 68 ? 16.172 -12.852 11.719 1 97.12 68 ASP B O 1
ATOM 2006 N N . GLN B 1 69 ? 18.359 -12.852 11.32 1 97.31 69 GLN B N 1
ATOM 2007 C CA . GLN B 1 69 ? 18.188 -12.797 9.867 1 97.31 69 GLN B CA 1
ATOM 2008 C C . GLN B 1 69 ? 17.484 -14.047 9.344 1 97.31 69 GLN B C 1
ATOM 2010 O O . GLN B 1 69 ? 16.672 -13.969 8.422 1 97.31 69 GLN B O 1
ATOM 2015 N N . GLN B 1 70 ? 17.781 -15.172 9.891 1 97.62 70 GLN B N 1
ATOM 2016 C CA . GLN B 1 70 ? 17.156 -16.422 9.492 1 97.62 70 GLN B CA 1
ATOM 2017 C C . GLN B 1 70 ? 15.648 -16.391 9.742 1 97.62 70 GLN B C 1
ATOM 2019 O O . GLN B 1 70 ? 14.859 -16.844 8.906 1 97.62 70 GLN B O 1
ATOM 2024 N N . GLU B 1 71 ? 15.336 -15.867 10.844 1 96.94 71 GLU B N 1
ATOM 2025 C CA . GLU B 1 71 ? 13.922 -15.781 11.18 1 96.94 71 GLU B CA 1
ATOM 2026 C C . GLU B 1 71 ? 13.172 -14.875 10.203 1 96.94 71 GLU B C 1
ATOM 2028 O O . GLU B 1 71 ? 12.102 -15.234 9.703 1 96.94 71 GLU B O 1
ATOM 2033 N N . ILE B 1 72 ? 13.711 -13.719 9.922 1 96.81 72 ILE B N 1
ATOM 2034 C CA . ILE B 1 72 ? 13.109 -12.773 8.992 1 96.81 72 ILE B CA 1
ATOM 2035 C C . ILE B 1 72 ? 13.031 -13.398 7.602 1 96.81 72 ILE B C 1
ATOM 2037 O O . ILE B 1 72 ? 11.984 -13.352 6.953 1 96.81 72 ILE B O 1
ATOM 2041 N N . ALA B 1 73 ? 14.102 -14.023 7.234 1 97.12 73 ALA B N 1
ATOM 2042 C CA . ALA B 1 73 ? 14.188 -14.594 5.895 1 97.12 73 ALA B CA 1
ATOM 2043 C C . ALA B 1 73 ? 13.242 -15.789 5.746 1 97.12 73 ALA B C 1
ATOM 2045 O O . ALA B 1 73 ? 12.766 -16.078 4.648 1 97.12 73 ALA B O 1
ATOM 2046 N N . ARG B 1 74 ? 13.016 -16.5 6.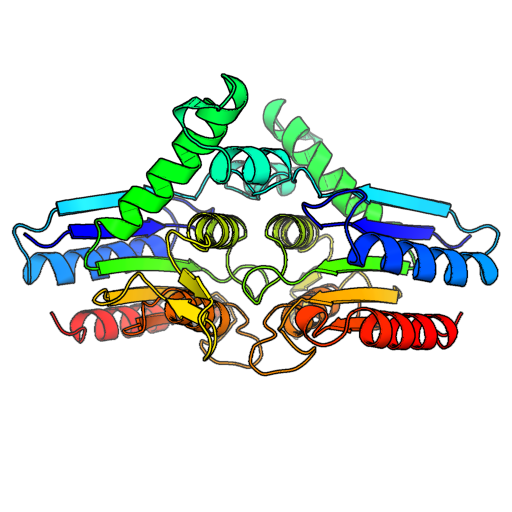824 1 96.19 74 ARG B N 1
ATOM 2047 C CA . ARG B 1 74 ? 12.156 -17.688 6.777 1 96.19 74 ARG B CA 1
ATOM 2048 C C . ARG B 1 74 ? 10.773 -17.328 6.246 1 96.19 74 ARG B C 1
ATOM 2050 O O . ARG B 1 74 ? 10.258 -17.984 5.34 1 96.19 74 ARG B O 1
ATOM 2057 N N . THR B 1 75 ? 10.188 -16.266 6.758 1 93.94 75 THR B N 1
ATOM 2058 C CA . THR B 1 75 ? 8.875 -15.82 6.312 1 93.94 75 THR B CA 1
ATOM 2059 C C . THR B 1 75 ? 8.93 -15.328 4.867 1 93.94 75 THR B C 1
ATOM 2061 O O . THR B 1 75 ? 8.062 -15.672 4.059 1 93.94 75 THR B O 1
ATOM 2064 N N . ALA B 1 76 ? 9.93 -14.562 4.609 1 97 76 ALA B N 1
ATOM 2065 C CA . ALA B 1 76 ? 10.102 -14.016 3.262 1 97 76 ALA B CA 1
ATOM 2066 C C . ALA B 1 76 ? 10.273 -15.141 2.238 1 97 76 ALA B C 1
ATOM 2068 O O . ALA B 1 76 ? 9.641 -15.117 1.177 1 97 76 ALA B O 1
ATOM 2069 N N . ASP B 1 77 ? 11.031 -16.141 2.605 1 97.5 77 ASP B N 1
ATOM 2070 C CA . ASP B 1 77 ? 11.305 -17.25 1.702 1 97.5 77 ASP B CA 1
ATOM 2071 C C . ASP B 1 77 ? 10.07 -18.141 1.528 1 97.5 77 ASP B C 1
ATOM 2073 O O . ASP B 1 77 ? 9.836 -18.688 0.448 1 97.5 77 ASP B O 1
ATOM 2077 N N . ALA B 1 78 ? 9.336 -18.281 2.6 1 97.69 78 ALA B N 1
ATOM 2078 C CA . ALA B 1 78 ? 8.102 -19.062 2.508 1 97.69 78 ALA B CA 1
ATOM 2079 C C . ALA B 1 78 ? 7.117 -18.422 1.533 1 97.69 78 ALA B C 1
ATOM 2081 O O . ALA B 1 78 ? 6.508 -19.109 0.715 1 97.69 78 ALA B O 1
ATOM 2082 N N . VAL B 1 79 ? 6.969 -17.141 1.596 1 98.38 79 VAL B N 1
ATOM 2083 C CA . VAL B 1 79 ? 6.09 -16.391 0.699 1 98.38 79 VAL B CA 1
ATOM 2084 C C . VAL B 1 79 ? 6.551 -16.578 -0.745 1 98.38 79 VAL B C 1
ATOM 2086 O O . VAL B 1 79 ? 5.742 -16.875 -1.628 1 98.38 79 VAL B O 1
ATOM 2089 N N . MET B 1 80 ? 7.824 -16.453 -0.978 1 98.44 80 MET B N 1
ATOM 2090 C CA . MET B 1 80 ? 8.391 -16.609 -2.314 1 98.44 80 MET B CA 1
ATOM 2091 C C . MET B 1 80 ? 8.172 -18.031 -2.832 1 98.44 80 MET B C 1
ATOM 2093 O O . MET B 1 80 ? 7.805 -18.219 -3.992 1 98.44 80 MET B O 1
ATOM 2097 N N . ALA B 1 81 ? 8.359 -19.031 -1.972 1 98.62 81 ALA B N 1
ATOM 2098 C CA . ALA B 1 81 ? 8.203 -20.438 -2.355 1 98.62 81 ALA B CA 1
ATOM 2099 C C . ALA B 1 81 ? 6.766 -20.734 -2.777 1 98.62 81 ALA B C 1
ATOM 2101 O O . ALA B 1 81 ? 6.531 -21.453 -3.746 1 98.62 81 ALA B O 1
ATOM 2102 N N . GLU B 1 82 ? 5.824 -20.172 -2.033 1 98.81 82 GLU B N 1
ATOM 2103 C CA . GLU B 1 82 ? 4.414 -20.359 -2.367 1 98.81 82 GLU B CA 1
ATOM 2104 C C . GLU B 1 82 ? 4.117 -19.875 -3.785 1 98.81 82 GLU B C 1
ATOM 2106 O O . GLU B 1 82 ? 3.455 -20.578 -4.559 1 98.81 82 GLU B O 1
ATOM 2111 N N . VAL B 1 83 ? 4.66 -18.734 -4.152 1 98.88 83 VAL B N 1
ATOM 2112 C CA . VAL B 1 83 ? 4.379 -18.141 -5.457 1 98.88 83 VAL B CA 1
ATOM 2113 C C . VAL B 1 83 ? 5.102 -18.938 -6.547 1 98.88 83 VAL B C 1
ATOM 2115 O O . VAL B 1 83 ? 4.535 -19.203 -7.609 1 98.88 83 VAL B O 1
ATOM 2118 N N . LYS B 1 84 ? 6.328 -19.344 -6.258 1 98.81 84 LYS B N 1
ATOM 2119 C CA . LYS B 1 84 ? 7.105 -20.094 -7.238 1 98.81 84 LYS B CA 1
ATOM 2120 C C . LYS B 1 84 ? 6.457 -21.438 -7.543 1 98.81 84 LYS B C 1
ATOM 2122 O O . LYS B 1 84 ? 6.469 -21.891 -8.688 1 98.81 84 LYS B O 1
ATOM 2127 N N . GLU B 1 85 ? 5.824 -22.016 -6.57 1 98.62 85 GLU B N 1
ATOM 2128 C CA . GLU B 1 85 ? 5.25 -23.344 -6.711 1 98.62 85 GLU B CA 1
ATOM 2129 C C . GLU B 1 85 ? 3.869 -23.281 -7.359 1 98.62 85 GLU B C 1
ATOM 2131 O O . GLU B 1 85 ? 3.381 -24.297 -7.883 1 98.62 85 GLU B O 1
ATOM 2136 N N . ALA B 1 86 ? 3.266 -22.156 -7.336 1 98.88 86 ALA B N 1
ATOM 2137 C CA . ALA B 1 86 ? 1.893 -22.031 -7.816 1 98.88 86 ALA B CA 1
ATOM 2138 C C . ALA B 1 86 ? 1.851 -21.969 -9.344 1 98.88 86 ALA B C 1
ATOM 2140 O O . ALA B 1 86 ? 2.717 -21.344 -9.969 1 98.88 86 ALA B O 1
ATOM 2141 N N . ASP B 1 87 ? 0.839 -22.578 -9.938 1 98.81 87 ASP B N 1
ATOM 2142 C CA . ASP B 1 87 ? 0.512 -22.422 -11.352 1 98.81 87 ASP B CA 1
ATOM 2143 C C . ASP B 1 87 ? -0.528 -21.328 -11.562 1 98.81 87 ASP B C 1
ATOM 2145 O O . ASP B 1 87 ? -0.512 -20.641 -12.586 1 98.81 87 ASP B O 1
ATOM 2149 N N . ILE B 1 88 ? -1.438 -21.188 -10.602 1 98.81 88 ILE B N 1
ATOM 2150 C CA . ILE B 1 88 ? -2.512 -20.203 -10.625 1 98.81 88 ILE B CA 1
ATOM 2151 C C . ILE B 1 88 ? -2.562 -19.469 -9.289 1 98.81 88 ILE B C 1
ATOM 2153 O O . ILE B 1 88 ? -2.523 -20.078 -8.227 1 98.81 88 ILE B O 1
ATOM 2157 N N . LEU B 1 89 ? -2.549 -18.203 -9.375 1 98.94 89 LEU B N 1
ATOM 2158 C CA . LEU B 1 89 ? -2.793 -17.359 -8.203 1 98.94 89 LEU B CA 1
ATOM 2159 C C . LEU B 1 89 ? -4.223 -16.828 -8.203 1 98.94 89 LEU B C 1
ATOM 2161 O O . LEU B 1 89 ? -4.707 -16.344 -9.227 1 98.94 89 LEU B O 1
ATOM 2165 N N . VAL B 1 90 ? -4.941 -16.984 -7.133 1 98.94 90 VAL B N 1
ATOM 2166 C CA . VAL B 1 90 ? -6.238 -16.375 -6.867 1 98.94 90 VAL B CA 1
ATOM 2167 C C . VAL B 1 90 ? -6.094 -15.312 -5.777 1 98.94 90 VAL B C 1
ATOM 2169 O O . VAL B 1 90 ? -5.867 -15.641 -4.609 1 98.94 90 VAL B O 1
ATOM 2172 N N . ILE B 1 91 ? -6.23 -14.055 -6.148 1 98.94 91 ILE B N 1
ATOM 2173 C CA . ILE B 1 91 ? -5.855 -12.961 -5.262 1 98.94 91 ILE B CA 1
ATOM 2174 C C . ILE B 1 91 ? -7.082 -12.109 -4.941 1 98.94 91 ILE B C 1
ATOM 2176 O O . ILE B 1 91 ? -7.762 -11.625 -5.848 1 98.94 91 ILE B O 1
ATOM 2180 N N . ALA B 1 92 ? -7.383 -11.961 -3.684 1 98.88 92 ALA B N 1
ATOM 2181 C CA . ALA B 1 92 ? -8.391 -10.984 -3.268 1 98.88 92 ALA B CA 1
ATOM 2182 C C . ALA B 1 92 ? -7.805 -9.57 -3.25 1 98.88 92 ALA B C 1
ATOM 2184 O O . ALA B 1 92 ? -6.762 -9.328 -2.637 1 98.88 92 ALA B O 1
ATOM 2185 N N . LEU B 1 93 ? -8.453 -8.641 -3.887 1 98.88 93 LEU B N 1
ATOM 2186 C CA . LEU B 1 93 ? -8.055 -7.238 -3.936 1 98.88 93 LEU B CA 1
ATOM 2187 C C . LEU B 1 93 ? -9.211 -6.328 -3.529 1 98.88 93 LEU B C 1
ATOM 2189 O O . LEU B 1 93 ? -9.797 -5.645 -4.375 1 98.88 93 LEU B O 1
ATOM 2193 N N . PRO B 1 94 ? -9.578 -6.352 -2.234 1 98.81 94 PRO B N 1
ATOM 2194 C CA . PRO B 1 94 ? -10.5 -5.301 -1.793 1 98.81 94 PRO B CA 1
ATOM 2195 C C . PRO B 1 94 ? -9.867 -3.91 -1.828 1 98.81 94 PRO B C 1
ATOM 2197 O O . PRO B 1 94 ? -8.711 -3.746 -1.447 1 98.81 94 PRO B O 1
ATOM 2200 N N . VAL B 1 95 ? -10.586 -2.934 -2.293 1 98.81 95 VAL B N 1
ATOM 2201 C CA . VAL B 1 95 ? -10.039 -1.582 -2.391 1 98.81 95 VAL B CA 1
ATOM 2202 C C . VAL B 1 95 ? -10.266 -0.84 -1.075 1 98.81 95 VAL B C 1
ATOM 2204 O O . VAL B 1 95 ? -11.406 -0.678 -0.631 1 98.81 95 VAL B O 1
ATOM 2207 N N . TYR B 1 96 ? -9.203 -0.465 -0.423 1 98.56 96 TYR B N 1
ATOM 2208 C CA . TYR B 1 96 ? -9.211 0.385 0.763 1 98.56 96 TYR B CA 1
ATOM 2209 C C . TYR B 1 96 ? -8.578 1.738 0.47 1 98.56 96 TYR B C 1
ATOM 2211 O O . TYR B 1 96 ? -7.418 1.808 0.05 1 98.56 96 TYR B O 1
ATOM 2219 N N . ASN B 1 97 ? -9.406 2.76 0.683 1 98.62 97 ASN B N 1
ATOM 2220 C CA . ASN B 1 97 ? -8.906 4.113 0.467 1 98.62 97 ASN B CA 1
ATOM 2221 C C . ASN B 1 97 ? -8.25 4.258 -0.904 1 98.62 97 ASN B C 1
ATOM 2223 O O . ASN B 1 97 ? -7.117 4.727 -1.009 1 98.62 97 ASN B O 1
ATOM 2227 N N . PHE B 1 98 ? -8.906 3.713 -1.947 1 98.81 98 PHE B N 1
ATOM 2228 C CA . PHE B 1 98 ? -8.664 3.871 -3.375 1 98.81 98 PHE B CA 1
ATOM 2229 C C . PHE B 1 98 ? -7.5 2.992 -3.824 1 98.81 98 PHE B C 1
ATOM 2231 O O . PHE B 1 98 ? -7.172 2.947 -5.012 1 98.81 98 PHE B O 1
ATOM 2238 N N . GLY B 1 99 ? -6.836 2.256 -2.936 1 98.81 99 GLY B N 1
ATOM 2239 C CA . GLY B 1 99 ? -5.691 1.421 -3.264 1 98.81 99 GLY B CA 1
ATOM 2240 C C . GLY B 1 99 ? -5.793 0.019 -2.693 1 98.81 99 GLY B C 1
ATOM 2241 O O . GLY B 1 99 ? -6.793 -0.328 -2.059 1 98.81 99 GLY B O 1
ATOM 2242 N N . ALA B 1 100 ? -4.801 -0.785 -2.957 1 98.81 100 ALA B N 1
ATOM 2243 C CA . ALA B 1 100 ? -4.715 -2.127 -2.387 1 98.81 100 ALA B CA 1
ATOM 2244 C C . ALA B 1 100 ? -4.523 -2.068 -0.875 1 98.81 100 ALA B C 1
ATOM 2246 O O . ALA B 1 100 ? -3.99 -1.09 -0.348 1 98.81 100 ALA B O 1
ATOM 2247 N N . PRO B 1 101 ? -5.004 -3.121 -0.19 1 98.75 101 PRO B N 1
ATOM 2248 C CA . PRO B 1 101 ? -4.664 -3.201 1.233 1 98.75 101 PRO B CA 1
ATOM 2249 C C . PRO B 1 101 ? -3.16 -3.152 1.485 1 98.75 101 PRO B C 1
ATOM 2251 O O . PRO B 1 101 ? -2.381 -3.705 0.704 1 98.75 101 PRO B O 1
ATOM 2254 N N . ALA B 1 102 ? -2.744 -2.498 2.57 1 98.62 102 ALA B N 1
ATOM 2255 C CA . ALA B 1 102 ? -1.331 -2.441 2.936 1 98.62 102 ALA B CA 1
ATOM 2256 C C . ALA B 1 102 ? -0.733 -3.842 3.037 1 98.62 102 ALA B C 1
ATOM 2258 O O . ALA B 1 102 ? 0.435 -4.051 2.697 1 98.62 102 ALA B O 1
ATOM 2259 N N . GLN B 1 103 ? -1.526 -4.773 3.547 1 97.88 103 GLN B N 1
ATOM 2260 C CA . GLN B 1 103 ? -1.038 -6.137 3.719 1 97.88 103 GLN B CA 1
ATOM 2261 C C . GLN B 1 103 ? -0.77 -6.801 2.371 1 97.88 103 GLN B C 1
ATOM 2263 O O . GLN B 1 103 ? 0.2 -7.547 2.223 1 97.88 103 GLN B O 1
ATOM 2268 N N . LEU B 1 104 ? -1.598 -6.551 1.355 1 98.81 104 LEU B N 1
ATOM 2269 C CA . LEU B 1 104 ? -1.329 -7.082 0.024 1 98.81 104 LEU B CA 1
ATOM 2270 C C . LEU B 1 104 ? -0.115 -6.402 -0.598 1 98.81 104 LEU B C 1
ATOM 2272 O O . LEU B 1 104 ? 0.689 -7.051 -1.271 1 98.81 104 LEU B O 1
ATOM 2276 N N . LYS B 1 105 ? 0.029 -5.078 -0.411 1 98.88 105 LYS B N 1
ATOM 2277 C CA . LYS B 1 105 ? 1.222 -4.375 -0.875 1 98.88 105 LYS B CA 1
ATOM 2278 C C . LYS B 1 105 ? 2.486 -4.973 -0.263 1 98.88 105 LYS B C 1
ATOM 2280 O O . LYS B 1 105 ? 3.5 -5.121 -0.946 1 98.88 105 LYS B O 1
ATOM 2285 N N . SER B 1 106 ? 2.434 -5.25 1.042 1 98.69 106 SER B N 1
ATOM 2286 C CA . SER B 1 106 ? 3.578 -5.875 1.698 1 98.69 106 SER B CA 1
ATOM 2287 C C . SER B 1 106 ? 3.889 -7.238 1.089 1 98.69 106 SER B C 1
ATOM 2289 O O . SER B 1 106 ? 5.055 -7.582 0.887 1 98.69 106 SER B O 1
ATOM 2291 N N . TRP B 1 107 ? 2.871 -8.039 0.811 1 98.88 107 TRP B N 1
ATOM 2292 C CA . TRP B 1 107 ? 3.043 -9.344 0.172 1 98.88 107 TRP B CA 1
ATOM 2293 C C . TRP B 1 107 ? 3.744 -9.203 -1.175 1 98.88 107 TRP B C 1
ATOM 2295 O O . TRP B 1 107 ? 4.688 -9.938 -1.472 1 98.88 107 TRP B O 1
ATOM 2305 N N . VAL B 1 108 ? 3.33 -8.211 -1.981 1 98.88 108 VAL B N 1
ATOM 2306 C CA . VAL B 1 108 ? 3.932 -7.953 -3.283 1 98.88 108 VAL B CA 1
ATOM 2307 C C . VAL B 1 108 ? 5.402 -7.578 -3.107 1 98.88 108 VAL B C 1
ATOM 2309 O O . VAL B 1 108 ? 6.258 -8.023 -3.875 1 98.88 108 VAL B O 1
ATOM 2312 N N . ASP B 1 109 ? 5.672 -6.789 -2.094 1 98.5 109 ASP B N 1
ATOM 2313 C CA . ASP B 1 109 ? 7.051 -6.383 -1.849 1 98.5 109 ASP B CA 1
ATOM 2314 C C . ASP B 1 109 ? 7.922 -7.582 -1.484 1 98.5 109 ASP B C 1
ATOM 2316 O O . ASP B 1 109 ? 9.125 -7.594 -1.76 1 98.5 109 ASP B O 1
ATOM 2320 N N . HIS B 1 110 ? 7.316 -8.594 -0.847 1 98.5 110 HIS B N 1
ATOM 2321 C CA . HIS B 1 110 ? 8.047 -9.812 -0.516 1 98.5 110 HIS B CA 1
ATOM 2322 C C . HIS B 1 110 ? 8.391 -10.609 -1.771 1 98.5 110 HIS B C 1
ATOM 2324 O O . HIS B 1 110 ? 9.422 -11.281 -1.823 1 98.5 110 HIS B O 1
ATOM 2330 N N . ILE B 1 111 ? 7.57 -10.562 -2.85 1 98.56 111 ILE B N 1
ATOM 2331 C CA . ILE B 1 111 ? 7.805 -11.461 -3.975 1 98.56 111 ILE B CA 1
ATOM 2332 C C . ILE B 1 111 ? 8.523 -10.711 -5.094 1 98.56 111 ILE B C 1
ATOM 2334 O O . ILE B 1 111 ? 9.016 -11.328 -6.043 1 98.56 111 ILE B O 1
ATOM 2338 N N . ALA B 1 112 ? 8.555 -9.328 -5.051 1 98.31 112 ALA B N 1
ATOM 2339 C CA . ALA B 1 112 ? 9.359 -8.539 -5.98 1 98.31 112 ALA B CA 1
ATOM 2340 C C . ALA B 1 112 ? 10.82 -8.508 -5.551 1 98.31 112 ALA B C 1
ATOM 2342 O O . ALA B 1 112 ? 11.297 -7.492 -5.031 1 98.31 112 ALA B O 1
ATOM 2343 N N . ARG B 1 113 ? 11.539 -9.516 -5.762 1 97.69 113 ARG B N 1
ATOM 2344 C CA . ARG B 1 113 ? 12.906 -9.711 -5.297 1 97.69 113 ARG B CA 1
ATOM 2345 C C . ARG B 1 113 ? 13.844 -9.992 -6.465 1 97.69 113 ARG B C 1
ATOM 2347 O O . ARG B 1 113 ? 13.664 -10.977 -7.184 1 97.69 113 ARG B O 1
ATOM 2354 N N . ARG B 1 114 ? 14.797 -9.148 -6.586 1 96.94 114 ARG B N 1
ATOM 2355 C CA . ARG B 1 114 ? 15.797 -9.328 -7.633 1 96.94 114 ARG B CA 1
ATOM 2356 C C . ARG B 1 114 ? 16.516 -10.672 -7.48 1 96.94 114 ARG B C 1
ATOM 2358 O O . ARG B 1 114 ? 16.922 -11.039 -6.379 1 96.94 114 ARG B O 1
ATOM 2365 N N . GLY B 1 115 ? 16.641 -11.367 -8.523 1 96.88 115 GLY B N 1
ATOM 2366 C CA . GLY B 1 115 ? 17.312 -12.664 -8.508 1 96.88 115 GLY B CA 1
ATOM 2367 C C . GLY B 1 115 ? 16.344 -13.82 -8.281 1 96.88 115 GLY B C 1
ATOM 2368 O O . GLY B 1 115 ? 16.688 -14.969 -8.555 1 96.88 115 GLY B O 1
ATOM 2369 N N . GLU B 1 116 ? 15.203 -13.5 -7.801 1 97.56 116 GLU B N 1
ATOM 2370 C CA . GLU B 1 116 ? 14.219 -14.539 -7.504 1 97.56 116 GLU B CA 1
ATOM 2371 C C . GLU B 1 116 ? 13.008 -14.43 -8.438 1 97.56 116 GLU B C 1
ATOM 2373 O O . GLU B 1 116 ? 12.648 -15.398 -9.102 1 97.56 116 GLU B O 1
ATOM 2378 N N . SER B 1 117 ? 12.391 -13.266 -8.484 1 98.75 117 SER B N 1
ATOM 2379 C CA . SER B 1 117 ? 11.188 -13.117 -9.297 1 98.75 117 SER B CA 1
ATOM 2380 C C . SER B 1 117 ? 11.445 -12.25 -10.523 1 98.75 117 SER B C 1
ATOM 2382 O O . SER B 1 117 ? 10.633 -12.219 -11.453 1 98.75 117 SER B O 1
ATOM 2384 N N . PHE B 1 118 ? 12.539 -11.523 -10.562 1 98.69 118 PHE B N 1
ATOM 2385 C CA . PHE B 1 118 ? 12.969 -10.781 -11.742 1 98.69 118 PHE B CA 1
ATOM 2386 C C . PHE B 1 118 ? 14.484 -10.602 -11.758 1 98.69 118 PHE B C 1
ATOM 2388 O O . PHE B 1 118 ? 15.141 -10.797 -10.734 1 98.69 118 PHE B O 1
ATOM 2395 N N . VAL B 1 119 ? 15.07 -10.156 -12.906 1 98.38 119 VAL B N 1
ATOM 2396 C CA . VAL B 1 119 ? 16.469 -9.781 -13.078 1 98.38 119 VAL B CA 1
ATOM 2397 C C . VAL B 1 119 ? 16.578 -8.594 -14.031 1 98.38 119 VAL B C 1
ATOM 2399 O O . VAL B 1 119 ? 15.648 -8.32 -14.805 1 98.38 119 VAL B O 1
ATOM 2402 N N . TYR B 1 120 ? 17.656 -7.867 -13.922 1 96.56 120 TYR B N 1
ATOM 2403 C CA . TYR B 1 120 ? 17.969 -6.855 -14.922 1 96.56 120 TYR B CA 1
ATOM 2404 C C . TYR B 1 120 ? 18.891 -7.43 -16 1 96.56 120 TYR B C 1
ATOM 2406 O O . TYR B 1 120 ? 19.875 -8.109 -15.688 1 96.56 120 TYR B O 1
ATOM 2414 N N . THR B 1 121 ? 18.484 -7.188 -17.172 1 97.06 121 THR B N 1
ATOM 2415 C CA . THR B 1 121 ? 19.312 -7.586 -18.312 1 97.06 121 THR B CA 1
ATOM 2416 C C . THR B 1 121 ? 19.75 -6.363 -19.109 1 97.06 121 THR B C 1
ATOM 2418 O O . THR B 1 121 ? 19.406 -5.23 -18.766 1 97.06 121 THR B O 1
ATOM 2421 N N . GLU B 1 122 ? 20.422 -6.555 -20.234 1 94.94 122 GLU B N 1
ATOM 2422 C CA . GLU B 1 122 ? 20.875 -5.469 -21.109 1 94.94 122 GLU B CA 1
ATOM 2423 C C . GLU B 1 122 ? 19.703 -4.727 -21.719 1 94.94 122 GLU B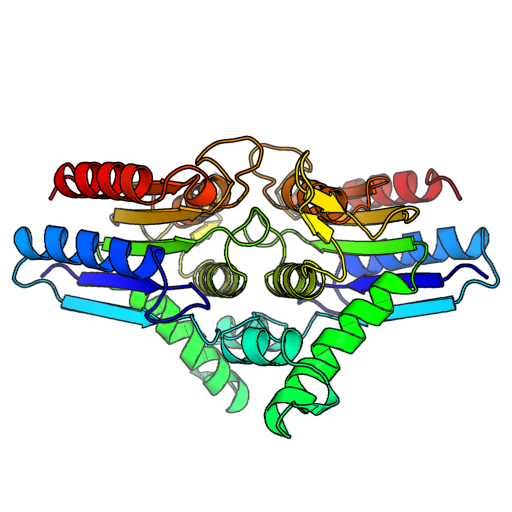 C 1
ATOM 2425 O O . GLU B 1 122 ? 19.797 -3.531 -22 1 94.94 122 GLU B O 1
ATOM 2430 N N . THR B 1 123 ? 18.672 -5.438 -21.875 1 94 123 THR B N 1
ATOM 2431 C CA . THR B 1 123 ? 17.531 -4.844 -22.531 1 94 123 THR B CA 1
ATOM 2432 C C . THR B 1 123 ? 16.484 -4.398 -21.516 1 94 123 THR B C 1
ATOM 2434 O O . THR B 1 123 ? 15.383 -3.988 -21.891 1 94 123 THR B O 1
ATOM 2437 N N . GLY B 1 124 ? 16.797 -4.508 -20.219 1 94.5 124 GLY B N 1
ATOM 2438 C CA . GLY B 1 124 ? 15.875 -4.078 -19.188 1 94.5 124 GLY B CA 1
ATOM 2439 C C . GLY B 1 124 ? 15.453 -5.195 -18.25 1 94.5 124 GLY B C 1
ATOM 2440 O O . GLY B 1 124 ? 16.016 -6.293 -18.297 1 94.5 124 GLY B O 1
ATOM 2441 N N . PRO B 1 125 ? 14.492 -4.914 -17.422 1 96.81 125 PRO B N 1
ATOM 2442 C CA . PRO B 1 125 ? 14.039 -5.922 -16.469 1 96.81 125 PRO B CA 1
ATOM 2443 C C . PRO B 1 125 ? 13.273 -7.062 -17.125 1 96.81 125 PRO B C 1
ATOM 2445 O O . PRO B 1 125 ? 12.516 -6.836 -18.078 1 96.81 125 PRO B O 1
ATOM 2448 N N . VAL B 1 126 ? 13.477 -8.258 -16.656 1 98.5 126 VAL B N 1
ATOM 2449 C CA . VAL B 1 126 ? 12.766 -9.453 -17.109 1 98.5 126 VAL B CA 1
ATOM 2450 C C . VAL B 1 126 ? 12.195 -10.203 -15.906 1 98.5 126 VAL B C 1
ATOM 2452 O O . VAL B 1 126 ? 12.906 -10.5 -14.953 1 98.5 126 VAL B O 1
ATOM 2455 N N . GLY B 1 127 ? 10.875 -10.438 -15.945 1 98.81 127 GLY B N 1
ATOM 2456 C CA . GLY B 1 127 ? 10.234 -11.234 -14.914 1 98.81 127 GLY B CA 1
ATOM 2457 C C . GLY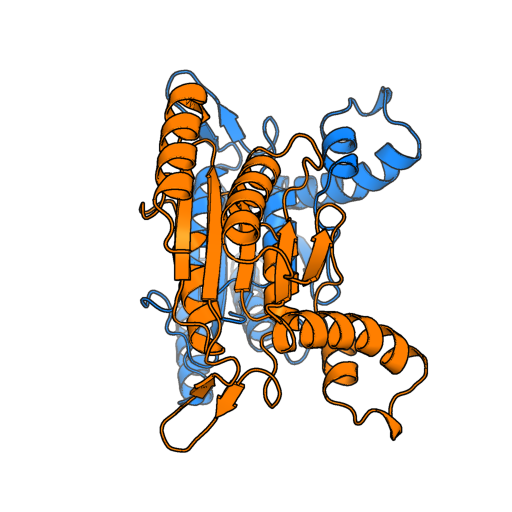 B 1 127 ? 10.539 -12.719 -15.031 1 98.81 127 GLY B C 1
ATOM 2458 O O . GLY B 1 127 ? 10.68 -13.242 -16.141 1 98.81 127 GLY B O 1
ATOM 2459 N N . LEU B 1 128 ? 10.586 -13.383 -13.906 1 98.81 128 LEU B N 1
ATOM 2460 C CA . LEU B 1 128 ? 11.023 -14.766 -13.906 1 98.81 128 LEU B CA 1
ATOM 2461 C C . LEU B 1 128 ? 9.875 -15.711 -13.562 1 98.81 128 LEU B C 1
ATOM 2463 O O . LEU B 1 128 ? 10.016 -16.938 -13.648 1 98.81 128 LEU B O 1
ATOM 2467 N N . LEU B 1 129 ? 8.711 -15.188 -13.164 1 98.88 129 LEU B N 1
ATOM 2468 C CA . LEU B 1 129 ? 7.578 -16.016 -12.766 1 98.88 129 LEU B CA 1
ATOM 2469 C C . LEU B 1 129 ? 6.633 -16.234 -13.945 1 98.88 129 LEU B C 1
ATOM 2471 O O . LEU B 1 129 ? 5.422 -16.047 -13.82 1 98.88 129 LEU B O 1
ATOM 2475 N N . THR B 1 130 ? 7.238 -16.672 -15.055 1 98.56 130 THR B N 1
ATOM 2476 C CA . THR B 1 130 ? 6.492 -16.859 -16.297 1 98.56 130 THR B CA 1
ATOM 2477 C C . THR B 1 130 ? 5.652 -18.141 -16.219 1 98.56 130 THR B C 1
ATOM 2479 O O . THR B 1 130 ? 5.887 -19 -15.375 1 98.56 130 THR B O 1
ATOM 2482 N N . GLY B 1 131 ? 4.66 -18.188 -17.016 1 98.31 131 GLY B N 1
ATOM 2483 C CA . GLY B 1 131 ? 3.875 -19.406 -17.156 1 98.31 131 GLY B CA 1
ATOM 2484 C C . GLY B 1 131 ? 2.783 -19.531 -16.109 1 98.31 131 GLY B C 1
ATOM 2485 O O . GLY B 1 131 ? 2.193 -20.609 -15.945 1 98.31 131 GLY B O 1
ATOM 2486 N N . LYS B 1 132 ? 2.574 -18.516 -15.398 1 98.75 132 LYS B N 1
ATOM 2487 C CA . LYS B 1 132 ? 1.552 -18.531 -14.352 1 98.75 132 LYS B CA 1
ATOM 2488 C C . LYS B 1 132 ? 0.339 -17.703 -14.758 1 98.75 132 LYS B C 1
ATOM 2490 O O . LYS B 1 132 ? 0.457 -16.781 -15.562 1 98.75 132 LYS B O 1
ATOM 2495 N N . ARG B 1 133 ? -0.783 -18.094 -14.172 1 98.62 133 ARG B N 1
ATOM 2496 C CA . ARG B 1 133 ? -2.035 -17.359 -14.32 1 98.62 133 ARG B CA 1
ATOM 2497 C C . ARG B 1 133 ? -2.455 -16.719 -13 1 98.62 133 ARG B C 1
ATOM 2499 O O . ARG B 1 133 ? -2.275 -17.312 -11.938 1 98.62 133 ARG B O 1
ATOM 2506 N N . ALA B 1 134 ? -2.963 -15.492 -13.078 1 98.94 134 ALA B N 1
ATOM 2507 C CA . ALA B 1 134 ? -3.551 -14.859 -11.898 1 98.94 134 ALA B CA 1
ATOM 2508 C C . ALA B 1 134 ? -5.004 -14.469 -12.156 1 98.94 134 ALA B C 1
ATOM 2510 O O . ALA B 1 134 ? -5.332 -13.93 -13.211 1 98.94 134 ALA B O 1
ATOM 2511 N N . ILE B 1 135 ? -5.863 -14.773 -11.266 1 98.94 135 ILE B N 1
ATOM 2512 C CA . ILE B 1 135 ? -7.246 -14.305 -11.227 1 98.94 135 ILE B CA 1
ATOM 2513 C C . ILE B 1 135 ? -7.473 -13.453 -9.977 1 98.94 135 ILE B C 1
ATOM 2515 O O . ILE B 1 135 ? -7.289 -13.93 -8.852 1 98.94 135 ILE B O 1
ATOM 2519 N N . VAL B 1 136 ? -7.855 -12.227 -10.211 1 98.94 136 VAL B N 1
ATOM 2520 C CA . VAL B 1 136 ? -7.941 -11.25 -9.133 1 98.94 136 VAL B CA 1
ATOM 2521 C C . VAL B 1 136 ? -9.406 -10.93 -8.844 1 98.94 136 VAL B C 1
ATOM 2523 O O . VAL B 1 136 ? -10.141 -10.5 -9.734 1 98.94 136 VAL B O 1
ATOM 2526 N N . ALA B 1 137 ? -9.812 -11.18 -7.637 1 98.88 137 ALA B N 1
ATOM 2527 C CA . ALA B 1 137 ? -11.133 -10.758 -7.16 1 98.88 137 ALA B CA 1
ATOM 2528 C C . ALA B 1 137 ? -11.102 -9.32 -6.66 1 98.88 137 ALA B C 1
ATOM 2530 O O . ALA B 1 137 ? -10.664 -9.055 -5.539 1 98.88 137 ALA B O 1
ATOM 2531 N N . PHE B 1 138 ? -11.586 -8.43 -7.469 1 98.94 138 PHE B N 1
ATOM 2532 C CA . PHE B 1 138 ? -11.617 -7 -7.176 1 98.94 138 PHE B CA 1
ATOM 2533 C C . PHE B 1 138 ? -12.938 -6.613 -6.516 1 98.94 138 PHE B C 1
ATOM 2535 O O . PHE B 1 138 ? -14.008 -6.844 -7.078 1 98.94 138 PHE B O 1
ATOM 2542 N N . THR B 1 139 ? -12.875 -6.062 -5.285 1 98.81 139 THR B N 1
ATOM 2543 C CA . THR B 1 139 ? -14.102 -5.625 -4.621 1 98.81 139 THR B CA 1
ATOM 2544 C C . THR B 1 139 ? -13.945 -4.207 -4.086 1 98.81 139 THR B C 1
ATOM 2546 O O . THR B 1 139 ? -12.867 -3.824 -3.621 1 98.81 139 THR B O 1
ATOM 2549 N N . SER B 1 140 ? -14.992 -3.428 -4.188 1 98.56 140 SER B N 1
ATOM 2550 C CA . SER B 1 140 ? -14.984 -2.055 -3.693 1 98.56 140 SER B CA 1
ATOM 2551 C C . SER B 1 140 ? -16.391 -1.575 -3.369 1 98.56 140 SER B C 1
ATOM 2553 O O . SER B 1 140 ? -17.375 -2.084 -3.926 1 98.56 140 SER B O 1
ATOM 2555 N N . ASP B 1 141 ? -16.469 -0.646 -2.459 1 95.88 141 ASP B N 1
ATOM 2556 C CA . ASP B 1 141 ? -17.75 -0.032 -2.162 1 95.88 141 ASP B CA 1
ATOM 2557 C C . ASP B 1 141 ? -18.125 1.003 -3.221 1 95.88 141 ASP B C 1
ATOM 2559 O O . ASP B 1 141 ? -19.219 0.94 -3.803 1 95.88 141 ASP B O 1
ATOM 2563 N N . GLY B 1 142 ? -17.203 1.938 -3.484 1 95.81 142 GLY B N 1
ATOM 2564 C CA . GLY B 1 142 ? -17.562 3.047 -4.352 1 95.81 142 GLY B CA 1
ATOM 2565 C C . GLY B 1 142 ? -16.672 3.16 -5.578 1 95.81 142 GLY B C 1
ATOM 2566 O O . GLY B 1 142 ? -17.031 3.83 -6.547 1 95.81 142 GLY B O 1
ATOM 2567 N N . THR B 1 143 ? -15.539 2.488 -5.621 1 98.19 143 THR B N 1
ATOM 2568 C CA . THR B 1 143 ? -14.531 2.641 -6.668 1 98.19 143 THR B CA 1
ATOM 2569 C C . THR B 1 143 ? -14.805 1.679 -7.82 1 98.19 143 THR B C 1
ATOM 2571 O O . THR B 1 143 ? -14.648 0.465 -7.676 1 98.19 143 THR B O 1
ATOM 2574 N N . PRO B 1 144 ? -15.172 2.188 -9 1 98.31 144 PRO B N 1
ATOM 2575 C CA . PRO B 1 144 ? -15.336 1.275 -10.133 1 98.31 144 PRO B CA 1
ATOM 2576 C C . PRO B 1 144 ? -14 0.751 -10.664 1 98.31 144 PRO B C 1
ATOM 2578 O O . PRO B 1 144 ? -13.023 1.504 -10.75 1 98.31 144 PRO B O 1
ATOM 2581 N N . LEU B 1 145 ? -13.977 -0.482 -10.953 1 98.62 145 LEU B N 1
ATOM 2582 C CA . LEU B 1 145 ? -12.781 -1.059 -11.562 1 98.62 145 LEU B CA 1
ATOM 2583 C C . LEU B 1 145 ? -12.367 -0.275 -12.805 1 98.62 145 LEU B C 1
ATOM 2585 O O . LEU B 1 145 ? -13.203 0.017 -13.664 1 98.62 145 LEU B O 1
ATOM 2589 N N . GLY B 1 146 ? -11.133 0.134 -12.859 1 98.12 146 GLY B N 1
ATOM 2590 C CA . GLY B 1 146 ? -10.586 0.775 -14.039 1 98.12 146 GLY B CA 1
ATOM 2591 C C . GLY B 1 146 ? -10.875 2.264 -14.102 1 98.12 146 GLY B C 1
ATOM 2592 O O . GLY B 1 146 ? -10.453 2.945 -15.031 1 98.12 146 GLY B O 1
ATOM 2593 N N . SER B 1 147 ? -11.594 2.775 -13.117 1 98.31 147 SER B N 1
ATOM 2594 C CA . SER B 1 147 ? -11.891 4.203 -13.086 1 98.31 147 SER B CA 1
ATOM 2595 C C . SER B 1 147 ? -10.672 5.012 -12.656 1 98.31 147 SER B C 1
ATOM 2597 O O . SER B 1 147 ? -9.641 4.441 -12.281 1 98.31 147 SER B O 1
ATOM 2599 N N . GLU B 1 148 ? -10.797 6.344 -12.68 1 97.19 148 GLU B N 1
ATOM 2600 C CA . GLU B 1 148 ? -9.742 7.238 -12.234 1 97.19 148 GLU B CA 1
ATOM 2601 C C . GLU B 1 148 ? -9.523 7.121 -10.727 1 97.19 148 GLU B C 1
ATOM 2603 O O . GLU B 1 148 ? -8.461 7.5 -10.219 1 97.19 148 GLU B O 1
ATOM 2608 N N . LEU B 1 149 ? -10.492 6.562 -10 1 98.06 149 LEU B N 1
ATOM 2609 C CA . LEU B 1 149 ? -10.398 6.398 -8.555 1 98.06 149 LEU B CA 1
ATOM 2610 C C . LEU B 1 149 ? -9.695 5.09 -8.203 1 98.06 149 LEU B C 1
ATOM 2612 O O . LEU B 1 149 ? -9.32 4.879 -7.047 1 98.06 149 LEU B O 1
ATOM 2616 N N . ASP B 1 150 ? -9.602 4.227 -9.242 1 98.81 150 ASP B N 1
ATOM 2617 C CA . ASP B 1 150 ? -9.031 2.898 -9.031 1 98.81 150 ASP B CA 1
ATOM 2618 C C . ASP B 1 150 ? -7.508 2.934 -9.094 1 98.81 150 ASP B C 1
ATOM 2620 O O . ASP B 1 150 ? -6.926 2.836 -10.18 1 98.81 150 ASP B O 1
ATOM 2624 N N . HIS B 1 151 ? -6.883 2.957 -7.949 1 98.81 151 HIS B N 1
ATOM 2625 C CA . HIS B 1 151 ? -5.43 2.922 -7.863 1 98.81 151 HIS B CA 1
ATOM 2626 C C . HIS B 1 151 ? -4.938 1.556 -7.398 1 98.81 151 HIS B C 1
ATOM 2628 O O . HIS B 1 151 ? -3.826 1.436 -6.875 1 98.81 151 HIS B O 1
ATOM 2634 N N . ALA B 1 152 ? -5.762 0.508 -7.508 1 98.88 152 ALA B N 1
ATOM 2635 C CA . ALA B 1 152 ? -5.438 -0.826 -7.012 1 98.88 152 ALA B CA 1
ATOM 2636 C C . ALA B 1 152 ? -5.199 -1.799 -8.164 1 98.88 152 ALA B C 1
ATOM 2638 O O . ALA B 1 152 ? -4.137 -2.416 -8.25 1 98.88 152 ALA B O 1
ATOM 2639 N N . SER B 1 153 ? -6.121 -1.887 -9.125 1 98.88 153 SER B N 1
ATOM 2640 C CA . SER B 1 153 ? -6.094 -2.945 -10.125 1 98.88 153 SER B CA 1
ATOM 2641 C C . SER B 1 153 ? -4.953 -2.736 -11.117 1 98.88 153 SER B C 1
ATOM 2643 O O . SER B 1 153 ? -4.238 -3.682 -11.453 1 98.88 153 SER B O 1
ATOM 2645 N N . GLY B 1 154 ? -4.781 -1.448 -11.586 1 98.75 154 GLY B N 1
ATOM 2646 C CA . GLY B 1 154 ? -3.688 -1.162 -12.5 1 98.75 154 GLY B CA 1
ATOM 2647 C C . GLY B 1 154 ? -2.32 -1.41 -11.883 1 98.75 154 GLY B C 1
ATOM 2648 O O . GLY B 1 154 ? -1.42 -1.92 -12.555 1 98.75 154 GLY B O 1
ATOM 2649 N N . TRP B 1 155 ? -2.199 -1.059 -10.617 1 98.88 155 TRP B N 1
ATOM 2650 C CA . TRP B 1 155 ? -0.951 -1.303 -9.898 1 98.88 155 TRP B CA 1
ATOM 2651 C C . TRP B 1 155 ? -0.646 -2.795 -9.828 1 98.88 155 TRP B C 1
ATOM 2653 O O . TRP B 1 155 ? 0.47 -3.223 -10.133 1 98.88 155 TRP B O 1
ATOM 2663 N N . LEU B 1 156 ? -1.655 -3.59 -9.398 1 98.94 156 LEU B N 1
ATOM 2664 C CA . LEU B 1 156 ? -1.415 -5.02 -9.227 1 98.94 156 LEU B CA 1
ATOM 2665 C C . LEU B 1 156 ? -1.085 -5.676 -10.562 1 98.94 156 LEU B C 1
ATOM 2667 O O . LEU B 1 156 ? -0.173 -6.504 -10.648 1 98.94 156 LEU B O 1
ATOM 2671 N N . ARG B 1 157 ? -1.789 -5.293 -11.672 1 98.94 157 ARG B N 1
ATOM 2672 C CA . ARG B 1 157 ? -1.473 -5.809 -13 1 98.94 157 ARG B CA 1
ATOM 2673 C C . ARG B 1 157 ? -0.035 -5.477 -13.383 1 98.94 157 ARG B C 1
ATOM 2675 O O . ARG B 1 157 ? 0.684 -6.332 -13.906 1 98.94 157 ARG B O 1
ATOM 2682 N N . GLN B 1 158 ? 0.356 -4.242 -13.102 1 98.81 158 GLN B N 1
ATOM 2683 C CA . GLN B 1 158 ? 1.698 -3.779 -13.445 1 98.81 158 GLN B CA 1
ATOM 2684 C C . GLN B 1 158 ? 2.764 -4.613 -12.734 1 98.81 158 GLN B C 1
ATOM 2686 O O . GLN B 1 158 ? 3.709 -5.086 -13.367 1 98.81 158 GLN B O 1
ATOM 2691 N N . VAL B 1 159 ? 2.617 -4.797 -11.422 1 98.88 159 VAL B N 1
ATOM 2692 C CA . VAL B 1 159 ? 3.68 -5.449 -10.664 1 98.88 159 VAL B CA 1
ATOM 2693 C C . VAL B 1 159 ? 3.701 -6.941 -10.984 1 98.88 159 VAL B C 1
ATOM 2695 O O . VAL B 1 159 ? 4.77 -7.551 -11.047 1 98.88 159 VAL B O 1
ATOM 2698 N N . LEU B 1 160 ? 2.488 -7.59 -11.164 1 98.94 160 LEU B N 1
ATOM 2699 C CA . LEU B 1 160 ? 2.461 -8.984 -11.578 1 98.94 160 LEU B CA 1
ATOM 2700 C C . LEU B 1 160 ? 3.143 -9.164 -12.93 1 98.94 160 LEU B C 1
ATOM 2702 O O . LEU B 1 160 ? 3.947 -10.078 -13.117 1 98.94 160 LEU B O 1
ATOM 2706 N N . GLY B 1 161 ? 2.848 -8.258 -13.867 1 98.88 161 GLY B N 1
ATOM 2707 C CA . GLY B 1 161 ? 3.51 -8.289 -15.156 1 98.88 161 GLY B CA 1
ATOM 2708 C C . GLY B 1 161 ? 5.016 -8.117 -15.062 1 98.88 161 GLY B C 1
ATOM 2709 O O . GLY B 1 161 ? 5.77 -8.797 -15.766 1 98.88 161 GLY B O 1
ATOM 2710 N N . PHE B 1 162 ? 5.406 -7.285 -14.195 1 98.81 162 PHE B N 1
ATOM 2711 C CA . PHE B 1 162 ? 6.82 -7 -13.984 1 98.81 162 PHE B CA 1
ATOM 2712 C C . PHE B 1 162 ? 7.57 -8.258 -13.555 1 98.81 162 PHE B C 1
ATOM 2714 O O . PHE B 1 162 ? 8.68 -8.516 -14.023 1 98.81 162 PHE B O 1
ATOM 2721 N N . VAL B 1 163 ? 6.926 -9.086 -12.695 1 98.88 163 VAL B N 1
ATOM 2722 C CA . VAL B 1 163 ? 7.629 -10.266 -12.203 1 98.88 163 VAL B CA 1
ATOM 2723 C C . VAL B 1 163 ? 7.352 -11.461 -13.117 1 98.88 163 VAL B C 1
ATOM 2725 O O . VAL B 1 163 ? 7.773 -12.578 -12.836 1 98.88 163 VAL B O 1
ATOM 2728 N N . GLY B 1 164 ? 6.594 -11.242 -14.234 1 98.88 164 GLY B N 1
ATOM 2729 C CA . GLY B 1 164 ? 6.496 -12.266 -15.266 1 98.88 164 GLY B CA 1
ATOM 2730 C C . GLY B 1 164 ? 5.117 -12.891 -15.359 1 98.88 164 GLY B C 1
ATOM 2731 O O . GLY B 1 164 ? 4.871 -13.734 -16.219 1 98.88 164 GLY B O 1
ATOM 2732 N N . ILE B 1 165 ? 4.215 -12.516 -14.477 1 98.94 165 ILE B N 1
ATOM 2733 C CA . ILE B 1 165 ? 2.85 -13.023 -14.523 1 98.94 165 ILE B CA 1
ATOM 2734 C C . ILE B 1 165 ? 1.98 -12.102 -15.375 1 98.94 165 ILE B C 1
ATOM 2736 O O . ILE B 1 165 ? 1.478 -11.086 -14.891 1 98.94 165 ILE B O 1
ATOM 2740 N N . THR B 1 166 ? 1.812 -12.492 -16.625 1 98.75 166 THR B N 1
ATOM 2741 C CA . THR B 1 166 ? 1.204 -11.57 -17.578 1 98.75 166 THR B CA 1
ATOM 2742 C C . THR B 1 166 ? -0.229 -11.984 -17.891 1 98.75 166 THR B C 1
ATOM 2744 O O . THR B 1 166 ? -1.003 -11.195 -18.438 1 98.75 166 THR B O 1
ATOM 2747 N N . ASP B 1 167 ? -0.563 -13.25 -17.594 1 98.69 167 ASP B N 1
ATOM 2748 C CA . ASP B 1 167 ? -1.935 -13.719 -17.75 1 98.69 167 ASP B CA 1
ATOM 2749 C C . ASP B 1 167 ? -2.777 -13.398 -16.516 1 98.69 167 ASP B C 1
ATOM 2751 O O . ASP B 1 167 ? -2.82 -14.188 -15.57 1 98.69 167 ASP B O 1
ATOM 2755 N N . VAL B 1 168 ? -3.445 -12.227 -16.562 1 98.75 168 VAL B N 1
ATOM 2756 C CA . VAL B 1 168 ? -4.156 -11.727 -15.383 1 98.75 168 VAL B CA 1
ATOM 2757 C C . VAL B 1 168 ? -5.602 -11.398 -15.758 1 98.75 168 VAL B C 1
ATOM 2759 O O . VAL B 1 168 ? -5.852 -10.609 -16.672 1 98.75 168 VAL B O 1
ATOM 2762 N N . ASP B 1 169 ? -6.543 -11.969 -15.07 1 98.25 169 ASP B N 1
ATOM 2763 C CA . ASP B 1 169 ? -7.961 -11.648 -15.211 1 98.25 169 ASP B CA 1
ATOM 2764 C C . ASP B 1 169 ? -8.516 -11.047 -13.922 1 98.25 169 ASP B C 1
ATOM 2766 O O . ASP B 1 169 ? -8.164 -11.477 -12.828 1 98.25 169 ASP B O 1
ATOM 2770 N N . PHE B 1 170 ? -9.398 -10.148 -14.102 1 98.62 170 PHE B N 1
ATOM 2771 C CA . PHE B 1 170 ? -10.102 -9.562 -12.961 1 98.62 170 PHE B CA 1
ATOM 2772 C C . PHE B 1 170 ? -11.562 -9.984 -12.953 1 98.62 170 PHE B C 1
ATOM 2774 O O . PHE B 1 170 ? -12.211 -10.016 -14.008 1 98.62 170 PHE B O 1
ATOM 2781 N N . VAL B 1 171 ? -12.008 -10.367 -11.844 1 98.5 171 VAL B N 1
ATOM 2782 C CA . VAL B 1 171 ? -13.422 -10.531 -11.516 1 98.5 171 VAL B CA 1
ATOM 2783 C C . VAL B 1 171 ? -13.844 -9.461 -10.5 1 98.5 171 VAL B C 1
ATOM 2785 O O . VAL B 1 171 ? -13.289 -9.391 -9.406 1 98.5 171 VAL B O 1
ATOM 2788 N N . ALA B 1 172 ? -14.891 -8.711 -10.859 1 98.56 172 ALA B N 1
ATOM 2789 C CA . ALA B 1 172 ? -15.125 -7.52 -10.047 1 98.56 172 ALA B CA 1
ATOM 2790 C C . ALA B 1 172 ? -16.516 -7.547 -9.43 1 98.56 172 ALA B C 1
ATOM 2792 O O . ALA B 1 172 ? -17.5 -7.859 -10.109 1 98.56 172 ALA B O 1
ATOM 2793 N N . ALA B 1 173 ? -16.594 -7.324 -8.172 1 98.44 173 ALA B N 1
ATOM 2794 C CA . ALA B 1 173 ? -17.781 -6.844 -7.473 1 98.44 173 ALA B CA 1
ATOM 2795 C C . ALA B 1 173 ? -17.562 -5.43 -6.938 1 98.44 173 ALA B C 1
ATOM 2797 O O . ALA B 1 173 ? -17.312 -5.242 -5.746 1 98.44 173 ALA B O 1
ATOM 2798 N N . ASP B 1 174 ? -17.672 -4.398 -7.777 1 97.88 174 ASP B N 1
ATOM 2799 C CA . ASP B 1 174 ? -17.391 -3.006 -7.438 1 97.88 174 ASP B CA 1
ATOM 2800 C C . ASP B 1 174 ? -18.703 -2.213 -7.309 1 97.88 174 ASP B C 1
ATOM 2802 O O . ASP B 1 174 ? -19.766 -2.715 -7.641 1 97.88 174 ASP B O 1
ATOM 2806 N N . ARG B 1 175 ? -18.656 -1.06 -6.719 1 96 175 ARG B N 1
ATOM 2807 C CA . ARG B 1 175 ? -19.797 -0.17 -6.488 1 96 175 ARG B CA 1
ATOM 2808 C C . ARG B 1 175 ? -20.875 -0.87 -5.68 1 96 175 ARG B C 1
ATOM 2810 O O . ARG B 1 175 ? -22.062 -0.786 -6.016 1 96 175 ARG B O 1
ATOM 2817 N N . MET B 1 176 ? -20.359 -1.58 -4.707 1 96 176 MET B N 1
ATOM 2818 C CA . MET B 1 176 ? -21.281 -2.4 -3.912 1 96 176 MET B CA 1
ATOM 2819 C C . MET B 1 176 ? -22.266 -1.531 -3.15 1 96 176 MET B C 1
ATOM 2821 O O . MET B 1 176 ? -23.406 -1.94 -2.918 1 96 176 MET B O 1
ATOM 2825 N N . VAL B 1 177 ? -21.859 -0.309 -2.809 1 93.5 177 VAL B N 1
ATOM 2826 C CA . VAL B 1 177 ? -22.719 0.569 -2.02 1 93.5 177 VAL B CA 1
ATOM 2827 C C . VAL B 1 177 ? -23.938 0.985 -2.846 1 93.5 177 VAL B C 1
ATOM 2829 O O . VAL B 1 177 ? -24.969 1.397 -2.295 1 93.5 177 VAL B O 1
ATOM 2832 N N . PHE B 1 178 ? -23.875 0.85 -4.102 1 94.06 178 PHE B N 1
ATOM 2833 C CA . PHE B 1 178 ? -24.953 1.261 -4.988 1 94.06 178 PHE B CA 1
ATOM 2834 C C . PHE B 1 178 ? -25.859 0.078 -5.332 1 94.06 178 PHE B C 1
ATOM 2836 O O . PHE B 1 178 ? -26.969 0.26 -5.816 1 94.06 178 PHE B O 1
ATOM 2843 N N . GLY B 1 179 ? -25.375 -1.12 -5.117 1 95.56 179 GLY B N 1
ATOM 2844 C CA . GLY B 1 179 ? -26.109 -2.34 -5.414 1 95.56 179 GLY B CA 1
ATOM 2845 C C . GLY B 1 179 ? -25.297 -3.598 -5.203 1 95.56 179 GLY B C 1
ATOM 2846 O O . GLY B 1 179 ? -24.703 -4.121 -6.148 1 95.56 179 GLY B O 1
ATOM 2847 N N . ALA B 1 180 ? -25.344 -4.094 -4.043 1 95.25 180 ALA B N 1
ATOM 2848 C CA . ALA B 1 180 ? -24.5 -5.223 -3.658 1 95.25 180 ALA B CA 1
ATOM 2849 C C . ALA B 1 180 ? -24.922 -6.496 -4.391 1 95.25 180 ALA B C 1
ATOM 2851 O O . ALA B 1 180 ? -24.078 -7.238 -4.891 1 95.25 180 ALA B O 1
ATOM 2852 N N . ASP B 1 181 ? -26.203 -6.715 -4.496 1 96.25 181 ASP B N 1
ATOM 2853 C CA . ASP B 1 181 ? -26.703 -7.93 -5.125 1 96.25 181 ASP B CA 1
ATOM 2854 C C . ASP B 1 181 ? -26.344 -7.973 -6.605 1 96.25 181 ASP B C 1
ATOM 2856 O O . ASP B 1 181 ? -25.891 -9 -7.113 1 96.25 181 ASP B O 1
ATOM 2860 N N . GLU B 1 182 ? -26.578 -6.855 -7.195 1 97.12 182 GLU B N 1
ATOM 2861 C CA . GLU B 1 182 ? -26.25 -6.785 -8.617 1 97.12 182 GLU B CA 1
ATOM 2862 C C . GLU B 1 182 ? -24.75 -6.949 -8.852 1 97.12 182 GLU B C 1
ATOM 2864 O O . GLU B 1 182 ? -24.344 -7.621 -9.805 1 97.12 182 GLU B O 1
ATOM 2869 N N . ALA B 1 183 ? -23.938 -6.289 -8.047 1 97.69 183 ALA B N 1
ATOM 2870 C CA . ALA B 1 183 ? -22.484 -6.391 -8.156 1 97.69 183 ALA B CA 1
ATOM 2871 C C . ALA B 1 183 ? -22.016 -7.836 -7.996 1 97.69 183 ALA B C 1
ATOM 2873 O O . ALA B 1 183 ? -21.188 -8.32 -8.766 1 97.69 183 ALA B O 1
ATOM 2874 N N . MET B 1 184 ? -22.625 -8.523 -7.055 1 96.81 184 MET B N 1
ATOM 2875 C CA . MET B 1 184 ? -22.25 -9.914 -6.797 1 96.81 184 MET B CA 1
ATOM 2876 C C . MET B 1 184 ? -22.688 -10.82 -7.941 1 96.81 184 MET B C 1
ATOM 2878 O O . MET B 1 184 ? -21.969 -11.734 -8.328 1 96.81 184 MET B O 1
ATOM 2882 N N . ALA B 1 185 ? -23.844 -10.57 -8.453 1 97.31 185 ALA B N 1
A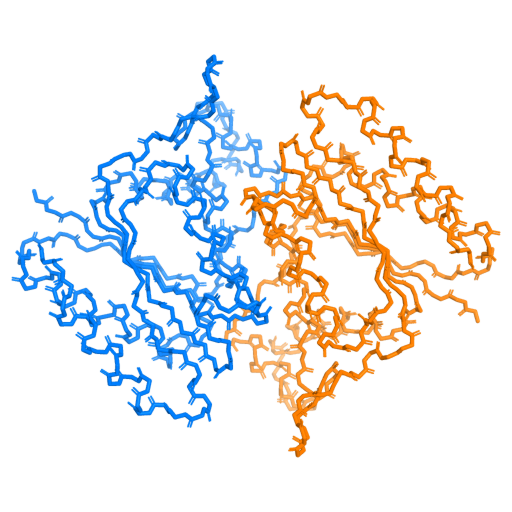TOM 2883 C CA . ALA B 1 185 ? -24.344 -11.367 -9.57 1 97.31 185 ALA B CA 1
ATOM 2884 C C . ALA B 1 185 ? -23.438 -11.242 -10.789 1 97.31 185 ALA B C 1
ATOM 2886 O O . ALA B 1 185 ? -23.141 -12.242 -11.453 1 97.31 185 ALA B O 1
ATOM 2887 N N . ARG B 1 186 ? -23.016 -9.992 -11 1 97.75 186 ARG B N 1
ATOM 2888 C CA . ARG B 1 186 ? -22.094 -9.758 -12.109 1 97.75 186 ARG B CA 1
ATOM 2889 C C . ARG B 1 186 ? -20.781 -10.508 -11.891 1 97.75 186 ARG B C 1
ATOM 2891 O O . ARG B 1 186 ? -20.25 -11.117 -12.82 1 97.75 186 ARG B O 1
ATOM 2898 N N . ALA B 1 187 ? -20.281 -10.461 -10.727 1 98.19 187 ALA B N 1
ATOM 2899 C CA . ALA B 1 187 ? -19.031 -11.141 -10.391 1 98.19 187 ALA B CA 1
ATOM 2900 C C . ALA B 1 187 ? -19.172 -12.656 -10.547 1 98.19 187 ALA B C 1
ATOM 2902 O O . ALA B 1 187 ? -18.281 -13.312 -11.086 1 98.19 187 ALA B O 1
ATOM 2903 N N . GLU B 1 188 ? -20.266 -13.164 -10.102 1 96.31 188 GLU B N 1
ATOM 2904 C CA . GLU B 1 188 ? -20.5 -14.609 -10.188 1 96.31 188 GLU B CA 1
ATOM 2905 C C . GLU B 1 188 ? -20.609 -15.062 -11.641 1 96.31 188 GLU B C 1
ATOM 2907 O O . GLU B 1 188 ? -20.125 -16.141 -12 1 96.31 188 GLU B O 1
ATOM 2912 N N . ALA B 1 189 ? -21.266 -14.297 -12.422 1 97.69 189 ALA B N 1
ATOM 2913 C CA . ALA B 1 189 ? -21.344 -14.602 -13.852 1 97.69 189 ALA B CA 1
ATOM 2914 C C . ALA B 1 189 ? -19.953 -14.602 -14.492 1 97.69 189 ALA B C 1
ATOM 2916 O O . ALA B 1 189 ? -19.656 -15.453 -15.328 1 97.69 189 ALA B O 1
ATOM 2917 N N . ALA B 1 190 ? -19.156 -13.617 -14.094 1 97.94 190 ALA B N 1
ATOM 2918 C CA . ALA B 1 190 ? -17.797 -13.539 -14.602 1 97.94 190 ALA B CA 1
ATOM 2919 C C . ALA B 1 190 ? -16.984 -14.766 -14.18 1 97.94 190 ALA B C 1
ATOM 2921 O O . ALA B 1 190 ? -16.172 -15.281 -14.961 1 97.94 190 ALA B O 1
ATOM 2922 N N . VAL B 1 191 ? -17.156 -15.242 -12.969 1 97.62 191 VAL B N 1
ATOM 2923 C CA . VAL B 1 191 ? -16.469 -16.438 -12.484 1 97.62 191 VAL B CA 1
ATOM 2924 C C . VAL B 1 191 ? -16.859 -17.641 -13.328 1 97.62 191 VAL B C 1
ATOM 2926 O O . VAL B 1 191 ? -16 -18.438 -13.734 1 97.62 191 VAL B O 1
ATOM 2929 N N . ALA B 1 192 ? -18.141 -17.75 -13.578 1 95.31 192 ALA B N 1
ATOM 2930 C CA . ALA B 1 192 ? -18.656 -18.875 -14.375 1 95.31 192 ALA B CA 1
ATOM 2931 C C . ALA B 1 192 ? -18.047 -18.875 -15.773 1 95.31 192 ALA B C 1
ATOM 2933 O O . ALA B 1 192 ? -17.875 -19.938 -16.391 1 95.31 192 ALA B O 1
ATOM 2934 N N . ALA B 1 193 ? -17.672 -17.703 -16.234 1 95.5 193 ALA B N 1
ATOM 2935 C CA . ALA B 1 193 ? -17.172 -17.547 -17.594 1 95.5 193 ALA B CA 1
ATOM 2936 C C . ALA B 1 193 ? -15.656 -17.734 -17.656 1 95.5 193 ALA B C 1
ATOM 2938 O O . ALA B 1 193 ? -15.062 -17.734 -18.734 1 95.5 193 ALA B O 1
ATOM 2939 N N . LEU B 1 194 ? -15.016 -17.828 -16.469 1 94.75 194 LEU B N 1
ATOM 2940 C CA . LEU B 1 194 ? -13.57 -18 -16.438 1 94.75 194 LEU B CA 1
ATOM 2941 C C . LEU B 1 194 ? -13.148 -19.25 -17.203 1 94.75 194 LEU B C 1
ATOM 2943 O O . LEU B 1 194 ? -13.805 -20.297 -17.094 1 94.75 194 LEU B O 1
ATOM 2947 N N . ALA B 1 195 ? -12.148 -19.094 -18 1 85.81 195 ALA B N 1
ATOM 2948 C CA . ALA B 1 195 ? -11.578 -20.25 -18.688 1 85.81 195 ALA B CA 1
ATOM 2949 C C . ALA B 1 195 ? -10.891 -21.188 -17.719 1 85.81 195 ALA B C 1
ATOM 2951 O O . ALA B 1 195 ? -10.203 -20.75 -16.797 1 85.81 195 ALA B O 1
ATOM 2952 N N . ALA B 1 196 ? -11.398 -22.516 -17.781 1 68.81 196 ALA B N 1
ATOM 2953 C CA . ALA B 1 196 ? -10.82 -23.5 -16.875 1 68.81 196 ALA B CA 1
ATOM 2954 C C . ALA B 1 196 ? -9.445 -23.953 -17.359 1 68.81 196 ALA B C 1
ATOM 2956 O O . ALA B 1 196 ? -9.141 -23.875 -18.547 1 68.81 196 ALA B O 1
#

Sequence (392 aa):
MTTILRIDSSIKGEAAVSRRLTQRILDRLLEAHPDATVVSRDLAQGIRQIDGPWLGSVFTAPEQRTADQQEIARTADAVMAEVKEADILVIALPVYNFGAPAQLKSWVDHIARRGESFVYTETGPVGLLTGKRAIVAFTSDGTPLGSELDHASGWLRQVLGFVGITDVDFVAADRMVFGADEAMARAEAAVAALAAMTTILRIDSSIKGEAAVSRRLTQRILDRLLEAHPDATVVSRDLAQGIRQIDGPWLGSVFTAPEQRTADQQEIARTADAVMAEVKEADILVIALPVYNFGAPAQLKSWVDHIARRGESFVYTETGPVGLLTGKRAIVAFTSDGTPLGSELDHASGWLRQVLGFVGITDVDFVAADRMVFGADEAMARAEAAVAALAA